Protein AF-0000000067448532 (afdb_homodimer)

Sequence (454 aa):
MNIDAKILNKILANRIQQYIKKIIHHDQVGFIPGTQGWFNIRKSINVIHYINKVRNKSHMIISIDAEKAFDKMQHPFMIKTLNKIGMEGKYLNIIKTIYDKPTANIILNGQKLKPIPLRTGTRQGCPLSPLLFNIVLEVLARAIRQEKEIKGIQIGNEEAKLSLFADNMILYIENPKESLGKLLETINSYSKVAGYKINIHKSVAFLYTNNELTEKELKNSIPFTIAMNIDAKILNKILANRIQQYIKKIIHHDQVGFIPGTQGWFNIRKSINVIHYINKVRNKSHMIISIDAEKAFDKMQHPFMIKTLNKIGMEGKYLNIIKTIYDKPTANIILNGQKLKPIPLRTGTRQGCPLSPLLFNIVLEVLARAIRQEKEIKGIQIGNEEAKLSLFADNMILYIENPKESLGKLLETINSYSKVAGYKINIHKSVAFLYTNNELTEKELKNSIPFTIA

Solvent-accessible surface area (backbone atoms only — not comparable to full-atom values): 24472 Å² total; per-residue (Å²): 130,56,70,66,55,52,50,51,34,44,53,54,26,56,59,50,58,76,47,41,75,80,73,39,63,83,50,48,28,44,88,35,88,93,49,59,48,51,63,56,36,52,47,50,53,51,52,52,52,52,52,73,68,45,83,86,37,48,35,32,41,35,41,41,30,46,46,62,40,54,51,34,28,25,48,72,43,44,52,51,49,43,43,74,75,65,49,54,66,68,62,43,50,50,53,48,59,70,54,53,70,46,54,45,65,46,64,56,93,84,44,72,41,76,48,51,67,45,59,46,38,47,58,84,89,42,71,32,34,60,51,52,48,49,58,50,48,39,55,55,52,49,52,54,72,68,33,77,64,40,36,36,38,71,55,88,95,40,70,45,43,62,35,34,41,60,73,30,38,39,35,33,30,29,46,42,88,66,12,46,63,54,47,50,49,52,50,50,58,46,20,76,57,36,32,53,37,76,24,46,89,71,15,40,29,41,76,42,60,76,45,66,69,58,50,57,54,50,63,72,70,45,86,43,46,70,110,129,57,70,65,55,52,51,52,32,46,53,54,28,56,59,51,60,76,47,41,74,80,73,40,64,82,49,49,29,44,89,35,87,92,49,59,48,52,64,54,36,51,48,51,52,51,51,52,52,52,52,71,68,45,84,86,38,47,34,33,40,35,41,40,30,46,46,62,40,55,51,34,28,26,49,71,44,43,53,52,48,44,44,73,76,66,48,54,66,71,63,43,50,50,53,47,61,70,56,51,72,46,55,45,67,46,63,54,94,83,43,73,41,76,49,52,68,46,59,45,38,47,60,82,90,43,70,33,34,61,52,54,48,48,57,50,49,40,54,54,52,48,52,54,72,65,34,78,64,39,34,36,39,71,55,90,95,41,67,45,42,62,35,33,41,61,73,30,35,39,36,33,30,29,45,43,88,66,12,45,64,53,47,52,48,53,49,50,58,45,20,76,60,37,34,52,37,76,25,46,89,71,15,39,30,43,76,42,62,76,45,68,69,58,51,57,54,49,62,72,69,45,86,44,47,68,111

pLDDT: mean 87.56, std 13.06, range [42.97, 98.31]

Radius of gyration: 24.75 Å; Cα contacts (8 Å, |Δi|>4): 701; chains: 2; bounding box: 64×72×43 Å

Nearest PDB structures (foldseek):
  8c8j-assembly1_A  TM=9.433E-01  e=1.695E-29  Homo sapiens
  8uw3-assembly1_A  TM=9.394E-01  e=2.475E-29  Homo sapiens
  8sxu-assembly1_A  TM=9.306E-01  e=6.380E-29  Homo sapiens
  8ibx-assembly1_C  TM=7.870E-01  e=9.883E-10  Bombyx mori
  8ibz-assembly1_C  TM=8.100E-01  e=1.492E-08  Bombyx mori

Secondary structure (DSSP, 8-state):
--HHHHHHHHHHHHHHHTTHHHHS-TTB-TT-TT--THHHHHHHHHHHHHHHH-SS-EEEEEEE-BSSHHHH-BHHHHHHHHHHTT--HHHHHHHHHHHH--EEEEEETTEEEEEEE--B---TT-SHHHHHHHHHHHHHHHHHHH-TTS--EEETTEEE-EEEETTEEEEEEESHHHHHHHHHHHHHHHHHHH---B-TTT-EEEEEES-HHHHHHHHHH-SSEE-/--HHHHHHHHHHHHHHHTTHHHHS-TTB-TT-TT--THHHHHHHHHHHHHHHH-SS-EEEEEEE-BSSHHHH-BHHHHHHHHHHTT--HHHHHHHHHHHH--EEEEEETTEEEEEEE--B---TT-SHHHHHHHHHHHHHHHHHHH-TTS--EEETTEEE-EEEETTEEEEEEESHHHHHHHHHHHHHHHHHHH---B-TTT-EEEEEES-HHHHHHHHHH-SSEE-

InterPro domains:
  IPR000477 Reverse transcriptase domain [PF00078] (2-207)
  IPR000477 Reverse transcriptase domain [PS50878] (1-226)
  IPR043502 DNA/RNA polymerase superfamily [SSF56672] (2-210)

Structure (mmCIF, N/CA/C/O backbone):
data_AF-0000000067448532-model_v1
#
loop_
_entity.id
_entity.type
_entity.pdbx_description
1 polymer 'RNA-directed DNA polymerase'
#
loop_
_atom_site.group_PDB
_atom_site.id
_atom_site.type_symbol
_atom_site.label_atom_id
_atom_site.label_alt_id
_atom_site.label_comp_id
_atom_site.label_asym_id
_atom_site.label_entity_id
_atom_site.label_seq_id
_atom_site.pdbx_PDB_ins_code
_atom_site.Cartn_x
_atom_site.Cartn_y
_atom_site.Cartn_z
_atom_site.occupancy
_atom_site.B_iso_or_equiv
_atom_site.auth_seq_id
_atom_site.auth_comp_id
_atom_site.auth_asym_id
_atom_site.auth_atom_id
_atom_site.pdbx_PDB_model_num
ATOM 1 N N . MET A 1 1 ? 21.969 18.484 -10.172 1 55.88 1 MET A N 1
ATOM 2 C CA . MET A 1 1 ? 22.531 18.578 -8.836 1 55.88 1 MET A CA 1
ATOM 3 C C . MET A 1 1 ? 24 18.172 -8.844 1 55.88 1 MET A C 1
ATOM 5 O O . MET A 1 1 ? 24.391 17.219 -9.516 1 55.88 1 MET A O 1
ATOM 9 N N . ASN A 1 2 ? 24.922 18.969 -8.328 1 67.5 2 ASN A N 1
ATOM 10 C CA . ASN A 1 2 ? 26.359 18.688 -8.305 1 67.5 2 ASN A CA 1
ATOM 11 C C . ASN A 1 2 ? 26.656 17.406 -7.551 1 67.5 2 ASN A C 1
ATOM 13 O O . ASN A 1 2 ? 25.906 17 -6.668 1 67.5 2 ASN A O 1
ATOM 17 N N . ILE A 1 3 ? 27.469 16.609 -8.047 1 71.81 3 ILE A N 1
ATOM 18 C CA . ILE A 1 3 ? 27.875 15.32 -7.496 1 71.81 3 ILE A CA 1
ATOM 19 C C . ILE A 1 3 ? 28.094 15.445 -5.988 1 71.81 3 ILE A C 1
ATOM 21 O O . ILE A 1 3 ? 27.703 14.555 -5.23 1 71.81 3 ILE A O 1
ATOM 25 N N . ASP A 1 4 ? 28.656 16.531 -5.578 1 74.12 4 ASP A N 1
ATOM 26 C CA . ASP A 1 4 ? 28.922 16.766 -4.16 1 74.12 4 ASP A CA 1
ATOM 27 C C . ASP A 1 4 ? 27.609 16.906 -3.381 1 74.12 4 ASP A C 1
ATOM 29 O O . ASP A 1 4 ? 27.484 16.375 -2.277 1 74.12 4 ASP A O 1
ATOM 33 N N . ALA A 1 5 ? 26.781 17.578 -4.039 1 77 5 ALA A N 1
ATOM 34 C CA . ALA A 1 5 ? 25.469 17.766 -3.396 1 77 5 ALA A CA 1
ATOM 35 C C . ALA A 1 5 ? 24.734 16.438 -3.266 1 77 5 ALA A C 1
ATOM 37 O O . ALA A 1 5 ? 24.062 16.188 -2.256 1 77 5 ALA A O 1
ATOM 38 N N . LYS A 1 6 ? 24.938 15.594 -4.246 1 80.38 6 LYS A N 1
ATOM 39 C CA . LYS A 1 6 ? 24.281 14.289 -4.227 1 80.38 6 LYS A CA 1
ATOM 40 C C . LYS A 1 6 ? 24.828 13.422 -3.094 1 80.38 6 LYS A C 1
ATOM 42 O O . LYS A 1 6 ? 24.062 12.75 -2.396 1 80.38 6 LYS A O 1
ATOM 47 N N . ILE A 1 7 ? 26.078 13.531 -2.955 1 85.88 7 ILE A N 1
ATOM 48 C CA . ILE A 1 7 ? 26.734 12.75 -1.907 1 85.88 7 ILE A CA 1
ATOM 49 C C . ILE A 1 7 ? 26.297 13.258 -0.537 1 85.88 7 ILE A C 1
ATOM 51 O O . ILE A 1 7 ? 25.953 12.469 0.347 1 85.88 7 ILE A O 1
ATOM 55 N N . LEU A 1 8 ? 26.344 14.562 -0.378 1 87.81 8 LEU A N 1
ATOM 56 C CA . LEU A 1 8 ? 25.938 15.172 0.881 1 87.81 8 LEU A CA 1
ATOM 57 C C . LEU A 1 8 ? 24.5 14.789 1.227 1 87.81 8 LEU A C 1
ATOM 59 O O . LEU A 1 8 ? 24.219 14.391 2.357 1 87.81 8 LEU A O 1
ATOM 63 N N . ASN A 1 9 ? 23.641 14.859 0.272 1 87.88 9 ASN A N 1
ATOM 64 C CA . ASN A 1 9 ? 22.234 14.516 0.479 1 87.88 9 ASN A CA 1
ATOM 65 C C . ASN A 1 9 ? 22.062 13.055 0.888 1 87.88 9 ASN A C 1
ATOM 67 O O . ASN A 1 9 ? 21.219 12.734 1.726 1 87.88 9 ASN A O 1
ATOM 71 N N . LYS A 1 10 ? 22.859 12.266 0.291 1 89.44 10 LYS A N 1
ATOM 72 C CA . LYS A 1 10 ? 22.797 10.844 0.624 1 89.44 10 LYS A CA 1
ATOM 73 C C . LYS A 1 10 ? 23.25 10.594 2.062 1 89.44 10 LYS A C 1
ATOM 75 O O . LYS A 1 10 ? 22.641 9.789 2.775 1 89.44 10 LYS A O 1
ATOM 80 N N . ILE A 1 11 ? 24.266 11.258 2.479 1 91.12 11 ILE A N 1
ATOM 81 C CA . ILE A 1 11 ? 24.781 11.133 3.838 1 91.12 11 ILE A CA 1
ATOM 82 C C . ILE A 1 11 ? 23.734 11.609 4.832 1 91.12 11 ILE A C 1
ATOM 84 O O . ILE A 1 11 ? 23.453 10.938 5.832 1 91.12 11 ILE A O 1
ATOM 88 N N . LEU A 1 12 ? 23.156 12.758 4.57 1 92.5 12 LEU A N 1
ATOM 89 C CA . LEU A 1 12 ? 22.125 13.305 5.441 1 92.5 12 LEU A CA 1
ATOM 90 C C . LEU A 1 12 ? 20.922 12.375 5.508 1 92.5 12 LEU A C 1
ATOM 92 O O . LEU A 1 12 ? 20.359 12.148 6.582 1 92.5 12 LEU A O 1
ATOM 96 N N . ALA A 1 13 ? 20.562 11.844 4.383 1 92.75 13 ALA A N 1
ATOM 97 C CA . ALA A 1 13 ? 19.438 10.922 4.312 1 92.75 13 ALA A CA 1
ATOM 98 C C . ALA A 1 13 ? 19.688 9.672 5.152 1 92.75 13 ALA A C 1
ATOM 100 O O . ALA A 1 13 ? 18.812 9.227 5.891 1 92.75 13 ALA A O 1
ATOM 101 N N . ASN A 1 14 ? 20.859 9.133 5.035 1 91 14 ASN A N 1
ATOM 102 C CA . ASN A 1 14 ? 21.219 7.938 5.793 1 91 14 ASN A CA 1
ATOM 103 C C . ASN A 1 14 ? 21.156 8.188 7.297 1 91 14 ASN A C 1
ATOM 105 O O . ASN A 1 14 ? 20.734 7.312 8.055 1 91 14 ASN A O 1
ATOM 109 N N . ARG A 1 15 ? 21.547 9.352 7.676 1 91.5 15 ARG A N 1
ATOM 110 C CA . ARG A 1 15 ? 21.531 9.695 9.094 1 91.5 15 ARG A CA 1
ATOM 111 C C . ARG A 1 15 ? 20.109 9.773 9.625 1 91.5 15 ARG A C 1
ATOM 113 O O . ARG A 1 15 ? 19.797 9.203 10.672 1 91.5 15 ARG A O 1
ATOM 120 N N . ILE A 1 16 ? 19.203 10.414 8.922 1 92.94 16 ILE A N 1
ATOM 121 C CA . ILE A 1 16 ? 17.812 10.578 9.344 1 92.94 16 ILE A CA 1
ATOM 122 C C . ILE A 1 16 ? 17.109 9.227 9.328 1 92.94 16 ILE A C 1
ATOM 124 O O . ILE A 1 16 ? 16.25 8.953 10.172 1 92.94 16 ILE A O 1
ATOM 128 N N . GLN A 1 17 ? 17.438 8.398 8.359 1 92.62 17 GLN A N 1
ATOM 129 C CA . GLN A 1 17 ? 16.781 7.109 8.164 1 92.62 17 GLN A CA 1
ATOM 130 C C . GLN A 1 17 ? 16.938 6.227 9.406 1 92.62 17 GLN A C 1
ATOM 132 O O . GLN A 1 17 ? 16.062 5.414 9.711 1 92.62 17 GLN A O 1
ATOM 137 N N . GLN A 1 18 ? 17.969 6.414 10.133 1 90.62 18 GLN A N 1
ATOM 138 C CA . GLN A 1 18 ? 18.219 5.621 11.328 1 90.62 18 GLN A CA 1
ATOM 139 C C . GLN A 1 18 ? 17.203 5.918 12.414 1 90.62 18 GLN A C 1
ATOM 141 O O . GLN A 1 18 ? 16.938 5.078 13.281 1 90.62 18 GLN A O 1
ATOM 146 N N . TYR A 1 19 ? 16.531 7.047 12.344 1 91.75 19 TYR A N 1
ATOM 147 C CA . TYR A 1 19 ? 15.648 7.473 13.422 1 91.75 19 TYR A CA 1
ATOM 148 C C . TYR A 1 19 ? 14.219 7.629 12.914 1 91.75 19 TYR A C 1
ATOM 150 O O . TYR A 1 19 ? 13.312 7.934 13.688 1 91.75 19 TYR A O 1
ATOM 158 N N . ILE A 1 20 ? 14.023 7.418 11.641 1 94.62 20 ILE A N 1
ATOM 159 C CA . ILE A 1 20 ? 12.789 7.82 10.984 1 94.62 20 ILE A CA 1
ATOM 160 C C . ILE A 1 20 ? 11.609 7.062 11.594 1 94.62 20 ILE A C 1
ATOM 162 O O . ILE A 1 20 ? 10.516 7.621 11.75 1 94.62 20 ILE A O 1
ATOM 166 N N . LYS A 1 21 ? 11.828 5.812 11.984 1 92.69 21 LYS A N 1
ATOM 167 C CA . LYS A 1 21 ? 10.742 5 12.516 1 92.69 21 LYS A CA 1
ATOM 168 C C . LYS A 1 21 ? 10.367 5.441 13.93 1 92.69 21 LYS A C 1
ATOM 170 O O . LYS A 1 21 ? 9.297 5.102 14.43 1 92.69 21 LYS A O 1
ATOM 175 N N . LYS A 1 22 ? 11.234 6.148 14.578 1 93.88 22 LYS A N 1
ATOM 176 C CA . LYS A 1 22 ? 10.945 6.715 15.891 1 93.88 22 LYS A CA 1
ATOM 177 C C . LYS A 1 22 ? 10.188 8.039 15.766 1 93.88 22 LYS A C 1
ATOM 179 O O . LYS A 1 22 ? 9.461 8.438 16.688 1 93.88 22 LYS A O 1
ATOM 184 N N . ILE A 1 23 ? 10.391 8.664 14.641 1 95.12 23 ILE A N 1
ATOM 185 C CA . ILE A 1 23 ? 9.844 10 14.422 1 95.12 23 ILE A CA 1
ATOM 186 C C . ILE A 1 23 ? 8.461 9.898 13.781 1 95.12 23 ILE A C 1
ATOM 188 O O . ILE A 1 23 ? 7.559 10.664 14.109 1 95.12 23 ILE A O 1
ATOM 192 N N . ILE A 1 24 ? 8.289 8.969 12.906 1 96.19 24 ILE A N 1
ATOM 193 C CA . ILE A 1 24 ? 7.09 8.875 12.086 1 96.19 24 ILE A CA 1
ATOM 194 C C . ILE A 1 24 ? 6.266 7.664 12.508 1 96.19 24 ILE A C 1
ATOM 196 O O . ILE A 1 24 ? 6.809 6.57 12.695 1 96.19 24 ILE A O 1
ATOM 200 N N . HIS A 1 25 ? 5 7.855 12.711 1 96.06 25 HIS A N 1
ATOM 201 C CA . HIS A 1 25 ? 4.066 6.797 13.078 1 96.06 25 HIS A CA 1
ATOM 202 C C . HIS A 1 25 ? 4.031 5.699 12.016 1 96.06 25 HIS A C 1
ATOM 204 O O . HIS A 1 25 ? 4.242 5.969 10.828 1 96.06 25 HIS A O 1
ATOM 210 N N . HIS A 1 26 ? 3.666 4.52 12.344 1 93.06 26 HIS A N 1
ATOM 211 C CA . HIS A 1 26 ? 3.768 3.348 11.477 1 93.06 26 HIS A CA 1
ATOM 212 C C . HIS A 1 26 ? 2.701 3.371 10.391 1 93.06 26 HIS A C 1
ATOM 214 O O . HIS A 1 26 ? 2.768 2.596 9.43 1 93.06 26 HIS A O 1
ATOM 220 N N . ASP A 1 27 ? 1.772 4.285 10.5 1 94.12 27 ASP A N 1
ATOM 221 C CA . ASP A 1 27 ? 0.728 4.328 9.477 1 94.12 27 ASP A CA 1
ATOM 222 C C . ASP A 1 27 ? 1.215 5.047 8.227 1 94.12 27 ASP A C 1
ATOM 224 O O . ASP A 1 27 ? 0.493 5.125 7.227 1 94.12 27 ASP A O 1
ATOM 228 N N . GLN A 1 28 ? 2.43 5.59 8.242 1 95.12 28 GLN A N 1
ATOM 229 C CA . GLN A 1 28 ? 3.109 6.07 7.039 1 95.12 28 GLN A CA 1
ATOM 230 C C . GLN A 1 28 ? 4.07 5.016 6.492 1 95.12 28 GLN A C 1
ATOM 232 O O . GLN A 1 28 ? 5 4.598 7.184 1 95.12 28 GLN A O 1
ATOM 237 N N . VAL A 1 29 ? 3.826 4.633 5.246 1 90.69 29 VAL A N 1
ATOM 238 C CA . VAL A 1 29 ? 4.656 3.545 4.73 1 90.69 29 VAL A CA 1
ATOM 239 C C . VAL A 1 29 ? 5.465 4.035 3.533 1 90.69 29 VAL A C 1
ATOM 241 O O . VAL A 1 29 ? 6.387 3.355 3.078 1 90.69 29 VAL A O 1
ATOM 244 N N . GLY A 1 30 ? 5.117 5.195 3.025 1 89.31 30 GLY A N 1
ATOM 245 C CA . GLY A 1 30 ? 5.852 5.734 1.892 1 89.31 30 GLY A CA 1
ATOM 246 C C . GLY A 1 30 ? 7.262 6.164 2.244 1 89.31 30 GLY A C 1
ATOM 247 O O . GLY A 1 30 ? 7.465 6.969 3.156 1 89.31 30 GLY A O 1
ATOM 248 N N . PHE A 1 31 ? 8.211 5.605 1.571 1 87.19 31 PHE A N 1
ATOM 249 C CA . PHE A 1 31 ? 9.617 5.977 1.683 1 87.19 31 PHE A CA 1
ATOM 250 C C . PHE A 1 31 ? 10.156 5.664 3.076 1 87.19 31 PHE A C 1
ATOM 252 O O . PHE A 1 31 ? 11.078 6.324 3.557 1 87.19 31 PHE A O 1
ATOM 259 N N . ILE A 1 32 ? 9.516 4.918 3.791 1 88 32 ILE A N 1
ATOM 260 C CA . ILE A 1 32 ? 10.008 4.422 5.07 1 88 32 ILE A CA 1
ATOM 261 C C . ILE A 1 32 ? 10.648 3.047 4.883 1 88 32 ILE A C 1
ATOM 263 O O . ILE A 1 32 ? 9.977 2.1 4.457 1 88 32 ILE A O 1
ATOM 267 N N . PRO A 1 33 ? 11.898 2.979 5.18 1 77.31 33 PRO A N 1
ATOM 268 C CA . PRO A 1 33 ? 12.586 1.701 4.961 1 77.31 33 PRO A CA 1
ATOM 269 C C . PRO A 1 33 ? 11.953 0.552 5.742 1 77.31 33 PRO A C 1
ATOM 271 O O . PRO A 1 33 ? 11.586 0.723 6.91 1 77.31 33 PRO A O 1
ATOM 274 N N . GLY A 1 34 ? 11.797 -0.55 5.094 1 74.19 34 GLY A N 1
ATOM 275 C CA . GLY A 1 34 ? 11.344 -1.759 5.762 1 74.19 34 GLY A CA 1
ATOM 276 C C . GLY A 1 34 ? 9.836 -1.839 5.891 1 74.19 34 GLY A C 1
ATOM 277 O O . GLY A 1 34 ? 9.305 -2.789 6.469 1 74.19 34 GLY A O 1
ATOM 278 N N . THR A 1 35 ? 9.242 -0.84 5.492 1 77.19 35 THR A N 1
ATOM 279 C CA . THR A 1 35 ? 7.781 -0.873 5.57 1 77.19 35 THR A CA 1
ATOM 280 C C . THR A 1 35 ? 7.176 -1.218 4.215 1 77.19 35 THR A C 1
ATOM 282 O O . THR A 1 35 ? 7.797 -0.988 3.176 1 77.19 35 THR A O 1
ATOM 285 N N . GLN A 1 36 ? 6.102 -1.98 4.223 1 76.38 36 GLN A N 1
ATOM 286 C CA . GLN A 1 36 ? 5.379 -2.332 3.006 1 76.38 36 GLN A CA 1
ATOM 287 C C . GLN A 1 36 ? 3.938 -1.839 3.059 1 76.38 36 GLN A C 1
ATOM 289 O O . GLN A 1 36 ? 3.383 -1.641 4.141 1 76.38 36 GLN A O 1
ATOM 294 N N . GLY A 1 37 ? 3.383 -1.517 1.935 1 82.5 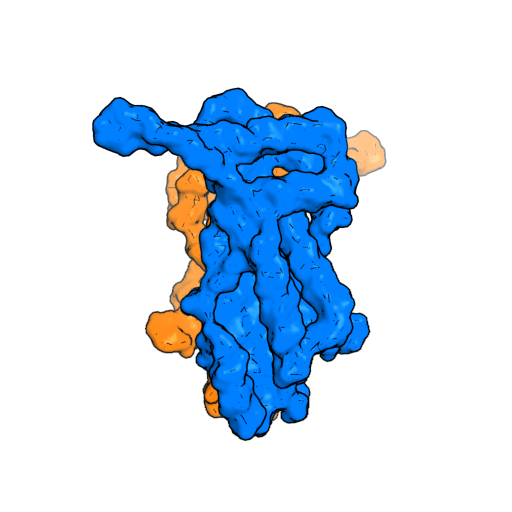37 GLY A N 1
ATOM 295 C CA . GLY A 1 37 ? 2.008 -1.062 1.814 1 82.5 37 GLY A CA 1
ATOM 296 C C . GLY A 1 37 ? 0.993 -2.115 2.219 1 82.5 37 GLY A C 1
ATOM 297 O O . GLY A 1 37 ? -0.184 -1.809 2.414 1 82.5 37 GLY A O 1
ATOM 298 N N . TRP A 1 38 ? 1.525 -3.275 2.549 1 84.75 38 TRP A N 1
ATOM 299 C CA . TRP A 1 38 ? 0.674 -4.43 2.826 1 84.75 38 TRP A CA 1
ATOM 300 C C . TRP A 1 38 ? -0.182 -4.188 4.066 1 84.75 38 TRP A C 1
ATOM 302 O O . TRP A 1 38 ? -1.393 -4.422 4.047 1 84.75 38 TRP A O 1
ATOM 312 N N . PHE A 1 39 ? 0.414 -3.668 5.113 1 84.75 39 PHE A N 1
ATOM 313 C CA . PHE A 1 39 ? -0.31 -3.471 6.363 1 84.75 39 PHE A CA 1
ATOM 314 C C . PHE A 1 39 ? -1.432 -2.455 6.188 1 84.75 39 PHE A C 1
ATOM 316 O O . PHE A 1 39 ? -2.535 -2.643 6.703 1 84.75 39 PHE A O 1
ATOM 323 N N . ASN A 1 40 ? -1.128 -1.416 5.469 1 90.62 40 ASN A N 1
ATOM 324 C CA . ASN A 1 40 ? -2.137 -0.385 5.254 1 90.62 40 ASN A CA 1
ATOM 325 C C . ASN A 1 40 ? -3.266 -0.882 4.359 1 90.62 40 ASN A C 1
ATOM 327 O O . ASN A 1 40 ? -4.43 -0.531 4.562 1 90.62 40 ASN A O 1
ATOM 331 N N . ILE A 1 41 ? -2.963 -1.692 3.393 1 91.56 41 ILE A N 1
ATOM 332 C CA . ILE A 1 41 ? -3.998 -2.221 2.51 1 91.56 41 ILE A CA 1
ATOM 333 C C . ILE A 1 41 ? -4.887 -3.193 3.281 1 91.56 41 ILE A C 1
ATOM 335 O O . ILE A 1 41 ? -6.117 -3.129 3.188 1 91.56 41 ILE A O 1
ATOM 339 N N . ARG A 1 42 ? -4.27 -4.078 4.016 1 89.69 42 ARG A N 1
ATOM 340 C CA . ARG A 1 42 ? -5.035 -5.008 4.836 1 89.69 42 ARG A CA 1
ATOM 341 C C . ARG A 1 42 ? -5.914 -4.262 5.832 1 89.69 42 ARG A C 1
ATOM 343 O O . ARG A 1 42 ? -7.07 -4.633 6.047 1 89.69 42 ARG A O 1
ATOM 350 N N . LYS A 1 43 ? -5.34 -3.254 6.406 1 92.12 43 LYS A N 1
ATOM 351 C CA . LYS A 1 43 ? -6.117 -2.412 7.312 1 92.12 43 LYS A CA 1
ATOM 352 C C . LYS A 1 43 ? -7.348 -1.842 6.613 1 92.12 43 LYS A C 1
ATOM 354 O O . LYS A 1 43 ? -8.461 -1.905 7.148 1 92.12 43 LYS A O 1
ATOM 359 N N . SER A 1 44 ? -7.148 -1.293 5.465 1 94.69 44 SER A N 1
ATOM 360 C CA . SER A 1 44 ? -8.258 -0.704 4.719 1 94.69 44 SER A CA 1
ATOM 361 C C . SER A 1 44 ? -9.328 -1.743 4.406 1 94.69 44 SER A C 1
ATOM 363 O O . SER A 1 44 ? -10.516 -1.483 4.574 1 94.69 44 SER A O 1
ATOM 365 N N . ILE A 1 45 ? -8.898 -2.9 3.961 1 94.06 45 ILE A N 1
ATOM 366 C CA . ILE A 1 45 ? -9.844 -3.959 3.625 1 94.06 45 ILE A CA 1
ATOM 367 C C . ILE A 1 45 ? -10.617 -4.375 4.875 1 94.06 45 ILE A C 1
ATOM 369 O O . ILE A 1 45 ? -11.844 -4.52 4.832 1 94.06 45 ILE A O 1
ATOM 373 N N . ASN A 1 46 ? -9.914 -4.535 5.98 1 93.06 46 ASN A N 1
ATOM 374 C CA . ASN A 1 46 ? -10.555 -4.91 7.242 1 93.06 46 ASN A CA 1
ATOM 375 C C . ASN A 1 46 ? -11.57 -3.863 7.688 1 93.06 46 ASN A C 1
ATOM 377 O O . ASN A 1 46 ? -12.664 -4.211 8.133 1 93.06 46 ASN A O 1
ATOM 381 N N . VAL A 1 47 ? -11.188 -2.646 7.605 1 95.75 47 VAL A N 1
ATOM 382 C CA . VAL A 1 47 ? -12.062 -1.554 8.016 1 95.75 47 VAL A CA 1
ATOM 383 C C . VAL A 1 47 ? -13.336 -1.57 7.176 1 95.75 47 VAL A C 1
ATOM 385 O O . VAL A 1 47 ? -14.445 -1.486 7.711 1 95.75 47 VAL A O 1
ATOM 388 N N . ILE A 1 48 ? -13.195 -1.702 5.875 1 95.5 48 ILE A N 1
ATOM 389 C CA . ILE A 1 48 ? -14.352 -1.68 4.984 1 95.5 48 ILE A CA 1
ATOM 390 C C . ILE A 1 48 ? -15.227 -2.902 5.242 1 95.5 48 ILE A C 1
ATOM 392 O O . ILE A 1 48 ? -16.453 -2.803 5.246 1 95.5 48 ILE A O 1
ATOM 396 N N . HIS A 1 49 ? -14.586 -4.02 5.441 1 92.62 49 HIS A N 1
ATOM 397 C CA . HIS A 1 49 ? -15.336 -5.227 5.777 1 92.62 49 HIS A CA 1
ATOM 398 C C . HIS A 1 49 ? -16.156 -5.031 7.051 1 92.62 49 HIS A C 1
ATOM 400 O O . HIS A 1 49 ? -17.328 -5.43 7.113 1 92.62 49 HIS A O 1
ATOM 406 N N . TYR A 1 50 ? -15.539 -4.465 8.078 1 94.25 50 TYR A N 1
ATOM 407 C CA . TYR A 1 50 ? -16.219 -4.156 9.32 1 94.25 50 TYR A CA 1
ATOM 408 C C . TYR A 1 50 ? -17.438 -3.268 9.07 1 94.25 50 TYR A C 1
ATOM 410 O O . TYR A 1 50 ? -18.531 -3.545 9.562 1 94.25 50 TYR A O 1
ATOM 418 N N . ILE A 1 51 ? -17.234 -2.199 8.328 1 94.69 51 ILE A N 1
ATOM 419 C CA . ILE A 1 51 ? -18.312 -1.266 8.016 1 94.69 51 ILE A CA 1
ATOM 420 C C . ILE A 1 51 ? -19.469 -2.02 7.375 1 94.69 51 ILE A C 1
ATOM 422 O O . ILE A 1 51 ? -20.641 -1.781 7.719 1 94.69 51 ILE A O 1
ATOM 426 N N . ASN A 1 52 ? -19.188 -2.92 6.457 1 90.12 52 ASN A N 1
ATOM 427 C CA . ASN A 1 52 ? -20.203 -3.633 5.699 1 90.12 52 ASN A CA 1
ATOM 428 C C . ASN A 1 52 ? -21.031 -4.555 6.594 1 90.12 52 ASN A C 1
ATOM 430 O O . ASN A 1 52 ? -22.141 -4.926 6.246 1 90.12 52 ASN A O 1
ATOM 434 N N . LYS A 1 53 ? -20.516 -4.863 7.734 1 88.5 53 LYS A N 1
ATOM 435 C CA . LYS A 1 53 ? -21.203 -5.77 8.641 1 88.5 53 LYS A CA 1
ATOM 436 C C . LYS A 1 53 ? -22.078 -4.996 9.633 1 88.5 53 LYS A C 1
ATOM 438 O O . LYS A 1 53 ? -22.953 -5.574 10.273 1 88.5 53 LYS A O 1
ATOM 443 N N . VAL A 1 54 ? -21.75 -3.781 9.75 1 89.81 54 VAL A N 1
ATOM 444 C CA . VAL A 1 54 ? -22.516 -2.967 10.703 1 89.81 54 VAL A CA 1
ATOM 445 C C . VAL A 1 54 ? -23.891 -2.645 10.125 1 89.81 54 VAL A C 1
ATOM 447 O O . VAL A 1 54 ? -24.016 -2.342 8.938 1 89.81 54 VAL A O 1
ATOM 450 N N . ARG A 1 55 ? -24.938 -2.715 10.961 1 87.75 55 ARG A N 1
ATOM 451 C CA . ARG A 1 55 ? -26.297 -2.484 10.516 1 87.75 55 ARG A CA 1
ATOM 452 C C . ARG A 1 55 ? -26.562 -1.002 10.258 1 87.75 55 ARG A C 1
ATOM 454 O O . ARG A 1 55 ? -27.031 -0.625 9.188 1 87.75 55 ARG A O 1
ATOM 461 N N . ASN A 1 56 ? -26.297 -0.152 11.281 1 87.81 56 ASN A N 1
ATOM 462 C CA . ASN A 1 56 ? -26.453 1.292 11.133 1 87.81 56 ASN A CA 1
ATOM 463 C C . ASN A 1 56 ? -25.156 1.951 10.688 1 87.81 56 ASN A C 1
ATOM 465 O O . ASN A 1 56 ? -24.359 2.396 11.516 1 87.81 56 ASN A O 1
ATOM 469 N N . LYS A 1 57 ? -25.078 2.094 9.359 1 92.75 57 LYS A N 1
ATOM 470 C CA . LYS A 1 57 ? -23.828 2.594 8.773 1 92.75 57 LYS A CA 1
ATOM 471 C C . LYS A 1 57 ? -23.812 4.117 8.758 1 92.75 57 LYS A C 1
ATOM 473 O O . LYS A 1 57 ? -24.781 4.758 8.352 1 92.75 57 LYS A O 1
ATOM 478 N N . SER A 1 58 ? -22.797 4.719 9.266 1 94.12 58 SER A N 1
ATOM 479 C CA . SER A 1 58 ? -22.484 6.137 9.156 1 94.12 58 SER A CA 1
ATOM 480 C C . SER A 1 58 ? -20.969 6.355 9.094 1 94.12 58 SER A C 1
ATOM 482 O O . SER A 1 58 ? -20.359 6.789 10.07 1 94.12 58 SER A O 1
ATOM 484 N N . HIS A 1 59 ? -20.406 5.973 7.977 1 96.5 59 HIS A N 1
ATOM 485 C CA . HIS A 1 59 ? -18.953 5.973 7.816 1 96.5 59 HIS A CA 1
ATOM 486 C C . HIS A 1 59 ? -18.547 6.578 6.477 1 96.5 59 HIS A C 1
ATOM 488 O O . HIS A 1 59 ? -19.375 6.668 5.559 1 96.5 59 HIS A O 1
ATOM 494 N N . MET A 1 60 ? -17.391 7.043 6.441 1 95.56 60 MET A N 1
ATOM 495 C CA . MET A 1 60 ? -16.828 7.59 5.219 1 95.56 60 MET A CA 1
ATOM 496 C C . MET A 1 60 ? -15.336 7.258 5.117 1 95.56 60 MET A C 1
ATOM 498 O O . MET A 1 60 ? -14.617 7.324 6.113 1 95.56 60 MET A O 1
ATOM 502 N N . ILE A 1 61 ? -14.914 6.777 4.004 1 96.81 61 ILE A N 1
ATOM 503 C CA . ILE A 1 61 ? -13.492 6.621 3.686 1 96.81 61 ILE A CA 1
ATOM 504 C C . ILE A 1 61 ? -13.086 7.648 2.635 1 96.81 61 ILE A C 1
ATOM 506 O O . ILE A 1 61 ? -13.727 7.766 1.587 1 96.81 61 ILE A O 1
ATOM 510 N N . ILE A 1 62 ? -12.047 8.391 2.928 1 96.06 62 ILE A N 1
ATOM 511 C CA . ILE A 1 62 ? -11.609 9.445 2.018 1 96.06 62 ILE A CA 1
ATOM 512 C C . ILE A 1 62 ? -10.195 9.156 1.534 1 96.06 62 ILE A C 1
ATOM 514 O O . ILE A 1 62 ? -9.289 8.938 2.342 1 96.06 62 ILE A O 1
ATOM 518 N N . SER A 1 63 ? -10.031 9.047 0.275 1 95.38 63 SER A N 1
ATOM 519 C CA . SER A 1 63 ? -8.719 8.969 -0.363 1 95.38 63 SER A CA 1
ATOM 520 C C . SER A 1 63 ? -8.258 10.344 -0.825 1 95.38 63 SER A C 1
ATOM 522 O O . SER A 1 63 ? -8.836 10.93 -1.745 1 95.38 63 SER A O 1
ATOM 524 N N . ILE A 1 64 ? -7.234 10.836 -0.245 1 95.31 64 ILE A N 1
ATOM 525 C CA . ILE A 1 64 ? -6.77 12.188 -0.542 1 95.31 64 ILE A CA 1
ATOM 526 C C . ILE A 1 64 ? -5.465 12.125 -1.334 1 95.31 64 ILE A C 1
ATOM 528 O O . ILE A 1 64 ? -4.535 11.414 -0.952 1 95.31 64 ILE A O 1
ATOM 532 N N . ASP A 1 65 ? -5.457 12.75 -2.4 1 92.94 65 ASP A N 1
ATOM 533 C CA . ASP A 1 65 ? -4.254 13.039 -3.176 1 92.94 65 ASP A CA 1
ATOM 534 C C . ASP A 1 65 ? -3.793 14.477 -2.951 1 92.94 65 ASP A C 1
ATOM 536 O O . ASP A 1 65 ? -4.613 15.398 -2.885 1 92.94 65 ASP A O 1
ATOM 540 N N . ALA A 1 66 ? -2.516 14.688 -2.861 1 93.5 66 ALA A N 1
ATOM 541 C CA . ALA A 1 66 ? -1.977 16.031 -2.656 1 93.5 66 ALA A CA 1
ATOM 542 C C . ALA A 1 66 ? -1.56 16.656 -3.98 1 93.5 66 ALA A C 1
ATOM 544 O O . ALA A 1 66 ? -1.115 15.969 -4.895 1 93.5 66 ALA A O 1
ATOM 545 N N . GLU A 1 67 ? -1.704 17.922 -4.062 1 92.62 67 GLU A N 1
ATOM 546 C CA . GLU A 1 67 ? -1.284 18.672 -5.242 1 92.62 67 GLU A CA 1
ATOM 547 C C . GLU A 1 67 ? 0.193 19.047 -5.16 1 92.62 67 GLU A C 1
ATOM 549 O O . GLU A 1 67 ? 0.56 20 -4.465 1 92.62 67 GLU A O 1
ATOM 554 N N . LYS A 1 68 ? 1.032 18.375 -5.98 1 88.25 68 LYS A N 1
ATOM 555 C CA . LYS A 1 68 ? 2.459 18.672 -6.055 1 88.25 68 LYS A CA 1
ATOM 556 C C . LYS A 1 68 ? 3.041 18.922 -4.664 1 88.25 68 LYS A C 1
ATOM 558 O O . LYS A 1 68 ? 3.701 19.922 -4.43 1 88.25 68 LYS A O 1
ATOM 563 N N . ALA A 1 69 ? 2.803 18.062 -3.738 1 88.25 69 ALA A N 1
ATOM 564 C CA . ALA A 1 69 ? 3.082 18.234 -2.316 1 88.25 69 ALA A CA 1
ATOM 565 C C . ALA A 1 69 ? 4.559 18.547 -2.08 1 88.25 69 ALA A C 1
ATOM 567 O O . ALA A 1 69 ? 4.895 19.422 -1.286 1 88.25 69 ALA A O 1
ATOM 568 N N . PHE A 1 70 ? 5.48 17.891 -2.807 1 86.62 70 PHE A N 1
ATOM 569 C CA . PHE A 1 70 ? 6.91 18.109 -2.627 1 86.62 70 PHE A CA 1
ATOM 570 C C . PHE A 1 70 ? 7.289 19.531 -3.033 1 86.62 70 PHE A C 1
ATOM 572 O O . PHE A 1 70 ? 8.086 20.188 -2.355 1 86.62 70 PHE A O 1
ATOM 579 N N . ASP A 1 71 ? 6.656 19.953 -4.066 1 86.62 71 ASP A N 1
ATOM 580 C CA . ASP A 1 71 ? 6.973 21.266 -4.629 1 86.62 71 ASP A CA 1
ATOM 581 C C . ASP A 1 71 ? 6.43 22.391 -3.75 1 86.62 71 ASP A C 1
ATOM 583 O O . ASP A 1 71 ? 6.98 23.484 -3.734 1 86.62 71 ASP A O 1
ATOM 587 N N . LYS A 1 72 ? 5.488 22.094 -2.998 1 90.38 72 LYS A N 1
ATOM 588 C CA . LYS A 1 72 ? 4.773 23.156 -2.291 1 90.38 72 LYS A CA 1
ATOM 589 C C . LYS A 1 72 ? 5.191 23.219 -0.824 1 90.38 72 LYS A C 1
ATOM 591 O O . LYS A 1 72 ? 4.797 24.125 -0.098 1 90.38 72 LYS A O 1
ATOM 596 N N . MET A 1 73 ? 5.953 22.312 -0.444 1 91.69 73 MET A N 1
ATOM 597 C CA . MET A 1 73 ? 6.387 22.281 0.95 1 91.69 73 MET A CA 1
ATOM 598 C C . MET A 1 73 ? 7.125 23.562 1.322 1 91.69 73 MET A C 1
ATOM 600 O O . MET A 1 73 ? 8.031 23.984 0.607 1 91.69 73 MET A O 1
ATOM 604 N N . GLN A 1 74 ? 6.789 24.203 2.414 1 93 74 GLN A N 1
ATOM 605 C CA . GLN A 1 74 ? 7.375 25.453 2.879 1 93 74 GLN A CA 1
ATOM 606 C C . GLN A 1 74 ? 8.648 25.203 3.688 1 93 74 GLN A C 1
ATOM 608 O O . GLN A 1 74 ? 8.609 24.531 4.723 1 93 74 GLN A O 1
ATOM 613 N N . HIS A 1 75 ? 9.734 25.797 3.264 1 93.19 75 HIS A N 1
ATOM 614 C CA . HIS A 1 75 ? 11.031 25.562 3.873 1 93.19 75 HIS A CA 1
ATOM 615 C C . HIS A 1 75 ? 11.062 26.031 5.32 1 93.19 75 HIS A C 1
ATOM 617 O O . HIS A 1 75 ? 11.539 25.312 6.203 1 93.19 75 HIS A O 1
ATOM 623 N N . PRO A 1 76 ? 10.539 27.25 5.613 1 92.88 76 PRO A N 1
ATOM 624 C CA . PRO A 1 76 ? 10.562 27.703 7.008 1 92.88 76 PRO A CA 1
ATOM 625 C C . PRO A 1 76 ? 9.836 26.734 7.941 1 92.88 76 PRO A C 1
ATOM 627 O O . PRO A 1 76 ? 10.305 26.469 9.047 1 92.88 76 PRO A O 1
ATOM 630 N N . PHE A 1 77 ? 8.742 26.219 7.516 1 94.56 77 PHE A N 1
ATOM 631 C CA . PHE A 1 77 ? 7.98 25.266 8.32 1 94.56 77 PHE A CA 1
ATOM 632 C C . PHE A 1 77 ? 8.758 23.969 8.5 1 94.56 77 PHE A C 1
ATOM 634 O O . PHE A 1 77 ? 8.781 23.391 9.586 1 94.56 77 PHE A O 1
ATOM 641 N N . MET A 1 78 ? 9.336 23.516 7.426 1 95.81 78 MET A N 1
ATOM 642 C CA . MET A 1 78 ? 10.148 22.297 7.477 1 95.81 78 MET A CA 1
ATOM 643 C C . MET A 1 78 ? 11.273 22.438 8.492 1 95.81 78 MET A C 1
ATOM 645 O O . MET A 1 78 ? 11.461 21.562 9.336 1 95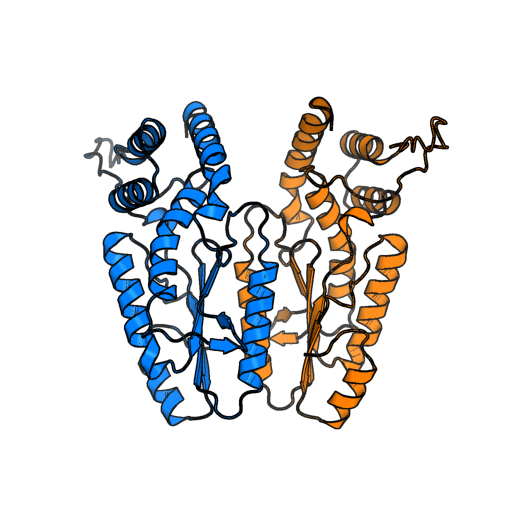.81 78 MET A O 1
ATOM 649 N N . ILE A 1 79 ? 11.969 23.578 8.453 1 94.62 79 ILE A N 1
ATOM 650 C CA . ILE A 1 79 ? 13.094 23.812 9.352 1 94.62 79 ILE A CA 1
ATOM 651 C C . ILE A 1 79 ? 12.602 23.859 10.797 1 94.62 79 ILE A C 1
ATOM 653 O O . ILE A 1 79 ? 13.211 23.25 11.688 1 94.62 79 ILE A O 1
ATOM 657 N N . LYS A 1 80 ? 11.539 24.547 10.984 1 96.12 80 LYS A N 1
ATOM 658 C CA . LYS A 1 80 ? 10.953 24.625 12.32 1 96.12 80 LYS A CA 1
ATOM 659 C C . LYS A 1 80 ? 10.562 23.234 12.836 1 96.12 80 LYS A C 1
ATOM 661 O O . LYS A 1 80 ? 10.789 22.922 14 1 96.12 80 LYS A O 1
ATOM 666 N N . THR A 1 81 ? 9.961 22.438 11.977 1 97 81 THR A N 1
ATOM 667 C CA . THR A 1 81 ? 9.547 21.094 12.328 1 97 81 THR A CA 1
ATOM 668 C C . THR A 1 81 ? 10.758 20.234 12.719 1 97 81 THR A C 1
ATOM 670 O O . THR A 1 81 ? 10.742 19.562 13.742 1 97 81 THR A O 1
ATOM 673 N N . LEU A 1 82 ? 11.789 20.312 11.891 1 96.56 82 LEU A N 1
ATOM 674 C CA . LEU A 1 82 ? 13 19.547 12.156 1 96.56 82 LEU A CA 1
ATOM 675 C C . LEU A 1 82 ? 13.617 19.938 13.492 1 96.56 82 LEU A C 1
ATOM 677 O O . LEU A 1 82 ? 14.047 19.078 14.266 1 96.56 82 LEU A O 1
ATOM 681 N N . ASN A 1 83 ? 13.609 21.188 13.75 1 96.06 83 ASN A N 1
ATOM 682 C CA 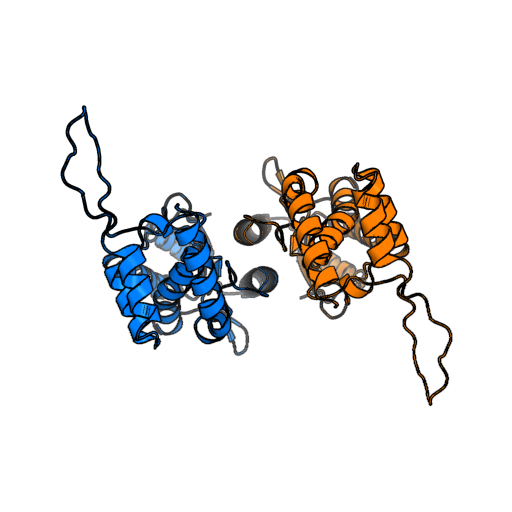. ASN A 1 83 ? 14.133 21.688 15.016 1 96.06 83 ASN A CA 1
ATOM 683 C C . ASN A 1 83 ? 13.312 21.188 16.203 1 96.06 83 ASN A C 1
ATOM 685 O O . ASN A 1 83 ? 13.867 20.766 17.219 1 96.06 83 ASN A O 1
ATOM 689 N N . LYS A 1 84 ? 12.031 21.172 16.078 1 96.12 84 LYS A N 1
ATOM 690 C CA . LYS A 1 84 ? 11.117 20.781 17.156 1 96.12 84 LYS A CA 1
ATOM 691 C C . LYS A 1 84 ? 11.266 19.312 17.5 1 96.12 84 LYS A C 1
ATOM 693 O O . LYS A 1 84 ? 11.062 18.906 18.641 1 96.12 84 LYS A O 1
ATOM 698 N N . ILE A 1 85 ? 11.625 18.516 16.516 1 94.25 85 ILE A N 1
ATOM 699 C CA . ILE A 1 85 ? 11.727 17.094 16.797 1 94.25 85 ILE A CA 1
ATOM 700 C C . ILE A 1 85 ? 13.125 16.766 17.312 1 94.25 85 ILE A C 1
ATOM 702 O O . ILE A 1 85 ? 13.445 15.602 17.562 1 94.25 85 ILE A O 1
ATOM 706 N N . GLY A 1 86 ? 13.977 17.734 17.344 1 92.56 86 GLY A N 1
ATOM 707 C CA . GLY A 1 86 ? 15.234 17.531 18.047 1 92.56 86 GLY A CA 1
ATOM 708 C C . GLY A 1 86 ? 16.453 17.594 17.141 1 92.56 86 GLY A C 1
ATOM 709 O O . GLY A 1 86 ? 17.578 17.344 17.578 1 92.56 86 GLY A O 1
ATOM 710 N N . MET A 1 87 ? 16.203 17.844 15.898 1 92.88 87 MET A N 1
ATOM 711 C CA . MET A 1 87 ? 17.344 18.016 15.008 1 92.88 87 MET A CA 1
ATOM 712 C C . MET A 1 87 ? 17.984 19.391 15.203 1 92.88 87 MET A C 1
ATOM 714 O O . MET A 1 87 ? 17.328 20.422 15.062 1 92.88 87 MET A O 1
ATOM 718 N N . GLU A 1 88 ? 19.25 19.375 15.523 1 92.69 88 GLU A N 1
ATOM 719 C CA . GLU A 1 88 ? 19.969 20.625 15.812 1 92.69 88 GLU A CA 1
ATOM 720 C C . GLU A 1 88 ? 21.422 20.547 15.383 1 92.69 88 GLU A C 1
ATOM 722 O O . GLU A 1 88 ? 21.844 19.547 14.797 1 92.69 88 GLU A O 1
ATOM 727 N N . GLY A 1 89 ? 22.062 21.688 15.492 1 93.12 89 GLY A N 1
ATOM 728 C CA . GLY A 1 89 ? 23.5 21.703 15.281 1 93.12 89 GLY A CA 1
ATOM 729 C C . GLY A 1 89 ? 23.891 21.672 13.812 1 93.12 89 GLY A C 1
ATOM 730 O O . GLY A 1 89 ? 23.234 22.297 12.977 1 93.12 89 GLY A O 1
ATOM 731 N N . LYS A 1 90 ? 24.953 20.969 13.562 1 93.06 90 LYS A N 1
ATOM 732 C CA . LYS A 1 90 ? 25.547 20.953 12.227 1 93.06 90 LYS A CA 1
ATOM 733 C C . LYS A 1 90 ? 24.594 20.328 11.211 1 93.06 90 LYS A C 1
ATOM 735 O O . LYS A 1 90 ? 24.5 20.812 10.078 1 93.06 90 LYS A O 1
ATOM 740 N N . TYR A 1 91 ? 23.953 19.391 11.688 1 93.06 91 TYR A N 1
ATOM 741 C CA . TYR A 1 91 ? 23.062 18.688 10.781 1 93.06 91 TYR A CA 1
ATOM 742 C C . TYR A 1 91 ? 21.969 19.609 10.258 1 93.06 91 TYR A C 1
ATOM 744 O O . TYR A 1 91 ? 21.781 19.734 9.047 1 93.06 91 TYR A O 1
ATOM 752 N N . LEU A 1 92 ? 21.297 20.266 11.188 1 94.44 92 LEU A N 1
ATOM 753 C CA . LEU A 1 92 ? 20.234 21.172 10.797 1 94.44 92 LEU A CA 1
ATOM 754 C C . LEU A 1 92 ? 20.781 22.344 9.992 1 94.44 92 LEU A C 1
ATOM 756 O O . LEU A 1 92 ? 20.125 22.812 9.047 1 94.44 92 LEU A O 1
ATOM 760 N N . ASN A 1 93 ? 21.938 22.797 10.305 1 93.88 93 ASN A N 1
ATOM 761 C CA . ASN A 1 93 ? 22.547 23.906 9.602 1 93.88 93 ASN A CA 1
ATOM 762 C C . ASN A 1 93 ? 22.844 23.562 8.148 1 93.88 93 ASN A C 1
ATOM 764 O O . ASN A 1 93 ? 22.688 24.406 7.262 1 93.88 93 ASN A O 1
ATOM 768 N N . ILE A 1 94 ? 23.219 22.391 7.941 1 93.19 94 ILE A N 1
ATOM 769 C CA . ILE A 1 94 ? 23.484 21.953 6.578 1 93.19 94 ILE A CA 1
ATOM 770 C C . ILE A 1 94 ? 22.172 21.922 5.785 1 93.19 94 ILE A C 1
ATOM 772 O O . ILE A 1 94 ? 22.141 22.359 4.637 1 93.19 94 ILE A O 1
ATOM 776 N N . ILE A 1 95 ? 21.125 21.391 6.441 1 92.25 95 ILE A N 1
ATOM 777 C CA . ILE A 1 95 ? 19.828 21.344 5.777 1 92.25 95 ILE A CA 1
ATOM 778 C C . ILE A 1 95 ? 19.375 22.75 5.441 1 92.25 95 ILE A C 1
ATOM 780 O O . ILE A 1 95 ? 18.906 23.016 4.332 1 92.25 95 ILE A O 1
ATOM 784 N N . LYS A 1 96 ? 19.531 23.656 6.375 1 91.12 96 LYS A N 1
ATOM 785 C CA . LYS A 1 96 ? 19.188 25.062 6.145 1 91.12 96 LYS A CA 1
ATOM 786 C C . LYS A 1 96 ? 19.922 25.625 4.941 1 91.12 96 LYS A C 1
ATOM 788 O O . LYS A 1 96 ? 19.344 26.328 4.121 1 91.12 96 LYS A O 1
ATOM 793 N N . THR A 1 97 ? 21.094 25.297 4.855 1 87.88 97 THR A N 1
ATOM 794 C CA . THR A 1 97 ? 21.938 25.812 3.775 1 87.88 97 THR A CA 1
ATOM 795 C C . THR A 1 97 ? 21.469 25.25 2.43 1 87.88 97 THR A C 1
ATOM 797 O O . THR A 1 97 ? 21.5 25.969 1.419 1 87.88 97 THR A O 1
ATOM 800 N N . ILE A 1 98 ? 21.078 24 2.438 1 85.06 98 ILE A N 1
ATOM 801 C CA . ILE A 1 98 ? 20.625 23.344 1.216 1 85.06 98 ILE A CA 1
ATOM 802 C C . ILE A 1 98 ? 19.344 24.031 0.71 1 85.06 98 ILE A C 1
ATOM 804 O O . ILE A 1 98 ? 19.172 24.219 -0.497 1 85.06 98 ILE A O 1
ATOM 808 N N . TYR A 1 99 ? 18.422 24.406 1.591 1 83.25 99 TYR A N 1
ATOM 809 C CA . TYR A 1 99 ? 17.109 24.859 1.17 1 83.25 99 TYR A CA 1
ATOM 810 C C . TYR A 1 99 ? 17 26.375 1.299 1 83.25 99 TYR A C 1
ATOM 812 O O . TYR A 1 99 ? 15.992 26.969 0.883 1 83.25 99 TYR A O 1
ATOM 820 N N . ASP A 1 100 ? 17.688 26.984 1.895 1 74.12 100 ASP A N 1
ATOM 821 C CA . ASP A 1 100 ? 17.641 28.453 1.935 1 74.12 100 ASP A CA 1
ATOM 822 C C . ASP A 1 100 ? 17.797 29.047 0.537 1 74.12 100 ASP A C 1
ATOM 824 O O . ASP A 1 100 ? 17.031 29.906 0.137 1 74.12 100 ASP A O 1
ATOM 828 N N . LYS A 1 101 ? 18.969 29.312 0.027 1 57.16 101 LYS A N 1
ATOM 829 C CA . LYS A 1 101 ? 19.156 30.359 -0.974 1 57.16 101 LYS A CA 1
ATOM 830 C C . LYS A 1 101 ? 18.984 29.812 -2.385 1 57.16 101 LYS A C 1
ATOM 832 O O . LYS A 1 101 ? 19.812 30.047 -3.262 1 57.16 101 LYS A O 1
ATOM 837 N N . PRO A 1 102 ? 18.047 28.812 -2.676 1 52.25 102 PRO A N 1
ATOM 838 C CA . PRO A 1 102 ? 18.297 28.625 -4.105 1 52.25 102 PRO A CA 1
ATOM 839 C C . PRO A 1 102 ? 17.797 29.781 -4.957 1 52.25 102 PRO A C 1
ATOM 841 O O . PRO A 1 102 ? 16.719 30.312 -4.719 1 52.25 102 PRO A O 1
ATOM 844 N N . THR A 1 103 ? 18.516 30.75 -5.184 1 47.5 103 THR A N 1
ATOM 845 C CA . THR A 1 103 ? 18.125 31.812 -6.113 1 47.5 103 THR A CA 1
ATOM 846 C C . THR A 1 103 ? 17.875 31.234 -7.508 1 47.5 103 THR A C 1
ATOM 848 O O . THR A 1 103 ? 18.688 30.453 -8.016 1 47.5 103 THR A O 1
ATOM 851 N N . ALA A 1 104 ? 16.672 30.797 -7.738 1 48.41 104 ALA A N 1
ATOM 852 C CA . ALA A 1 104 ? 16.469 30.484 -9.148 1 48.41 104 ALA A CA 1
ATOM 853 C C . ALA A 1 104 ? 16.719 31.703 -10.023 1 48.41 104 ALA A C 1
ATOM 855 O O . ALA A 1 104 ? 16.203 32.781 -9.758 1 48.41 104 ALA A O 1
ATOM 856 N N . ASN A 1 105 ? 17.797 31.672 -10.68 1 45.81 105 ASN A N 1
ATOM 857 C CA . ASN A 1 105 ? 18.047 32.719 -11.664 1 45.81 105 ASN A CA 1
ATOM 858 C C . ASN A 1 105 ? 17.141 32.562 -12.891 1 45.81 105 ASN A C 1
ATOM 860 O O . ASN A 1 105 ? 17.156 31.5 -13.539 1 45.81 105 ASN A O 1
ATOM 864 N N . ILE A 1 106 ? 15.969 33.031 -12.742 1 46 106 ILE A N 1
ATOM 865 C CA . ILE A 1 106 ? 15.156 33.031 -13.953 1 46 106 ILE A CA 1
ATOM 866 C C . ILE A 1 106 ? 15.773 33.969 -14.992 1 46 106 ILE A C 1
ATOM 868 O O . ILE A 1 106 ? 16.016 35.156 -14.711 1 46 106 ILE A O 1
ATOM 872 N N . ILE A 1 107 ? 16.453 33.375 -15.953 1 49.69 107 ILE A N 1
ATOM 873 C CA . ILE A 1 107 ? 16.906 34.188 -17.078 1 49.69 107 ILE A CA 1
ATOM 874 C C . ILE A 1 107 ? 15.75 34.406 -18.047 1 49.69 107 ILE A C 1
ATOM 876 O O . ILE A 1 107 ? 15.203 33.438 -18.609 1 49.69 107 ILE A O 1
ATOM 880 N N . LEU A 1 108 ? 15.023 35.312 -17.781 1 43.5 108 LEU A N 1
ATOM 881 C CA . LEU A 1 108 ? 14.062 35.688 -18.812 1 43.5 108 LEU A CA 1
ATOM 882 C C . LEU A 1 108 ? 14.68 36.656 -19.797 1 43.5 108 LEU A C 1
ATOM 884 O O . LEU A 1 108 ? 15.148 37.75 -19.422 1 43.5 108 LEU A O 1
ATOM 888 N N . ASN A 1 109 ? 14.594 36.438 -21.156 1 52.78 109 ASN A N 1
ATOM 889 C CA . ASN A 1 109 ? 15.047 37.188 -22.328 1 52.78 109 ASN A CA 1
ATOM 890 C C . ASN A 1 109 ? 16.484 37.688 -22.141 1 52.78 109 ASN A C 1
ATOM 892 O O . ASN A 1 109 ? 16.781 38.812 -22.453 1 52.78 109 ASN A O 1
ATOM 896 N N . GLY A 1 110 ? 17.406 36.969 -21.562 1 54.53 110 GLY A N 1
ATOM 897 C CA . GLY A 1 110 ? 18.812 37.312 -21.5 1 54.53 110 GLY A CA 1
ATOM 898 C C . GLY A 1 110 ? 19.188 38 -20.203 1 54.53 110 GLY A C 1
ATOM 899 O O . GLY A 1 110 ? 20.375 38.25 -19.938 1 54.53 110 GLY A O 1
ATOM 900 N N . GLN A 1 111 ? 18.219 38.781 -19.609 1 52.16 111 GLN A N 1
ATOM 901 C CA . GLN A 1 111 ? 18.484 39.5 -18.391 1 52.16 111 GLN A CA 1
ATOM 902 C C . GLN A 1 111 ? 18.188 38.656 -17.156 1 52.16 111 GLN A C 1
ATOM 904 O O . GLN A 1 111 ? 17.203 37.906 -17.125 1 52.16 111 GLN A O 1
ATOM 909 N N . LYS A 1 112 ? 19.188 38.406 -16.422 1 54.06 112 LYS A N 1
ATOM 910 C CA . LYS A 1 112 ? 19.078 37.688 -15.156 1 54.06 112 LYS A CA 1
ATOM 911 C C . LYS A 1 112 ? 18.016 38.344 -14.266 1 54.06 112 LYS A C 1
ATOM 913 O O . LYS A 1 112 ? 18.109 39.531 -13.953 1 54.06 112 LYS A O 1
ATOM 918 N N . LEU A 1 113 ? 16.812 37.938 -14.32 1 47.56 113 LEU A N 1
ATOM 919 C CA . LEU A 1 113 ? 15.836 38.5 -13.383 1 47.56 113 LEU A CA 1
ATOM 920 C C . LEU A 1 113 ? 16.188 38.125 -11.945 1 47.56 113 LEU A C 1
ATOM 922 O O . LEU A 1 113 ? 16.953 37.188 -11.711 1 47.56 113 LEU A O 1
ATOM 926 N N . LYS A 1 114 ? 15.727 38.938 -11 1 52.16 114 LYS A N 1
ATOM 927 C CA . LYS A 1 114 ? 15.93 38.781 -9.562 1 52.16 114 LYS A CA 1
ATOM 928 C C . LYS A 1 114 ? 15.625 37.375 -9.094 1 52.16 114 LYS A C 1
ATOM 930 O O . LYS A 1 114 ? 14.641 36.781 -9.523 1 52.16 114 LYS A O 1
ATOM 935 N N . PRO A 1 115 ? 16.594 36.781 -8.5 1 49.22 115 PRO A N 1
ATOM 936 C CA . PRO A 1 115 ? 16.391 35.438 -7.957 1 49.22 115 PRO A CA 1
ATOM 937 C C . PRO A 1 115 ? 15.133 35.312 -7.098 1 49.22 115 PRO A C 1
ATOM 939 O O . PRO A 1 115 ? 14.828 36.219 -6.324 1 49.22 115 PRO A O 1
ATOM 942 N N . ILE A 1 116 ? 14.062 34.969 -7.602 1 49.38 116 ILE A N 1
ATOM 943 C CA . ILE A 1 116 ? 12.914 34.688 -6.754 1 49.38 116 ILE A CA 1
ATOM 944 C C . ILE A 1 116 ? 13.234 33.531 -5.797 1 49.38 116 ILE A C 1
ATOM 946 O O . ILE A 1 116 ? 13.609 32.469 -6.234 1 49.38 116 ILE A O 1
ATOM 950 N N . PRO A 1 117 ? 13.438 33.938 -4.613 1 50.91 117 PRO A N 1
ATOM 951 C CA . PRO A 1 117 ? 13.719 32.875 -3.631 1 50.91 117 PRO A CA 1
ATOM 952 C C . PRO A 1 117 ? 12.727 31.719 -3.709 1 50.91 117 PRO A C 1
ATOM 954 O O . PRO A 1 117 ? 11.516 31.938 -3.816 1 50.91 117 PRO A O 1
ATOM 957 N N . LEU A 1 118 ? 13.18 30.688 -4.207 1 56.16 118 LEU A N 1
ATOM 958 C CA . LEU A 1 118 ? 12.312 29.516 -4.188 1 56.16 118 LEU A CA 1
ATOM 959 C C . LEU A 1 118 ? 12.148 28.984 -2.771 1 56.16 118 LEU A C 1
ATOM 961 O O . LEU A 1 118 ? 13.117 28.5 -2.174 1 56.16 118 LEU A O 1
ATOM 965 N N . ARG A 1 119 ? 11.148 29.547 -2.021 1 66.81 119 ARG A N 1
ATOM 966 C CA . ARG A 1 119 ? 10.93 29.156 -0.63 1 66.81 119 ARG A CA 1
ATOM 967 C C . ARG A 1 119 ? 10.102 27.875 -0.533 1 66.81 119 ARG A C 1
ATOM 969 O O . ARG A 1 119 ? 9.578 27.562 0.534 1 66.81 119 ARG A O 1
ATOM 976 N N . THR A 1 120 ? 9.891 27.25 -1.649 1 72.62 120 THR A N 1
ATOM 977 C CA . THR A 1 120 ? 9.062 26.047 -1.61 1 72.62 120 THR A CA 1
ATOM 978 C C . THR A 1 120 ? 9.711 24.922 -2.412 1 72.62 120 THR A C 1
ATOM 980 O O . THR A 1 120 ? 10.539 25.172 -3.289 1 72.62 120 THR A O 1
ATOM 983 N N . GLY A 1 121 ? 9.375 23.828 -1.983 1 73.75 121 GLY A N 1
ATOM 984 C CA . GLY A 1 121 ? 9.633 22.625 -2.775 1 73.75 121 GLY A CA 1
ATOM 985 C C . GLY A 1 121 ? 10.844 21.859 -2.305 1 73.75 121 GLY A C 1
ATOM 986 O O . GLY A 1 121 ? 11.695 22.391 -1.597 1 73.75 121 GLY A O 1
ATOM 987 N N . THR A 1 122 ? 10.867 20.562 -2.428 1 73.62 122 THR A N 1
ATOM 988 C CA . THR A 1 122 ? 12.023 19.688 -2.256 1 73.62 122 THR A CA 1
ATOM 989 C C . THR A 1 122 ? 12.453 19.094 -3.592 1 73.62 122 THR A C 1
ATOM 991 O O . THR A 1 122 ? 11.656 19.031 -4.531 1 73.62 122 THR A O 1
ATOM 994 N N . ARG A 1 123 ? 13.742 19 -3.703 1 63.62 123 ARG A N 1
ATOM 995 C CA . ARG A 1 123 ? 14.32 18.484 -4.941 1 63.62 123 ARG A CA 1
ATOM 996 C C . ARG A 1 123 ? 13.891 17.047 -5.195 1 63.62 123 ARG A C 1
ATOM 998 O O . ARG A 1 123 ? 14.25 16.141 -4.43 1 63.62 123 ARG A O 1
ATOM 1005 N N . GLN A 1 124 ? 13.023 16.891 -6.277 1 64.62 124 GLN A N 1
ATOM 1006 C CA . GLN A 1 124 ? 12.617 15.531 -6.652 1 64.62 124 GLN A CA 1
ATOM 1007 C C . GLN A 1 124 ? 13.82 14.703 -7.102 1 64.62 124 GLN A C 1
ATOM 1009 O O . GLN A 1 124 ? 14.758 15.234 -7.703 1 64.62 124 GLN A O 1
ATOM 1014 N N . GLY A 1 125 ? 14.008 13.57 -6.648 1 70.25 125 GLY A N 1
ATOM 1015 C CA . GLY A 1 125 ? 15.133 12.703 -6.965 1 70.25 125 GLY A CA 1
ATOM 1016 C C . GLY A 1 125 ? 16.219 12.711 -5.898 1 70.25 125 GLY A C 1
ATOM 1017 O O . GLY A 1 125 ? 17.094 11.844 -5.895 1 70.25 125 GLY A O 1
ATOM 1018 N N . CYS A 1 126 ? 16.094 13.711 -5.016 1 82.06 126 CYS A N 1
ATOM 1019 C CA . CYS A 1 126 ? 17 13.773 -3.879 1 82.06 126 CYS A CA 1
ATOM 1020 C C . CYS A 1 126 ? 16.594 12.789 -2.793 1 82.06 126 CYS A C 1
ATOM 1022 O O . CYS A 1 126 ? 15.43 12.75 -2.395 1 82.06 126 CYS A O 1
ATOM 1024 N N . PRO A 1 127 ? 17.531 11.969 -2.363 1 86.75 127 PRO A N 1
ATOM 1025 C CA . PRO A 1 127 ? 17.203 10.953 -1.361 1 86.75 127 PRO A CA 1
ATOM 1026 C C . PRO A 1 127 ? 16.719 11.562 -0.043 1 86.75 127 PRO A C 1
ATOM 1028 O O . PRO A 1 127 ? 16.016 10.898 0.725 1 86.75 127 PRO A O 1
ATOM 1031 N N . LEU A 1 128 ? 17.078 12.797 0.221 1 91.31 128 LEU A N 1
ATOM 1032 C CA . LEU A 1 128 ? 16.75 13.461 1.479 1 91.31 128 LEU A CA 1
ATOM 1033 C C . LEU A 1 128 ? 15.328 13.992 1.462 1 91.31 128 LEU A C 1
ATOM 1035 O O . LEU A 1 128 ? 14.633 13.961 2.482 1 91.31 128 LEU A O 1
ATOM 1039 N N . SER A 1 129 ? 14.789 14.352 0.364 1 91.25 129 SER A N 1
ATOM 1040 C CA . SER A 1 129 ? 13.555 15.109 0.212 1 91.25 129 SER A CA 1
ATOM 1041 C C . SER A 1 129 ? 12.352 14.305 0.692 1 91.25 129 SER A C 1
ATOM 1043 O O . SER A 1 129 ? 11.516 14.812 1.45 1 91.25 129 SER A O 1
ATOM 1045 N N . PRO A 1 130 ? 12.297 12.984 0.315 1 92 130 PRO A N 1
ATOM 1046 C CA . PRO A 1 130 ? 11.125 12.219 0.762 1 92 130 PRO A CA 1
ATOM 1047 C C . PRO A 1 130 ? 11.07 12.062 2.279 1 92 130 PRO A C 1
ATOM 1049 O O . PRO A 1 130 ? 9.984 12.086 2.865 1 92 130 PRO A O 1
ATOM 1052 N N . LEU A 1 131 ? 12.195 11.922 2.85 1 93.94 131 LEU A N 1
ATOM 1053 C CA . LEU A 1 131 ? 12.258 11.758 4.297 1 93.94 131 LEU A CA 1
ATOM 1054 C C . LEU A 1 131 ? 11.859 13.039 5.012 1 93.94 131 LEU A C 1
ATOM 1056 O O . LEU A 1 131 ? 11.086 13.008 5.973 1 93.94 131 LEU A O 1
ATOM 1060 N N . LEU A 1 132 ? 12.375 14.141 4.516 1 94.56 132 LEU A N 1
ATOM 1061 C CA . LEU A 1 132 ? 12.008 15.43 5.086 1 94.56 132 LEU A CA 1
ATOM 1062 C C . LEU A 1 132 ? 10.516 15.688 4.922 1 94.56 132 LEU A C 1
ATOM 1064 O O . LEU A 1 132 ? 9.852 16.156 5.859 1 94.56 132 LEU A O 1
ATOM 1068 N N . PHE A 1 133 ? 10.031 15.367 3.777 1 94.88 133 PHE A N 1
ATOM 1069 C CA . PHE A 1 133 ? 8.609 15.539 3.498 1 94.88 133 PHE A CA 1
ATOM 1070 C C . PHE A 1 133 ? 7.762 14.742 4.48 1 94.88 133 PHE A C 1
ATOM 1072 O O . PHE A 1 133 ? 6.793 15.266 5.039 1 94.88 133 PHE A O 1
ATOM 1079 N N . ASN A 1 134 ? 8.141 13.453 4.656 1 95.5 134 ASN A N 1
ATOM 1080 C CA . ASN A 1 134 ? 7.402 12.586 5.574 1 95.5 134 ASN A CA 1
ATOM 1081 C C . ASN A 1 134 ? 7.395 13.156 6.992 1 95.5 134 ASN A C 1
ATOM 1083 O O . ASN A 1 134 ? 6.383 13.07 7.691 1 95.5 134 ASN A O 1
ATOM 1087 N N . ILE A 1 135 ? 8.516 13.703 7.418 1 97.06 135 ILE A N 1
ATOM 1088 C CA . ILE A 1 135 ? 8.617 14.281 8.758 1 97.06 135 ILE A CA 1
ATOM 1089 C C . ILE A 1 135 ? 7.664 15.469 8.875 1 97.06 135 ILE A C 1
ATOM 1091 O O . ILE A 1 135 ? 6.938 15.586 9.867 1 97.06 135 ILE A O 1
ATOM 1095 N N . VAL A 1 136 ? 7.656 16.266 7.863 1 96.81 136 VAL A N 1
ATOM 1096 C CA . VAL A 1 136 ? 6.797 17.438 7.867 1 96.81 136 VAL A CA 1
ATOM 1097 C C . VAL A 1 136 ? 5.332 17.016 7.859 1 96.81 136 VAL A C 1
ATOM 1099 O O . VAL A 1 136 ? 4.512 17.562 8.602 1 96.81 136 VAL A O 1
ATOM 1102 N N . LEU A 1 137 ? 5.012 16.016 7.074 1 97.5 137 LEU A N 1
ATOM 1103 C CA . LEU A 1 137 ? 3.629 15.57 6.953 1 97.5 137 LEU A CA 1
ATOM 1104 C C . LEU A 1 137 ? 3.166 14.883 8.234 1 97.5 137 LEU A C 1
ATOM 1106 O O . LEU A 1 137 ? 1.967 14.828 8.516 1 97.5 137 LEU A O 1
ATOM 1110 N N . GLU A 1 138 ? 4.098 14.344 8.984 1 97.94 138 GLU A N 1
ATOM 1111 C CA . GLU A 1 138 ? 3.77 13.719 10.266 1 97.94 138 GLU A CA 1
ATOM 1112 C C . GLU A 1 138 ? 3.094 14.711 11.203 1 97.94 138 GLU A C 1
ATOM 1114 O O . GLU A 1 138 ? 2.275 14.328 12.039 1 97.94 138 GLU A O 1
ATOM 1119 N N . VAL A 1 139 ? 3.416 15.984 11.039 1 98.12 139 VAL A N 1
ATOM 1120 C CA . VAL A 1 139 ? 2.785 17.016 11.859 1 98.12 139 VAL A CA 1
ATOM 1121 C C . VAL A 1 139 ? 1.278 17.031 11.609 1 98.12 139 VAL A C 1
ATOM 1123 O O . VAL A 1 139 ? 0.486 17.031 12.555 1 98.12 139 VAL A O 1
ATOM 1126 N N . LEU A 1 140 ? 0.917 16.984 10.375 1 98.12 140 LEU A N 1
ATOM 1127 C CA . LEU A 1 140 ? -0.498 16.922 10.023 1 98.12 140 LEU A CA 1
ATOM 1128 C C . LEU A 1 140 ? -1.135 15.641 10.531 1 98.12 140 LEU A C 1
ATOM 1130 O O . LEU A 1 140 ? -2.227 15.664 11.102 1 98.12 140 LEU A O 1
ATOM 1134 N N . ALA A 1 141 ? -0.457 14.508 10.289 1 98.31 141 ALA A N 1
ATOM 1135 C CA . ALA A 1 141 ? -0.973 13.211 10.703 1 98.31 141 ALA A CA 1
ATOM 1136 C C . ALA A 1 141 ? -1.224 13.172 12.211 1 98.31 141 ALA A C 1
ATOM 1138 O O . ALA A 1 141 ? -2.26 12.68 12.664 1 98.31 141 ALA A O 1
ATOM 1139 N N . ARG A 1 142 ? -0.31 13.727 12.961 1 98 142 ARG A N 1
ATOM 1140 C CA . ARG A 1 142 ? -0.451 13.781 14.406 1 98 142 ARG A CA 1
ATOM 1141 C C . ARG A 1 142 ? -1.64 14.648 14.812 1 98 142 ARG A C 1
ATOM 1143 O O . ARG A 1 142 ? -2.389 14.297 15.727 1 98 142 ARG A O 1
ATOM 1150 N N . ALA A 1 143 ? -1.792 15.766 14.18 1 98.12 143 ALA A N 1
ATOM 1151 C CA . ALA A 1 143 ? -2.922 16.641 14.461 1 98.12 143 ALA A CA 1
ATOM 1152 C C . ALA A 1 143 ? -4.25 15.93 14.234 1 98.12 143 ALA A C 1
ATOM 1154 O O . ALA A 1 143 ? -5.172 16.047 15.047 1 98.12 143 ALA A O 1
ATOM 1155 N N . ILE A 1 144 ? -4.328 15.148 13.195 1 98.19 144 ILE A N 1
ATOM 1156 C CA . ILE A 1 144 ? -5.547 14.422 12.867 1 98.19 144 ILE A CA 1
ATOM 1157 C C . ILE A 1 144 ? -5.773 13.305 13.883 1 98.19 144 ILE A C 1
ATOM 1159 O O . ILE A 1 144 ? -6.883 13.141 14.398 1 98.19 144 ILE A O 1
ATOM 1163 N N . ARG A 1 145 ? -4.715 12.594 14.219 1 97.69 145 ARG A N 1
ATOM 1164 C CA . ARG A 1 145 ? -4.812 11.484 15.156 1 97.69 145 ARG A CA 1
ATOM 1165 C C . ARG A 1 145 ? -5.273 11.969 16.531 1 97.69 145 ARG A C 1
ATOM 1167 O O . ARG A 1 145 ? -6.047 11.289 17.203 1 97.69 145 ARG A O 1
ATOM 1174 N N . GLN A 1 146 ? -4.859 13.141 16.906 1 97.25 146 GLN A N 1
ATOM 1175 C CA . GLN A 1 146 ? -5.066 13.625 18.281 1 97.25 146 GLN A CA 1
ATOM 1176 C C . GLN A 1 146 ? -6.371 14.406 18.391 1 97.25 146 GLN A C 1
ATOM 1178 O O . GLN A 1 146 ? -6.855 14.656 19.5 1 97.25 146 GLN A O 1
ATOM 1183 N N . GLU A 1 147 ? -6.883 14.82 17.25 1 97.75 147 GLU A N 1
ATOM 1184 C CA . GLU A 1 147 ? -8.102 15.617 17.281 1 97.75 147 GLU A CA 1
ATOM 1185 C C . GLU A 1 147 ? -9.312 14.773 17.672 1 97.75 147 GLU A C 1
ATOM 1187 O O . GLU A 1 147 ? -9.75 13.922 16.891 1 97.75 147 GLU A O 1
ATOM 1192 N N . LYS A 1 148 ? -9.914 15 18.797 1 96.75 148 LYS A N 1
ATOM 1193 C CA . LYS A 1 148 ? -11 14.195 19.344 1 96.75 148 LYS A CA 1
ATOM 1194 C C . LYS A 1 148 ? -12.281 14.367 18.531 1 96.75 148 LYS A C 1
ATOM 1196 O O . LYS A 1 148 ? -13.117 13.469 18.469 1 96.75 148 LYS A O 1
ATOM 1201 N N . GLU A 1 149 ? -12.406 15.539 17.922 1 97.69 149 GLU A N 1
ATOM 1202 C CA . GLU A 1 149 ? -13.602 15.828 17.141 1 97.69 149 GLU A CA 1
ATOM 1203 C C . GLU A 1 149 ? -13.586 15.086 15.805 1 97.69 149 GLU A C 1
ATOM 1205 O O . GLU A 1 149 ? -14.602 15.016 15.109 1 97.69 149 GLU A O 1
ATOM 1210 N N . ILE A 1 150 ? -12.484 14.609 15.398 1 97.88 150 ILE A N 1
ATOM 1211 C CA . ILE A 1 150 ? -12.383 13.719 14.242 1 97.88 150 ILE A CA 1
ATOM 1212 C C . ILE A 1 150 ? -12.477 12.266 14.711 1 97.88 150 ILE A C 1
ATOM 1214 O O . ILE A 1 150 ? -11.523 11.727 15.273 1 97.88 150 ILE A O 1
ATOM 1218 N N . LYS A 1 151 ? -13.547 11.688 14.469 1 97.94 151 LYS A N 1
ATOM 1219 C CA . LYS A 1 151 ? -13.773 10.336 14.969 1 97.94 151 LYS A CA 1
ATOM 1220 C C . LYS A 1 151 ? -13.375 9.289 13.922 1 97.94 151 LYS A C 1
ATOM 1222 O O . LYS A 1 151 ? -13.938 9.25 12.828 1 97.94 151 LYS A O 1
ATOM 1227 N N . GLY A 1 152 ? -12.414 8.523 14.266 1 97.88 152 GLY A N 1
ATOM 1228 C CA . GLY A 1 152 ? -12.039 7.398 13.43 1 97.88 152 GLY A CA 1
ATOM 1229 C C . GLY A 1 152 ? -12.977 6.211 13.57 1 97.88 152 GLY A C 1
ATOM 1230 O O . GLY A 1 152 ? -13.93 6.258 14.352 1 97.88 152 GLY A O 1
ATOM 1231 N N . ILE A 1 153 ? -12.766 5.203 12.82 1 97.19 153 ILE A N 1
ATOM 1232 C CA . ILE A 1 153 ? -13.586 4 12.875 1 97.19 153 ILE A CA 1
ATOM 1233 C C . ILE A 1 153 ? -13.047 3.053 13.945 1 97.19 153 ILE A C 1
ATOM 1235 O O . ILE A 1 153 ? -11.891 2.631 13.883 1 97.19 153 ILE A O 1
ATOM 1239 N N . GLN A 1 154 ? -13.859 2.793 14.898 1 94.31 154 GLN A N 1
ATOM 1240 C CA . GLN A 1 154 ? -13.484 1.942 16.031 1 94.31 154 GLN A CA 1
ATOM 1241 C C . GLN A 1 154 ? -13.711 0.469 15.703 1 94.31 154 GLN A C 1
ATOM 1243 O O . GLN A 1 154 ? -14.828 0.06 15.391 1 94.31 154 GLN A O 1
ATOM 1248 N N . ILE A 1 155 ? -12.695 -0.313 15.719 1 91.62 155 ILE A N 1
ATOM 1249 C CA . ILE A 1 155 ? -12.766 -1.76 15.539 1 91.62 155 ILE A CA 1
ATOM 1250 C C . ILE A 1 155 ? -12.125 -2.455 16.734 1 91.62 155 ILE A C 1
ATOM 1252 O O . ILE A 1 155 ? -10.898 -2.445 16.891 1 91.62 155 ILE A O 1
ATOM 1256 N N . GLY A 1 156 ? -12.891 -3.066 17.547 1 90.19 156 GLY A N 1
ATOM 1257 C CA . GLY A 1 156 ? -12.375 -3.564 18.812 1 90.19 156 GLY A CA 1
ATOM 1258 C C . GLY A 1 156 ? -11.781 -2.475 19.688 1 90.19 156 GLY A C 1
ATOM 1259 O O . GLY A 1 156 ? -12.438 -1.474 19.969 1 90.19 156 GLY A O 1
ATOM 1260 N N . ASN A 1 157 ? -10.477 -2.637 20.031 1 91.44 157 ASN 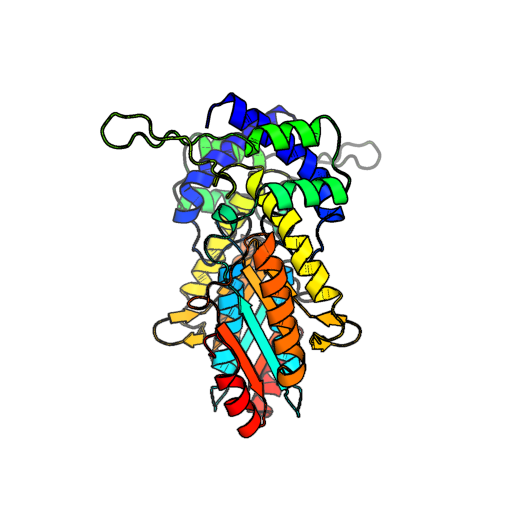A N 1
ATOM 1261 C CA . ASN A 1 157 ? -9.812 -1.664 20.891 1 91.44 157 ASN A CA 1
ATOM 1262 C C . ASN A 1 157 ? -8.969 -0.678 20.094 1 91.44 157 ASN A C 1
ATOM 1264 O O . ASN A 1 157 ? -8.258 0.148 20.656 1 91.44 157 ASN A O 1
ATOM 1268 N N . GLU A 1 158 ? -9.195 -0.756 18.812 1 92.12 158 GLU A N 1
ATOM 1269 C CA . GLU A 1 158 ? -8.375 0.102 17.969 1 92.12 158 GLU A CA 1
ATOM 1270 C C . GLU A 1 158 ? -9.234 1.077 17.172 1 92.12 158 GLU A C 1
ATOM 1272 O O . GLU A 1 158 ? -10.336 0.729 16.734 1 92.12 158 GLU A O 1
ATOM 1277 N N . GLU A 1 159 ? -8.719 2.26 17.094 1 96.31 159 GLU A N 1
ATOM 1278 C CA . GLU A 1 159 ? -9.352 3.271 16.25 1 96.31 159 GLU A CA 1
ATOM 1279 C C . GLU A 1 159 ? -8.531 3.541 14.992 1 96.31 159 GLU A C 1
ATOM 1281 O O . GLU A 1 159 ? -7.375 3.957 15.07 1 96.31 159 GLU A O 1
ATOM 1286 N N . ALA A 1 160 ? -9.117 3.205 13.875 1 96.31 160 ALA A N 1
ATOM 1287 C CA . ALA A 1 160 ? -8.477 3.518 12.602 1 96.31 160 ALA A CA 1
ATOM 1288 C C . ALA A 1 160 ? -8.852 4.918 12.133 1 96.31 160 ALA A C 1
ATOM 1290 O O . ALA A 1 160 ? -10.031 5.223 11.938 1 96.31 160 ALA A O 1
ATOM 1291 N N . LYS A 1 161 ? -7.844 5.812 11.922 1 97 161 LYS A N 1
ATOM 1292 C CA . LYS A 1 161 ? -8.148 7.18 11.5 1 97 161 LYS A CA 1
ATOM 1293 C C . LYS A 1 161 ? -7.484 7.504 10.164 1 97 161 LYS A C 1
ATOM 1295 O O . LYS A 1 161 ? -8.07 8.195 9.328 1 97 161 LYS A O 1
ATOM 1300 N N . LEU A 1 162 ? -6.301 7.016 9.992 1 96.62 162 LEU A N 1
ATOM 1301 C CA . LEU A 1 162 ? -5.66 7.395 8.742 1 96.62 162 LEU A CA 1
ATOM 1302 C C . LEU A 1 162 ? -4.547 6.418 8.375 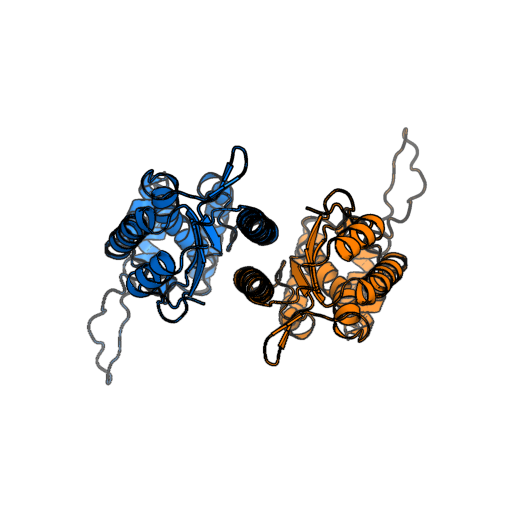1 96.62 162 LEU A C 1
ATOM 1304 O O . LEU A 1 162 ? -4.035 5.707 9.242 1 96.62 162 LEU A O 1
ATOM 1308 N N . SER A 1 163 ? -4.258 6.207 7.199 1 95.69 163 SER A N 1
ATOM 1309 C CA . SER A 1 163 ? -3.133 5.539 6.551 1 95.69 163 SER A CA 1
ATOM 1310 C C . SER A 1 163 ? -2.465 6.445 5.523 1 95.69 163 SER A C 1
ATOM 1312 O O . SER A 1 163 ? -3.145 7.102 4.734 1 95.69 163 SER A O 1
ATOM 1314 N N . LEU A 1 164 ? -1.145 6.473 5.578 1 95.25 164 LEU A N 1
ATOM 1315 C CA . LEU A 1 164 ? -0.434 7.383 4.688 1 95.25 164 LEU A CA 1
ATOM 1316 C C . LEU A 1 164 ? 0.477 6.613 3.738 1 95.25 164 LEU A C 1
ATOM 1318 O O . LEU A 1 164 ? 1.054 5.59 4.117 1 95.25 164 LEU A O 1
ATOM 1322 N N . PHE A 1 165 ? 0.584 7.074 2.494 1 92.12 165 PHE A N 1
ATOM 1323 C CA . PHE A 1 165 ? 1.48 6.641 1.428 1 92.12 165 PHE A CA 1
ATOM 1324 C C . PHE A 1 165 ? 2.213 7.828 0.818 1 92.12 165 PHE A C 1
ATOM 1326 O O . PHE A 1 165 ? 1.759 8.406 -0.172 1 92.12 165 PHE A O 1
ATOM 1333 N N . ALA A 1 166 ? 3.334 8.18 1.447 1 91.19 166 ALA A N 1
ATOM 1334 C CA . ALA A 1 166 ? 4.012 9.43 1.104 1 91.19 166 ALA A CA 1
ATOM 1335 C C . ALA A 1 166 ? 3.064 10.625 1.23 1 91.19 166 ALA A C 1
ATOM 1337 O O . ALA A 1 166 ? 2.635 10.969 2.334 1 91.19 166 ALA A O 1
ATOM 1338 N N . ASP A 1 167 ? 2.654 11.148 0.087 1 91.62 167 ASP A N 1
ATOM 1339 C CA . ASP A 1 167 ? 1.84 12.359 0.143 1 91.62 167 ASP A CA 1
ATOM 1340 C C . ASP A 1 167 ? 0.353 12.031 0.056 1 91.62 167 ASP A C 1
ATOM 1342 O O . ASP A 1 167 ? -0.497 12.891 0.292 1 91.62 167 ASP A O 1
ATOM 1346 N N . ASN A 1 168 ? 0.075 10.742 -0.24 1 93.62 168 ASN A N 1
ATOM 1347 C CA . ASN A 1 168 ? -1.32 10.32 -0.291 1 93.62 168 ASN A CA 1
ATOM 1348 C C . ASN A 1 168 ? -1.807 9.828 1.069 1 93.62 168 ASN A C 1
ATOM 1350 O O . ASN A 1 168 ? -1.026 9.289 1.855 1 93.62 168 ASN A O 1
ATOM 1354 N N . MET A 1 169 ? -3.129 10.039 1.314 1 95.19 169 MET A N 1
ATOM 1355 C CA . MET A 1 169 ? -3.674 9.617 2.602 1 95.19 169 MET A CA 1
ATOM 1356 C C . MET A 1 169 ? -5.035 8.953 2.426 1 95.19 169 MET A C 1
ATOM 1358 O O . MET A 1 169 ? -5.824 9.359 1.569 1 95.19 169 MET A O 1
ATOM 1362 N N . ILE A 1 170 ? -5.266 7.949 3.176 1 96.69 170 ILE A N 1
ATOM 1363 C CA . ILE A 1 170 ? -6.598 7.387 3.359 1 96.69 170 ILE A CA 1
ATOM 1364 C C . ILE A 1 170 ? -7.109 7.715 4.758 1 96.69 170 ILE A C 1
ATOM 1366 O O . ILE A 1 170 ? -6.426 7.465 5.754 1 96.69 170 ILE A O 1
ATOM 1370 N N . LEU A 1 171 ? -8.258 8.336 4.812 1 97.5 171 LEU A N 1
ATOM 1371 C CA . LEU A 1 171 ? -8.883 8.688 6.086 1 97.5 171 LEU A CA 1
ATOM 1372 C C . LEU A 1 171 ? -10.102 7.809 6.352 1 97.5 171 LEU A C 1
ATOM 1374 O O . LEU A 1 171 ? -10.891 7.535 5.441 1 97.5 171 LEU A O 1
ATOM 1378 N N . TYR A 1 172 ? -10.172 7.301 7.504 1 98.06 172 TYR A N 1
ATOM 1379 C CA . TYR A 1 172 ? -11.289 6.496 7.984 1 98.06 172 TYR A CA 1
ATOM 1380 C C . TYR A 1 172 ? -12.133 7.281 8.992 1 98.06 172 TYR A C 1
ATOM 1382 O O . TYR A 1 172 ? -11.688 7.547 10.109 1 98.06 172 TYR A O 1
ATOM 1390 N N . ILE A 1 173 ? -13.344 7.594 8.656 1 97.56 173 ILE A N 1
ATOM 1391 C CA . ILE A 1 173 ? -14.117 8.539 9.453 1 97.56 173 ILE A CA 1
ATOM 1392 C C . ILE A 1 173 ? -15.43 7.895 9.883 1 97.56 173 ILE A C 1
ATOM 1394 O O . ILE A 1 173 ? -16.156 7.32 9.062 1 97.56 173 ILE A O 1
ATOM 1398 N N . GLU A 1 174 ? -15.656 7.91 11.125 1 96.62 174 GLU A N 1
ATOM 1399 C CA . GLU A 1 174 ? -16.953 7.582 11.688 1 96.62 174 GLU A CA 1
ATOM 1400 C C . GLU A 1 174 ? -17.797 8.836 11.914 1 96.62 174 GLU A C 1
ATOM 1402 O O . GLU A 1 174 ? -17.266 9.875 12.32 1 96.62 174 GLU A O 1
ATOM 1407 N N . ASN A 1 175 ? -19.109 8.797 11.602 1 93.75 175 ASN A N 1
ATOM 1408 C CA . ASN A 1 175 ? -20.047 9.914 11.727 1 93.75 175 ASN A CA 1
ATOM 1409 C C . ASN A 1 175 ? -19.516 11.156 11 1 93.75 175 ASN A C 1
ATOM 1411 O O . ASN A 1 175 ? -19.266 12.188 11.625 1 93.75 175 ASN A O 1
ATOM 1415 N N . PRO A 1 176 ? -19.422 11.062 9.703 1 94.81 176 PRO A N 1
ATOM 1416 C CA . PRO A 1 176 ? -18.812 12.125 8.898 1 94.81 176 PRO A CA 1
ATOM 1417 C C . PRO A 1 176 ? -19.469 13.484 9.102 1 94.81 176 PRO A C 1
ATOM 1419 O O . PRO A 1 176 ? -18.797 14.516 9.016 1 94.81 176 PRO A O 1
ATOM 1422 N N . LYS A 1 177 ? -20.688 13.57 9.367 1 91.31 177 LYS A N 1
ATOM 1423 C CA . LYS A 1 177 ? -21.375 14.836 9.594 1 91.31 177 LYS A CA 1
ATOM 1424 C C . LYS A 1 177 ? -20.703 15.633 10.703 1 91.31 177 LYS A C 1
ATOM 1426 O O . LYS A 1 177 ? -20.609 16.859 10.625 1 91.31 177 LYS A O 1
ATOM 1431 N N . GLU A 1 178 ? -20.234 14.945 11.648 1 93.62 178 GLU A N 1
ATOM 1432 C CA . GLU A 1 178 ? -19.641 15.586 12.82 1 93.62 178 GLU A CA 1
ATOM 1433 C C . GLU A 1 178 ? -18.125 15.773 12.633 1 93.62 178 GLU A C 1
ATOM 1435 O O . GLU A 1 178 ? -17.547 16.734 13.133 1 93.62 178 GLU A O 1
ATOM 1440 N N . SER A 1 179 ? -17.484 14.875 11.914 1 95.69 179 SER A N 1
ATOM 1441 C CA . SER A 1 179 ? -16.031 14.797 11.883 1 95.69 179 SER A CA 1
ATOM 1442 C C . SER A 1 179 ? -15.461 15.578 10.703 1 95.69 179 SER A C 1
ATOM 1444 O O . SER A 1 179 ? -14.344 16.094 10.773 1 95.69 179 SER A O 1
ATOM 1446 N N . LEU A 1 180 ? -16.156 15.711 9.672 1 94.44 180 LEU A N 1
ATOM 1447 C CA . LEU A 1 180 ? -15.641 16.219 8.406 1 94.44 180 LEU A CA 1
ATOM 1448 C C . LEU A 1 180 ? -15.234 17.672 8.531 1 94.44 180 LEU A C 1
ATOM 1450 O O . LEU A 1 180 ? -14.188 18.078 8.016 1 94.44 180 LEU A O 1
ATOM 1454 N N . GLY A 1 181 ? -16.094 18.469 9.109 1 94.25 181 GLY A N 1
ATOM 1455 C CA . GLY A 1 181 ? -15.766 19.875 9.281 1 94.25 181 GLY A CA 1
ATOM 1456 C C . GLY A 1 181 ? -14.422 20.094 9.953 1 94.25 181 GLY A C 1
ATOM 1457 O O . GLY A 1 181 ? -13.594 20.859 9.461 1 94.25 181 GLY A O 1
ATOM 1458 N N . LYS A 1 182 ? -14.258 19.438 11.062 1 96.88 182 LYS A N 1
ATOM 1459 C CA . LYS A 1 182 ? -13.016 19.562 11.82 1 96.88 182 LYS A CA 1
ATOM 1460 C C . LYS A 1 182 ? -11.828 19.031 11.031 1 96.88 182 LYS A C 1
ATOM 1462 O O . LYS A 1 182 ? -10.734 19.594 11.086 1 96.88 182 LYS A O 1
ATOM 1467 N N . LEU A 1 183 ? -12.031 17.906 10.344 1 96.69 183 LEU A N 1
ATOM 1468 C CA . LEU A 1 183 ? -10.977 17.328 9.516 1 96.69 183 LEU A CA 1
ATOM 1469 C C . LEU A 1 183 ? -10.492 18.328 8.469 1 96.69 183 LEU A C 1
ATOM 1471 O O . LEU A 1 183 ? -9.297 18.578 8.359 1 96.69 183 LEU A O 1
ATOM 1475 N N . LEU A 1 184 ? -11.43 18.953 7.762 1 94.88 184 LEU A N 1
ATOM 1476 C CA . LEU A 1 184 ? -11.086 19.906 6.711 1 94.88 184 LEU A CA 1
ATOM 1477 C C . LEU A 1 184 ? -10.43 21.156 7.301 1 94.88 184 LEU A C 1
ATOM 1479 O O . LEU A 1 184 ? -9.492 21.703 6.715 1 94.88 184 LEU A O 1
ATOM 1483 N N . GLU A 1 185 ? -10.914 21.562 8.367 1 96.62 185 GLU A N 1
ATOM 1484 C CA . GLU A 1 185 ? -10.312 22.688 9.062 1 96.62 185 GLU A CA 1
ATOM 1485 C C . GLU A 1 185 ? -8.859 22.406 9.43 1 96.62 185 GLU A C 1
ATOM 1487 O O . GLU A 1 185 ? -7.984 23.25 9.25 1 96.62 185 GLU A O 1
ATOM 1492 N N . THR A 1 186 ? -8.641 21.219 9.977 1 97.62 186 THR A N 1
ATOM 1493 C CA . THR A 1 186 ? -7.297 20.797 10.383 1 97.62 186 THR A CA 1
ATOM 1494 C C . THR A 1 186 ? -6.355 20.766 9.18 1 97.62 186 THR A C 1
ATOM 1496 O O . THR A 1 186 ? -5.246 21.297 9.242 1 97.62 186 THR A O 1
ATOM 1499 N N . ILE A 1 187 ? -6.805 20.188 8.102 1 96.5 187 ILE A N 1
ATOM 1500 C CA . ILE A 1 187 ? -5.992 20.094 6.891 1 96.5 187 ILE A CA 1
ATOM 1501 C C . ILE A 1 187 ? -5.738 21.5 6.336 1 96.5 187 ILE A C 1
ATOM 1503 O O . ILE A 1 187 ? -4.613 21.828 5.945 1 96.5 187 ILE A O 1
ATOM 1507 N N . ASN A 1 188 ? -6.746 22.344 6.32 1 95.38 188 ASN A N 1
ATOM 1508 C CA . ASN A 1 188 ? -6.617 23.703 5.801 1 95.38 188 ASN A CA 1
ATOM 1509 C C . ASN A 1 188 ? -5.648 24.531 6.637 1 95.38 188 ASN A C 1
ATOM 1511 O O . ASN A 1 188 ? -4.855 25.312 6.09 1 95.38 188 ASN A O 1
ATOM 1515 N N . SER A 1 189 ? -5.773 24.438 7.887 1 97.19 189 SER A N 1
ATOM 1516 C CA . SER A 1 189 ? -4.863 25.156 8.773 1 97.19 189 SER A CA 1
ATOM 1517 C C . SER A 1 189 ? -3.416 24.75 8.523 1 97.19 189 SER A C 1
ATOM 1519 O O . SER A 1 189 ? -2.521 25.594 8.492 1 97.19 189 SER A O 1
ATOM 1521 N N . TYR A 1 190 ? -3.221 23.453 8.438 1 96.88 190 TYR A N 1
ATOM 1522 C CA . TYR A 1 190 ? -1.894 22.938 8.117 1 96.88 190 TYR A CA 1
ATOM 1523 C C . TYR A 1 190 ? -1.431 23.438 6.754 1 96.88 190 TYR A C 1
ATOM 1525 O O . TYR A 1 190 ? -0.271 23.812 6.586 1 96.88 190 TYR A O 1
ATOM 1533 N N . SER A 1 191 ? -2.301 23.375 5.781 1 95.62 191 SER A N 1
ATOM 1534 C CA . SER A 1 191 ? -2.002 23.781 4.414 1 95.62 191 SER A CA 1
ATOM 1535 C C . SER A 1 191 ? -1.482 25.219 4.371 1 95.62 191 SER A C 1
ATOM 1537 O O . SER A 1 191 ? -0.556 25.516 3.619 1 95.62 191 SER A O 1
ATOM 1539 N N . LYS A 1 192 ? -1.938 26.125 5.148 1 94.81 192 LYS A N 1
ATOM 1540 C CA . LYS A 1 192 ? -1.588 27.531 5.16 1 94.81 192 LYS A CA 1
ATOM 1541 C C . LYS A 1 192 ? -0.138 27.734 5.59 1 94.81 192 LYS A C 1
ATOM 1543 O O . LYS A 1 192 ? 0.526 28.672 5.129 1 94.81 192 LYS A O 1
ATOM 1548 N N . VAL A 1 193 ? 0.343 26.812 6.332 1 94.81 193 VAL A N 1
ATOM 1549 C CA . VAL A 1 193 ? 1.666 27.047 6.898 1 94.81 193 VAL A CA 1
ATOM 1550 C C . VAL A 1 193 ? 2.684 26.109 6.25 1 94.81 193 VAL A C 1
ATOM 1552 O O . VAL A 1 193 ? 3.859 26.469 6.117 1 94.81 193 VAL A O 1
ATOM 1555 N N . ALA A 1 194 ? 2.211 24.938 5.871 1 95.12 194 ALA A N 1
ATOM 1556 C CA . ALA A 1 194 ? 3.156 23.922 5.406 1 95.12 194 ALA A CA 1
ATOM 1557 C C . ALA A 1 194 ? 3.092 23.766 3.889 1 95.12 194 ALA A C 1
ATOM 1559 O O . ALA A 1 194 ? 3.998 23.188 3.277 1 95.12 194 ALA A O 1
ATOM 1560 N N . GLY A 1 195 ? 2.043 24.172 3.279 1 92.69 195 GLY A N 1
ATOM 1561 C CA . GLY A 1 195 ? 1.941 24.172 1.829 1 92.69 195 GLY A CA 1
ATOM 1562 C C . GLY A 1 195 ? 1.246 22.953 1.278 1 92.69 195 GLY A C 1
ATOM 1563 O O . GLY A 1 195 ? 1.144 22.781 0.061 1 92.69 195 GLY A O 1
ATOM 1564 N N . TYR A 1 196 ? 0.759 22.047 2.139 1 92.62 196 TYR A N 1
ATOM 1565 C CA . TYR A 1 196 ? 0.06 20.828 1.707 1 92.62 196 TYR A CA 1
ATOM 1566 C C . TYR A 1 196 ? -1.335 21.172 1.191 1 92.62 196 TYR A C 1
ATOM 1568 O O . TYR A 1 196 ? -2.184 21.656 1.945 1 92.62 196 TYR A O 1
ATOM 1576 N N . LYS A 1 197 ? -1.582 20.953 -0.015 1 93.25 197 LYS A N 1
ATOM 1577 C CA . LYS A 1 197 ? -2.877 21.219 -0.628 1 93.25 197 LYS A CA 1
ATOM 1578 C C . LYS A 1 197 ? -3.508 19.953 -1.185 1 93.25 197 LYS A C 1
ATOM 1580 O O . LYS A 1 197 ? -2.84 19.172 -1.863 1 93.25 197 LYS A O 1
ATOM 1585 N N . ILE A 1 198 ? -4.762 19.812 -0.908 1 93.94 198 ILE A N 1
ATOM 1586 C CA . ILE A 1 198 ? -5.504 18.656 -1.407 1 93.94 198 ILE A CA 1
ATOM 1587 C C . ILE A 1 198 ? -5.797 18.828 -2.896 1 93.94 198 ILE A C 1
ATOM 1589 O O . ILE A 1 198 ? -6.195 19.922 -3.33 1 93.94 198 ILE A O 1
ATOM 1593 N N . ASN A 1 199 ? -5.477 17.859 -3.686 1 94.5 199 ASN A N 1
ATOM 1594 C CA . ASN A 1 199 ? -5.957 17.797 -5.062 1 94.5 199 ASN A CA 1
ATOM 1595 C C . ASN A 1 199 ? -7.398 17.297 -5.129 1 94.5 199 ASN A C 1
ATOM 1597 O O . ASN A 1 199 ? -7.641 16.094 -5.145 1 94.5 199 ASN A O 1
ATOM 1601 N N . ILE A 1 200 ? -8.305 18.203 -5.188 1 90.88 200 ILE A N 1
ATOM 1602 C CA . ILE A 1 200 ? -9.727 17.891 -5.062 1 90.88 200 ILE A CA 1
ATOM 1603 C C . ILE A 1 200 ? -10.164 17.016 -6.227 1 90.88 200 ILE A C 1
ATOM 1605 O O . ILE A 1 200 ? -11.023 16.141 -6.062 1 90.88 200 ILE A O 1
ATOM 1609 N N . HIS A 1 201 ? -9.555 17.188 -7.352 1 91.56 201 HIS A N 1
ATOM 1610 C CA . HIS A 1 201 ? -9.969 16.453 -8.547 1 91.56 201 HIS A CA 1
ATOM 1611 C C . HIS A 1 201 ? -9.5 15.008 -8.508 1 91.56 201 HIS A C 1
ATOM 1613 O O . HIS A 1 201 ? -10.094 14.141 -9.148 1 91.56 201 HIS A O 1
ATOM 1619 N N . LYS A 1 202 ? -8.453 14.797 -7.758 1 92.5 202 LYS A N 1
ATOM 1620 C CA . LYS A 1 202 ? -7.898 13.445 -7.699 1 92.5 202 LYS A CA 1
ATOM 1621 C C . LYS A 1 202 ? -8.258 12.758 -6.387 1 92.5 202 LYS A C 1
ATOM 1623 O O . LYS A 1 202 ? -7.895 11.602 -6.164 1 92.5 202 LYS A O 1
ATOM 1628 N N . SER A 1 203 ? -8.898 13.477 -5.5 1 93.81 203 SER A N 1
ATOM 1629 C CA . SER A 1 203 ? -9.344 12.914 -4.227 1 93.81 203 SER A CA 1
ATOM 1630 C C . SER A 1 203 ? -10.781 12.422 -4.312 1 93.81 203 SER A C 1
ATOM 1632 O O . SER A 1 203 ? -11.594 12.969 -5.062 1 93.81 203 SER A O 1
ATOM 1634 N N . VAL A 1 204 ? -11.062 11.336 -3.611 1 94.19 204 VAL A N 1
ATOM 1635 C CA . VAL A 1 204 ? -12.375 10.703 -3.699 1 94.19 204 VAL A CA 1
ATOM 1636 C C . VAL A 1 204 ? -12.844 10.289 -2.307 1 94.19 204 VAL A C 1
ATOM 1638 O O . VAL A 1 204 ? -12.039 9.859 -1.477 1 94.19 204 VAL A O 1
ATOM 1641 N N . ALA A 1 205 ? -14.102 10.414 -2.064 1 94.19 205 ALA A N 1
ATOM 1642 C CA . ALA A 1 205 ? -14.727 9.961 -0.823 1 94.19 205 ALA A CA 1
ATOM 1643 C C . ALA A 1 205 ? -15.711 8.828 -1.087 1 94.19 205 ALA A C 1
ATOM 1645 O O . ALA A 1 205 ? -16.422 8.836 -2.09 1 94.19 205 ALA A O 1
ATOM 1646 N N . PHE A 1 206 ? -15.703 7.855 -0.275 1 93.88 206 PHE A N 1
ATOM 1647 C CA . PHE A 1 206 ? -16.641 6.738 -0.285 1 93.88 206 PHE A CA 1
ATOM 1648 C C . PHE A 1 206 ? -17.562 6.793 0.928 1 93.88 206 PHE A C 1
ATOM 1650 O O . PHE A 1 206 ? -17.094 6.688 2.066 1 93.88 206 PHE A O 1
ATOM 1657 N N . LEU A 1 207 ? -18.844 6.961 0.621 1 93.19 207 LEU A N 1
ATOM 1658 C CA . LEU A 1 207 ? -19.828 7.098 1.693 1 93.19 207 LEU A CA 1
ATOM 1659 C C . LEU A 1 207 ? -20.516 5.77 1.976 1 93.19 207 LEU A C 1
ATOM 1661 O O . LEU A 1 207 ? -20.906 5.059 1.046 1 93.19 207 LEU A O 1
ATOM 1665 N N . TYR A 1 208 ? -20.531 5.379 3.223 1 93.69 208 TYR A N 1
ATOM 1666 C CA . TYR A 1 208 ? -21.234 4.199 3.699 1 93.69 208 TYR A CA 1
ATOM 1667 C C . TYR A 1 208 ? -22.344 4.586 4.672 1 93.69 208 TYR A C 1
ATOM 1669 O O . TYR A 1 208 ? -22.078 4.824 5.855 1 93.69 208 TYR A O 1
ATOM 1677 N N . THR A 1 209 ? -23.516 4.715 4.172 1 91.62 209 THR A N 1
ATOM 1678 C CA . THR A 1 209 ? -24.656 5.102 4.996 1 91.62 209 THR A CA 1
ATOM 1679 C C . THR A 1 209 ? -25.922 4.414 4.516 1 91.62 209 THR A C 1
ATOM 1681 O O . THR A 1 209 ? -26.016 4.02 3.352 1 91.62 209 THR A O 1
ATOM 1684 N N . ASN A 1 210 ? -26.828 4.129 5.496 1 87.56 210 ASN A N 1
ATOM 1685 C CA . ASN A 1 210 ? -28.125 3.568 5.18 1 87.56 210 ASN A CA 1
ATOM 1686 C C . ASN A 1 210 ? -29.188 4.656 5.062 1 87.56 210 ASN A C 1
ATOM 1688 O O . ASN A 1 210 ? -30.344 4.367 4.75 1 87.56 210 ASN A O 1
ATOM 1692 N N . ASN A 1 211 ? -28.812 5.875 5.328 1 87.81 211 ASN A N 1
ATOM 1693 C CA . ASN A 1 211 ? -29.75 6.992 5.355 1 87.81 211 ASN A CA 1
ATOM 1694 C C . ASN A 1 211 ? -29.609 7.875 4.117 1 87.81 211 ASN A C 1
ATOM 1696 O O . ASN A 1 211 ? -28.594 8.57 3.961 1 87.81 211 ASN A O 1
ATOM 1700 N N . GLU A 1 212 ? -30.609 7.871 3.283 1 85.88 212 GLU A N 1
ATOM 1701 C CA . GLU A 1 212 ? -30.594 8.617 2.027 1 85.88 212 GLU A CA 1
ATOM 1702 C C . GLU A 1 212 ? -30.469 10.117 2.277 1 85.88 212 GLU A C 1
ATOM 1704 O O . GLU A 1 212 ? -29.797 10.82 1.52 1 85.88 212 GLU A O 1
ATOM 1709 N N . LEU A 1 213 ? -31.203 10.555 3.283 1 85.44 213 LEU A N 1
ATOM 1710 C CA . LEU A 1 213 ? -31.141 11.977 3.609 1 85.44 213 LEU A CA 1
ATOM 1711 C C . LEU A 1 213 ? -29.719 12.391 3.998 1 85.44 213 LEU A C 1
ATOM 1713 O O . LEU A 1 213 ? -29.234 13.422 3.545 1 85.44 213 LEU A O 1
ATOM 1717 N N . THR A 1 214 ? -29.141 11.555 4.812 1 84.56 214 THR A N 1
ATOM 1718 C CA . THR A 1 214 ? -27.766 11.805 5.219 1 84.56 214 THR A CA 1
ATOM 1719 C C . THR A 1 214 ? -26.828 11.773 4.016 1 84.56 214 THR A C 1
ATOM 1721 O O . THR A 1 214 ? -25.906 12.57 3.92 1 84.56 214 THR A O 1
ATOM 1724 N N . GLU A 1 215 ? -27.047 10.883 3.182 1 87 215 GLU A N 1
ATOM 1725 C CA . GLU A 1 215 ? -26.234 10.766 1.972 1 87 215 GLU A CA 1
ATOM 1726 C C . GLU A 1 215 ? -26.281 12.047 1.146 1 87 215 GLU A C 1
ATOM 1728 O O . GLU A 1 215 ? -25.25 12.539 0.687 1 87 215 GLU A O 1
ATOM 1733 N N . LYS A 1 216 ? -27.438 12.609 0.952 1 86.88 216 LYS A N 1
ATOM 1734 C CA . LYS A 1 216 ? -27.625 13.828 0.167 1 86.88 216 LYS A CA 1
ATOM 1735 C C . LYS A 1 216 ? -26.938 15.016 0.831 1 86.88 216 LYS A C 1
ATOM 1737 O O . LYS A 1 216 ? -26.297 15.82 0.157 1 86.88 216 LYS A O 1
ATOM 1742 N N . GLU A 1 217 ? -27.062 15.07 2.084 1 86.75 217 GLU A N 1
ATOM 1743 C CA . GLU A 1 217 ? -26.453 16.172 2.83 1 86.75 217 GLU A CA 1
ATOM 1744 C C . GLU A 1 217 ? -24.938 16.141 2.73 1 86.75 217 GLU A C 1
ATOM 1746 O O . GLU A 1 217 ? -24.297 17.172 2.535 1 86.75 217 GLU A O 1
ATOM 1751 N N . LEU A 1 218 ? -24.469 14.953 2.865 1 86.88 218 LEU A N 1
ATOM 1752 C CA . LEU A 1 218 ? -23.016 14.805 2.857 1 86.88 218 LEU A CA 1
ATOM 1753 C C . LEU A 1 218 ? -22.453 15.031 1.457 1 86.88 218 LEU A C 1
ATOM 1755 O O . LEU A 1 218 ? -21.359 15.578 1.303 1 86.88 218 LEU A O 1
ATOM 1759 N N . LYS A 1 219 ? -23.125 14.648 0.477 1 84.38 219 LYS A N 1
ATOM 1760 C CA . LYS A 1 219 ? -22.703 14.852 -0.904 1 84.38 219 LYS A CA 1
ATOM 1761 C C . LYS A 1 219 ? -22.531 16.344 -1.212 1 84.38 219 LYS A C 1
ATOM 1763 O O . LYS A 1 219 ? -21.641 16.719 -1.97 1 84.38 219 LYS A O 1
ATOM 1768 N N . ASN A 1 220 ? -23.219 17.156 -0.528 1 82.75 220 ASN A N 1
ATOM 1769 C CA . ASN A 1 220 ? -23.172 18.594 -0.769 1 82.75 220 ASN A CA 1
ATOM 1770 C C . ASN A 1 220 ? -22.156 19.281 0.131 1 82.75 220 ASN A C 1
ATOM 1772 O O . ASN A 1 220 ? -21.797 20.438 -0.107 1 82.75 220 ASN A O 1
ATOM 1776 N N . SER A 1 221 ? -21.719 18.562 1.068 1 79.94 221 SER A N 1
ATOM 1777 C CA . SER A 1 221 ? -20.906 19.219 2.082 1 79.94 221 SER A CA 1
ATOM 1778 C C . SER A 1 221 ? -19.422 18.953 1.851 1 79.94 221 SER A C 1
ATOM 1780 O O . SER A 1 221 ? -18.562 19.547 2.508 1 79.94 221 SER A O 1
ATOM 1782 N N . ILE A 1 222 ? -19.094 18.109 0.945 1 80.88 222 ILE A N 1
ATOM 1783 C CA . ILE A 1 222 ? -17.688 17.766 0.795 1 80.88 222 ILE A CA 1
ATOM 1784 C C . ILE A 1 222 ? -17.188 18.203 -0.58 1 80.88 222 ILE A C 1
ATOM 1786 O O . ILE A 1 222 ? -17.906 18.094 -1.572 1 80.88 222 ILE A O 1
ATOM 1790 N N . PRO A 1 223 ? -16.016 18.766 -0.517 1 81.62 223 PRO A N 1
ATOM 1791 C CA . PRO A 1 223 ? -15.461 19.281 -1.772 1 81.62 223 PRO A CA 1
ATOM 1792 C C . PRO A 1 223 ? -14.875 18.172 -2.654 1 81.62 223 PRO A C 1
ATOM 1794 O O . PRO A 1 223 ? -14.266 18.453 -3.686 1 81.62 223 PRO A O 1
ATOM 1797 N N . PHE A 1 224 ? -15.016 16.938 -2.258 1 83.12 224 PHE A N 1
ATOM 1798 C CA . PHE A 1 224 ? -14.461 15.82 -3.006 1 83.12 224 PHE A CA 1
ATOM 1799 C C . PHE A 1 224 ? -15.539 15.141 -3.85 1 83.12 224 PHE A C 1
ATOM 1801 O O . PHE A 1 224 ? -16.734 15.266 -3.559 1 83.12 224 PHE A O 1
ATOM 1808 N N . THR A 1 225 ? -15.023 14.477 -4.863 1 85.12 225 THR A N 1
ATOM 1809 C CA . THR A 1 225 ? -15.922 13.594 -5.594 1 85.12 225 THR A CA 1
ATOM 1810 C C . THR A 1 225 ? -16.375 12.422 -4.719 1 85.12 225 THR A C 1
ATOM 1812 O O . THR A 1 225 ? -15.555 11.836 -4 1 85.12 225 THR A O 1
ATOM 1815 N N . ILE A 1 226 ? -17.594 12.273 -4.648 1 83.12 226 ILE A N 1
ATOM 1816 C CA . ILE A 1 226 ? -18.125 11.102 -3.963 1 83.12 226 ILE A CA 1
ATOM 1817 C C . ILE A 1 226 ? -18.359 9.977 -4.969 1 83.12 226 ILE A C 1
ATOM 1819 O O . ILE A 1 226 ? -19.031 10.172 -5.984 1 83.12 226 ILE A O 1
ATOM 1823 N N . ALA A 1 227 ? -17.734 8.766 -4.676 1 79.38 227 ALA A N 1
ATOM 1824 C CA . ALA A 1 227 ? -17.812 7.621 -5.582 1 79.38 227 ALA A CA 1
ATOM 1825 C C . ALA A 1 227 ? -19.188 6.965 -5.52 1 79.38 227 ALA A C 1
ATOM 1827 O O . ALA A 1 227 ? -19.859 6.988 -4.477 1 79.38 227 ALA A O 1
ATOM 1828 N N . MET B 1 1 ? 27.922 -11.297 5.332 1 56.09 1 MET B N 1
ATOM 1829 C CA . MET B 1 1 ? 28.266 -11.242 3.912 1 56.09 1 MET B CA 1
ATOM 1830 C C . MET B 1 1 ? 29.516 -10.422 3.68 1 56.09 1 MET B C 1
ATOM 1832 O O . MET B 1 1 ? 29.719 -9.375 4.309 1 56.09 1 MET B O 1
ATOM 1836 N N . ASN B 1 2 ? 30.516 -10.898 2.998 1 67.5 2 ASN B N 1
ATOM 1837 C CA . ASN B 1 2 ? 31.781 -10.211 2.732 1 67.5 2 ASN B CA 1
ATOM 1838 C C . ASN B 1 2 ? 31.562 -8.906 1.974 1 67.5 2 ASN B C 1
ATOM 1840 O O . ASN B 1 2 ? 30.578 -8.773 1.239 1 67.5 2 ASN B O 1
ATOM 1844 N N . ILE B 1 3 ? 32.156 -7.902 2.34 1 72.19 3 ILE B N 1
ATOM 1845 C CA . ILE B 1 3 ? 32.094 -6.566 1.767 1 72.19 3 ILE B CA 1
ATOM 1846 C C . ILE B 1 3 ? 32.062 -6.656 0.243 1 72.19 3 ILE B C 1
ATOM 1848 O O . ILE B 1 3 ? 31.281 -5.945 -0.412 1 72.19 3 ILE B O 1
ATOM 1852 N N . ASP B 1 4 ? 32.844 -7.543 -0.294 1 74.25 4 ASP B N 1
ATOM 1853 C CA . ASP B 1 4 ? 32.906 -7.723 -1.741 1 74.25 4 ASP B CA 1
ATOM 1854 C C . ASP B 1 4 ? 31.578 -8.266 -2.281 1 74.25 4 ASP B C 1
ATOM 1856 O O . ASP B 1 4 ? 31.109 -7.82 -3.332 1 74.25 4 ASP B O 1
ATOM 1860 N N . ALA B 1 5 ? 31.109 -9.133 -1.508 1 77.12 5 ALA B N 1
ATOM 1861 C CA . ALA B 1 5 ? 29.828 -9.719 -1.918 1 77.12 5 ALA B CA 1
ATOM 1862 C C . ALA B 1 5 ? 28.719 -8.68 -1.879 1 77.12 5 ALA B C 1
ATOM 1864 O O . ALA B 1 5 ? 27.844 -8.664 -2.752 1 77.12 5 ALA B O 1
ATOM 1865 N N . LYS B 1 6 ? 28.828 -7.801 -0.915 1 80.38 6 LYS B N 1
ATOM 1866 C CA . LYS B 1 6 ? 27.812 -6.746 -0.787 1 80.38 6 LYS B CA 1
ATOM 1867 C C . LYS B 1 6 ? 27.875 -5.785 -1.971 1 80.38 6 LYS B C 1
ATOM 1869 O O . LYS B 1 6 ? 26.844 -5.383 -2.504 1 80.38 6 LYS B O 1
ATOM 1874 N N . ILE B 1 7 ? 29.062 -5.516 -2.34 1 86.12 7 ILE B N 1
ATOM 1875 C CA . ILE B 1 7 ? 29.25 -4.602 -3.461 1 86.12 7 ILE B CA 1
ATOM 1876 C C . ILE B 1 7 ? 28.75 -5.258 -4.75 1 86.12 7 ILE B C 1
ATOM 1878 O O . ILE B 1 7 ? 28.047 -4.629 -5.535 1 86.12 7 ILE B O 1
ATOM 1882 N N . LEU B 1 8 ? 29.172 -6.488 -4.949 1 88 8 LEU B N 1
ATOM 1883 C CA . LEU B 1 8 ? 28.75 -7.227 -6.137 1 88 8 LEU B CA 1
ATOM 1884 C C . LEU B 1 8 ? 27.219 -7.301 -6.215 1 88 8 LEU B C 1
ATOM 1886 O O . LEU B 1 8 ? 26.641 -7.035 -7.266 1 88 8 LEU B O 1
ATOM 1890 N N . ASN B 1 9 ? 26.609 -7.586 -5.133 1 88 9 ASN B N 1
ATOM 1891 C CA . ASN B 1 9 ? 25.156 -7.68 -5.082 1 88 9 ASN B CA 1
ATOM 1892 C C . ASN B 1 9 ? 24.484 -6.348 -5.414 1 88 9 ASN B C 1
ATOM 1894 O O . ASN B 1 9 ? 23.453 -6.312 -6.086 1 88 9 ASN B O 1
ATOM 1898 N N . LYS B 1 10 ? 25.078 -5.336 -4.934 1 89.5 10 LYS B N 1
ATOM 1899 C CA . LYS B 1 10 ? 24.562 -4.004 -5.215 1 89.5 10 LYS B CA 1
ATOM 1900 C C . LYS B 1 10 ? 24.656 -3.674 -6.699 1 89.5 10 LYS B C 1
ATOM 1902 O O . LYS B 1 10 ? 23.719 -3.102 -7.277 1 89.5 10 LYS B O 1
ATOM 1907 N N . ILE B 1 11 ? 25.734 -4.02 -7.312 1 91.38 11 ILE B N 1
ATOM 1908 C CA . ILE B 1 11 ? 25.938 -3.785 -8.734 1 91.38 11 ILE B CA 1
ATOM 1909 C C . ILE B 1 11 ? 24.922 -4.574 -9.547 1 91.38 11 ILE B C 1
ATOM 1911 O O . ILE B 1 11 ? 24.297 -4.035 -10.461 1 91.38 11 ILE B O 1
ATOM 1915 N N . LEU B 1 12 ? 24.766 -5.832 -9.219 1 92.62 12 LEU B N 1
ATOM 1916 C CA . LEU B 1 12 ? 23.812 -6.688 -9.914 1 92.62 12 LEU B CA 1
ATOM 1917 C C . LEU B 1 12 ? 22.391 -6.164 -9.742 1 92.62 12 LEU B C 1
ATOM 1919 O O . LEU B 1 12 ? 21.609 -6.137 -10.695 1 92.62 12 LEU B O 1
ATOM 1923 N N . ALA B 1 13 ? 22.094 -5.727 -8.555 1 92.88 13 ALA B N 1
ATOM 1924 C CA . ALA B 1 13 ? 20.766 -5.184 -8.258 1 92.88 13 ALA B CA 1
ATOM 1925 C C . ALA B 1 13 ? 20.484 -3.936 -9.094 1 92.88 13 ALA B C 1
ATOM 1927 O O . ALA B 1 13 ? 19.406 -3.785 -9.648 1 92.88 13 ALA B O 1
ATOM 1928 N N . ASN B 1 14 ? 21.453 -3.066 -9.172 1 91.12 14 ASN B N 1
ATOM 1929 C CA . ASN B 1 14 ? 21.312 -1.839 -9.945 1 91.12 14 ASN B CA 1
ATOM 1930 C C . ASN B 1 14 ? 21.047 -2.135 -11.422 1 91.12 14 ASN B C 1
ATOM 1932 O O . ASN B 1 14 ? 20.266 -1.443 -12.07 1 91.12 14 ASN B O 1
ATOM 1936 N N . ARG B 1 15 ? 21.703 -3.146 -11.891 1 91.62 15 ARG B N 1
ATOM 1937 C CA . ARG B 1 15 ? 21.547 -3.512 -13.297 1 91.62 15 ARG B CA 1
ATOM 1938 C C . ARG B 1 15 ? 20.141 -4.027 -13.57 1 91.62 15 ARG B C 1
ATOM 1940 O O . ARG B 1 15 ? 19.484 -3.602 -14.531 1 91.62 15 ARG B O 1
ATOM 1947 N N . ILE B 1 16 ? 19.594 -4.887 -12.734 1 93 16 ILE B N 1
ATOM 1948 C CA . ILE B 1 16 ? 18.281 -5.473 -12.914 1 93 16 ILE B CA 1
ATOM 1949 C C . ILE B 1 16 ? 17.203 -4.395 -12.734 1 93 16 ILE B C 1
ATOM 1951 O O . ILE B 1 16 ? 16.188 -4.41 -13.414 1 93 16 ILE B O 1
ATOM 1955 N N . GLN B 1 17 ? 17.422 -3.49 -11.82 1 92.62 17 GLN B N 1
ATOM 1956 C CA . GLN B 1 17 ? 16.469 -2.447 -11.484 1 92.62 17 GLN B CA 1
ATOM 1957 C C . GLN B 1 17 ? 16.141 -1.592 -12.703 1 92.62 17 GLN B C 1
ATOM 1959 O O . GLN B 1 17 ? 15.016 -1.08 -12.828 1 92.62 17 GLN B O 1
ATOM 1964 N N . GLN B 1 18 ? 17.016 -1.478 -13.602 1 90.56 18 GLN B N 1
ATOM 1965 C CA . GLN B 1 18 ? 16.812 -0.676 -14.805 1 90.56 18 GLN B CA 1
ATOM 1966 C C . GLN B 1 18 ? 15.75 -1.294 -15.703 1 90.56 18 GLN B C 1
ATOM 1968 O O . GLN B 1 18 ? 15.109 -0.591 -16.484 1 90.56 18 GLN B O 1
ATOM 1973 N N . TYR B 1 19 ? 15.492 -2.57 -15.547 1 91.69 19 TYR B N 1
ATOM 1974 C CA . TYR B 1 19 ? 14.602 -3.271 -16.469 1 91.69 19 TYR B CA 1
ATOM 1975 C C . TYR B 1 19 ? 13.391 -3.832 -15.727 1 91.69 19 TYR B C 1
ATOM 1977 O O . TYR B 1 19 ? 12.5 -4.414 -16.344 1 91.69 19 TYR B O 1
ATOM 1985 N N . ILE B 1 20 ? 13.367 -3.67 -14.43 1 94.56 20 ILE B N 1
ATOM 1986 C CA . ILE B 1 20 ? 12.438 -4.406 -13.578 1 94.56 20 ILE B CA 1
ATOM 1987 C C . ILE B 1 20 ? 11.008 -4.051 -13.953 1 94.56 20 ILE B C 1
ATOM 1989 O O . ILE B 1 20 ? 10.117 -4.91 -13.93 1 94.56 20 ILE B O 1
ATOM 1993 N N . LYS B 1 21 ? 10.766 -2.809 -14.344 1 92.62 21 LYS B N 1
ATOM 1994 C CA . LYS B 1 21 ? 9.414 -2.369 -14.664 1 92.62 21 LYS B CA 1
ATOM 1995 C C . LYS B 1 21 ? 8.945 -2.941 -16 1 92.62 21 LYS B C 1
ATOM 1997 O O . LYS B 1 21 ? 7.75 -2.951 -16.297 1 92.62 21 LYS B O 1
ATOM 2002 N N . LYS B 1 22 ? 9.859 -3.373 -16.797 1 93.81 22 LYS B N 1
ATOM 2003 C CA . LYS B 1 22 ? 9.523 -4.035 -18.062 1 93.81 22 LYS B CA 1
ATOM 2004 C C . LYS B 1 22 ? 9.234 -5.52 -17.844 1 93.81 22 LYS B C 1
ATOM 2006 O O . LYS B 1 22 ? 8.516 -6.137 -18.625 1 93.81 22 LYS B O 1
ATOM 2011 N N . ILE B 1 23 ? 9.812 -6.023 -16.781 1 95.19 23 ILE B N 1
ATOM 2012 C CA . ILE B 1 23 ? 9.742 -7.453 -16.5 1 95.19 23 ILE B CA 1
ATOM 2013 C C . ILE B 1 23 ? 8.531 -7.75 -15.625 1 95.19 23 ILE B C 1
ATOM 2015 O O . ILE B 1 23 ? 7.852 -8.766 -15.812 1 95.19 23 ILE B O 1
ATOM 2019 N N . ILE B 1 24 ? 8.234 -6.891 -14.711 1 96.19 24 ILE B N 1
ATOM 2020 C CA . ILE B 1 24 ? 7.227 -7.137 -13.68 1 96.19 24 ILE B CA 1
ATOM 2021 C C . ILE B 1 24 ? 6.012 -6.242 -13.922 1 96.19 24 ILE B C 1
ATOM 2023 O O . ILE B 1 24 ? 6.16 -5.043 -14.18 1 96.19 24 ILE B O 1
ATOM 2027 N N . HIS B 1 25 ? 4.844 -6.816 -13.906 1 96.06 25 HIS B N 1
ATOM 2028 C CA . HIS B 1 25 ? 3.586 -6.098 -14.078 1 96.06 25 HIS B CA 1
ATOM 2029 C C . HIS B 1 25 ? 3.41 -5.031 -13 1 96.06 25 HIS B C 1
ATOM 2031 O O . HIS B 1 25 ? 3.895 -5.191 -11.875 1 96.06 25 HIS B O 1
ATOM 2037 N N . HIS B 1 26 ? 2.66 -4.02 -13.211 1 93.12 26 HIS B N 1
ATOM 2038 C CA . HIS B 1 26 ? 2.553 -2.848 -12.352 1 93.12 26 HIS B CA 1
ATOM 2039 C C . HIS B 1 26 ? 1.754 -3.16 -11.094 1 93.12 26 HIS B C 1
ATOM 2041 O O . HIS B 1 26 ? 1.75 -2.373 -10.141 1 93.12 26 HIS B O 1
ATOM 2047 N N . ASP B 1 27 ? 1.138 -4.316 -11.062 1 94.25 27 ASP B N 1
ATOM 2048 C CA . ASP B 1 27 ? 0.35 -4.645 -9.883 1 94.25 27 ASP B CA 1
ATOM 2049 C C . ASP B 1 27 ? 1.243 -5.152 -8.75 1 94.25 27 ASP B C 1
ATOM 2051 O O . ASP B 1 27 ? 0.764 -5.418 -7.645 1 94.25 27 ASP B O 1
ATOM 2055 N N . GLN B 1 28 ? 2.547 -5.305 -8.992 1 95.19 28 GLN B N 1
ATOM 2056 C CA . GLN B 1 28 ? 3.537 -5.527 -7.941 1 95.19 28 GLN B CA 1
ATOM 2057 C C . GLN B 1 28 ? 4.215 -4.219 -7.543 1 95.19 28 GLN B C 1
ATOM 2059 O O . GLN B 1 28 ? 4.844 -3.562 -8.375 1 95.19 28 GLN B O 1
ATOM 2064 N N . VAL B 1 29 ? 4.094 -3.885 -6.27 1 90.75 29 VAL B N 1
ATOM 2065 C CA . VAL B 1 29 ? 4.633 -2.586 -5.879 1 90.75 29 VAL B CA 1
ATOM 2066 C C . VAL B 1 29 ? 5.754 -2.777 -4.855 1 90.75 29 VAL B C 1
ATOM 2068 O O . VAL B 1 29 ? 6.488 -1.837 -4.547 1 90.75 29 VAL B O 1
ATOM 2071 N N . GLY B 1 30 ? 5.867 -3.984 -4.328 1 89.38 30 GLY B N 1
ATOM 2072 C CA . GLY B 1 30 ? 6.918 -4.25 -3.357 1 89.38 30 GLY B CA 1
ATOM 2073 C C . GLY B 1 30 ? 8.305 -4.238 -3.967 1 89.38 30 GLY B C 1
ATOM 2074 O O . GLY B 1 30 ? 8.578 -4.965 -4.926 1 89.38 30 GLY B O 1
ATOM 2075 N N . PHE B 1 31 ? 9.148 -3.393 -3.455 1 87.31 31 PHE B N 1
ATOM 2076 C CA . PHE B 1 31 ? 10.555 -3.32 -3.822 1 87.31 31 PHE B CA 1
ATOM 2077 C C . PHE B 1 31 ? 10.719 -2.896 -5.277 1 87.31 31 PHE B C 1
ATOM 2079 O O . PHE B 1 31 ? 11.695 -3.258 -5.93 1 87.31 31 PHE B O 1
ATOM 2086 N N . ILE B 1 32 ? 9.766 -2.402 -5.852 1 88 32 ILE B N 1
ATOM 2087 C CA . ILE B 1 32 ? 9.852 -1.818 -7.184 1 88 32 ILE B CA 1
ATOM 2088 C C . ILE B 1 32 ? 10.07 -0.311 -7.074 1 88 32 ILE B C 1
ATOM 2090 O O . ILE B 1 32 ? 9.234 0.404 -6.512 1 88 32 ILE B O 1
ATOM 2094 N N . PRO B 1 33 ? 11.164 0.122 -7.586 1 77.25 33 PRO B N 1
ATOM 2095 C CA . PRO B 1 33 ? 11.461 1.551 -7.457 1 77.25 33 PRO B CA 1
ATOM 2096 C C . PRO B 1 33 ? 10.383 2.436 -8.086 1 77.25 33 PRO B C 1
ATOM 2098 O O . PRO B 1 33 ? 9.883 2.131 -9.172 1 77.25 33 PRO B O 1
ATOM 2101 N N . GLY B 1 34 ? 10.031 3.457 -7.391 1 74.19 34 GLY B N 1
ATOM 2102 C CA . GLY B 1 34 ? 9.125 4.457 -7.938 1 74.19 34 GLY B CA 1
ATOM 2103 C C . GLY B 1 34 ? 7.66 4.078 -7.789 1 74.19 34 GLY B C 1
ATOM 2104 O O . GLY B 1 34 ? 6.777 4.809 -8.25 1 74.19 34 GLY B O 1
ATOM 2105 N N . THR B 1 35 ? 7.473 2.953 -7.32 1 77.25 35 THR B N 1
ATOM 2106 C CA . THR B 1 35 ? 6.082 2.551 -7.141 1 77.25 35 THR B CA 1
ATOM 2107 C C . THR B 1 35 ? 5.648 2.742 -5.688 1 77.25 35 THR B C 1
ATOM 2109 O O . THR B 1 35 ? 6.484 2.734 -4.781 1 77.25 35 THR B O 1
ATOM 2112 N N . GLN B 1 36 ? 4.418 3.154 -5.492 1 76 36 GLN B N 1
ATOM 2113 C CA . GLN B 1 36 ? 3.855 3.307 -4.156 1 76 36 GLN B CA 1
ATOM 2114 C C . GLN B 1 36 ? 2.643 2.4 -3.965 1 76 36 GLN B C 1
ATOM 2116 O O . GLN B 1 36 ? 1.994 2.008 -4.938 1 76 36 GLN B O 1
ATOM 2121 N N . GLY B 1 37 ? 2.42 1.956 -2.77 1 82.12 37 GLY B N 1
ATOM 2122 C CA . GLY B 1 37 ? 1.29 1.11 -2.42 1 82.12 37 GLY B CA 1
ATOM 2123 C C . GLY B 1 37 ? -0.05 1.795 -2.613 1 82.12 37 GLY B C 1
ATOM 2124 O O . GLY B 1 37 ? -1.094 1.139 -2.613 1 82.12 37 GLY B O 1
ATOM 2125 N N . TRP B 1 38 ? 0.038 3.041 -3 1 84.62 38 TRP B N 1
ATOM 2126 C CA . TRP B 1 38 ? -1.156 3.873 -3.092 1 84.62 38 TRP B CA 1
ATOM 2127 C C . TRP B 1 38 ? -2.104 3.352 -4.168 1 84.62 38 TRP B C 1
ATOM 2129 O O . TRP B 1 38 ? -3.307 3.217 -3.93 1 84.62 38 TRP B O 1
ATOM 2139 N N . PHE B 1 39 ? -1.568 3.006 -5.324 1 84.62 39 PHE B N 1
ATOM 2140 C CA . PHE B 1 39 ? -2.408 2.566 -6.43 1 84.62 39 PHE B CA 1
ATOM 2141 C C . PHE B 1 39 ? -3.123 1.266 -6.086 1 84.62 39 PHE B C 1
ATOM 2143 O O . PHE B 1 39 ? -4.305 1.099 -6.402 1 84.62 39 PHE B O 1
ATOM 2150 N N . ASN B 1 40 ? -2.4 0.388 -5.457 1 90.69 40 ASN B N 1
ATOM 2151 C CA . ASN B 1 40 ? -3.002 -0.892 -5.094 1 90.69 40 ASN B CA 1
ATOM 2152 C C . ASN B 1 40 ? -4.051 -0.729 -3.998 1 90.69 40 ASN B C 1
ATOM 2154 O O . ASN B 1 40 ? -5.07 -1.418 -4.004 1 90.69 40 ASN B O 1
ATOM 2158 N N . ILE B 1 41 ? -3.84 0.163 -3.086 1 91.5 41 ILE B N 1
ATOM 2159 C CA . ILE B 1 41 ? -4.812 0.388 -2.021 1 91.5 41 ILE B CA 1
ATOM 2160 C C . ILE B 1 41 ? -6.074 1.022 -2.6 1 91.5 41 ILE B C 1
ATOM 2162 O O . ILE B 1 41 ? -7.188 0.595 -2.293 1 91.5 41 ILE B O 1
ATOM 2166 N N . ARG B 1 42 ? -5.883 2.031 -3.404 1 89.5 42 ARG B N 1
ATOM 2167 C CA . ARG B 1 42 ? -7.027 2.666 -4.055 1 89.5 42 ARG B CA 1
ATOM 2168 C C . ARG B 1 42 ? -7.805 1.661 -4.898 1 89.5 42 ARG B C 1
ATOM 2170 O O . ARG B 1 42 ? -9.039 1.665 -4.898 1 89.5 42 ARG B O 1
ATOM 2177 N N . LYS B 1 43 ? -7.062 0.855 -5.594 1 92.12 43 LYS B N 1
ATOM 2178 C CA . LYS B 1 43 ? -7.699 -0.205 -6.367 1 92.12 43 LYS B CA 1
ATOM 2179 C C . LYS B 1 43 ? -8.562 -1.094 -5.48 1 92.12 43 LYS B C 1
ATOM 2181 O O . LYS B 1 43 ? -9.719 -1.38 -5.809 1 92.12 43 LYS B O 1
ATOM 2186 N N . SER B 1 44 ? -8.016 -1.524 -4.395 1 94.81 44 SER B N 1
ATOM 2187 C CA . SER B 1 44 ? -8.742 -2.396 -3.482 1 94.81 44 SER B CA 1
ATOM 2188 C C . SER B 1 44 ? -10 -1.715 -2.957 1 94.81 44 SER B C 1
ATOM 2190 O O . SER B 1 44 ? -11.078 -2.322 -2.924 1 94.81 44 SER B O 1
ATOM 2192 N N . ILE B 1 45 ? -9.867 -0.468 -2.562 1 93.94 45 ILE B N 1
ATOM 2193 C CA . ILE B 1 45 ? -11.016 0.271 -2.041 1 93.94 45 ILE B CA 1
ATOM 2194 C C . ILE B 1 45 ? -12.086 0.4 -3.125 1 93.94 45 ILE B C 1
ATOM 2196 O O . ILE B 1 45 ? -13.266 0.177 -2.865 1 93.94 45 ILE B O 1
ATOM 2200 N N . ASN B 1 46 ? -11.664 0.735 -4.336 1 93 46 ASN B N 1
ATOM 2201 C CA . ASN B 1 46 ? -12.594 0.868 -5.453 1 93 46 ASN B CA 1
ATOM 2202 C C . ASN B 1 46 ? -13.312 -0.445 -5.738 1 93 46 ASN B C 1
ATOM 2204 O O . ASN B 1 46 ? -14.523 -0.454 -5.98 1 93 46 ASN B O 1
ATOM 2208 N N . VAL B 1 47 ? -12.57 -1.498 -5.762 1 95.81 47 VAL B N 1
ATOM 2209 C CA . VAL B 1 47 ? -13.141 -2.812 -6.039 1 95.81 47 VAL B CA 1
ATOM 2210 C C . VAL B 1 47 ? -14.195 -3.1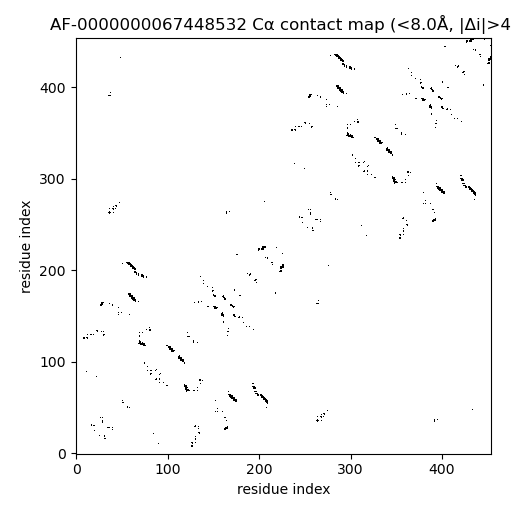5 -4.988 1 95.81 47 VAL B C 1
ATOM 2212 O O . VAL B 1 47 ? -15.305 -3.576 -5.324 1 95.81 47 VAL B O 1
ATOM 2215 N N . ILE B 1 48 ? -13.883 -2.939 -3.734 1 95.56 48 ILE B N 1
ATOM 2216 C CA . ILE B 1 48 ? -14.805 -3.277 -2.654 1 95.56 48 ILE B CA 1
ATOM 2217 C C . ILE B 1 48 ? -16.047 -2.381 -2.729 1 95.56 48 ILE B C 1
ATOM 2219 O O . ILE B 1 48 ? -17.156 -2.842 -2.518 1 95.56 48 ILE B O 1
ATOM 2223 N N . HIS B 1 49 ? -15.805 -1.134 -3.002 1 92.5 49 HIS B N 1
ATOM 2224 C CA . HIS B 1 49 ? -16.922 -0.215 -3.17 1 92.5 49 HIS B CA 1
ATOM 2225 C C . HIS B 1 49 ? -17.859 -0.68 -4.285 1 92.5 49 HIS B C 1
ATOM 2227 O O . HIS B 1 49 ? -19.078 -0.646 -4.133 1 92.5 49 HIS B O 1
ATOM 2233 N N . TYR B 1 50 ? -17.281 -1.07 -5.422 1 94.25 50 TYR B N 1
ATOM 2234 C CA . TYR B 1 50 ? -18.062 -1.603 -6.535 1 94.25 50 TYR B CA 1
ATOM 2235 C C . TYR B 1 50 ? -18.891 -2.805 -6.098 1 94.25 50 TYR B C 1
ATOM 2237 O O . TYR B 1 50 ? -20.078 -2.877 -6.383 1 94.25 50 TYR B O 1
ATOM 2245 N N . ILE B 1 51 ? -18.25 -3.734 -5.434 1 94.69 51 ILE B N 1
ATOM 2246 C CA . ILE B 1 51 ? -18.922 -4.938 -4.957 1 94.69 51 ILE B CA 1
ATOM 2247 C C . ILE B 1 51 ? -20.141 -4.547 -4.105 1 94.69 51 ILE B C 1
ATOM 2249 O O . ILE B 1 51 ? -21.219 -5.125 -4.246 1 94.69 51 ILE B O 1
ATOM 2253 N N . ASN B 1 52 ? -19.953 -3.578 -3.225 1 90 52 ASN B N 1
ATOM 2254 C CA . ASN B 1 52 ? -21 -3.176 -2.279 1 90 52 ASN B CA 1
ATOM 2255 C C . ASN B 1 52 ? -22.203 -2.568 -2.992 1 90 52 ASN B C 1
ATOM 2257 O O . ASN B 1 52 ? -23.297 -2.535 -2.441 1 90 52 ASN B O 1
ATOM 2261 N N . LYS B 1 53 ? -22 -2.146 -4.191 1 88.5 53 LYS B N 1
ATOM 2262 C CA . LYS B 1 53 ? -23.094 -1.514 -4.945 1 88.5 53 LYS B CA 1
ATOM 2263 C C . LYS B 1 53 ? -23.844 -2.535 -5.789 1 88.5 53 LYS B C 1
ATOM 2265 O O . LYS B 1 53 ? -24.953 -2.266 -6.254 1 88.5 53 LYS B O 1
ATOM 2270 N N . VAL B 1 54 ? -23.203 -3.604 -5.988 1 89.94 54 VAL B N 1
ATOM 2271 C CA . VAL B 1 54 ? -23.844 -4.629 -6.82 1 89.94 54 VAL B CA 1
ATOM 2272 C C . VAL B 1 54 ? -24.938 -5.332 -6.027 1 89.94 54 VAL B C 1
ATOM 2274 O O . VAL B 1 54 ? -24.766 -5.633 -4.844 1 89.94 54 VAL B O 1
ATOM 2277 N N . ARG B 1 55 ? -26.078 -5.605 -6.664 1 87.75 55 ARG B N 1
ATOM 2278 C CA . ARG B 1 55 ? -27.219 -6.223 -6 1 87.75 55 ARG B CA 1
ATOM 2279 C C . ARG B 1 55 ? -26.969 -7.703 -5.734 1 87.75 55 ARG B C 1
ATOM 2281 O O . ARG B 1 55 ? -27.109 -8.172 -4.602 1 87.75 55 ARG B O 1
ATOM 2288 N N . ASN B 1 56 ? -26.656 -8.461 -6.816 1 87.94 56 ASN B N 1
ATOM 2289 C CA . ASN B 1 56 ? -26.344 -9.883 -6.676 1 87.94 56 ASN B CA 1
ATOM 2290 C C . ASN B 1 56 ? -24.844 -10.109 -6.48 1 87.94 56 ASN B C 1
ATOM 2292 O O . ASN B 1 56 ? -24.109 -10.305 -7.449 1 87.94 56 ASN B O 1
ATOM 2296 N N . LYS B 1 57 ? -24.5 -10.18 -5.188 1 92.81 57 LYS B N 1
ATOM 2297 C CA . LYS B 1 57 ? -23.078 -10.273 -4.84 1 92.81 57 LYS B CA 1
ATOM 2298 C C . LYS B 1 57 ? -22.609 -11.719 -4.875 1 92.81 57 LYS B C 1
ATOM 2300 O O . LYS B 1 57 ? -23.25 -12.609 -4.316 1 92.81 57 LYS B O 1
ATOM 2305 N N . SER B 1 58 ? -21.578 -12.008 -5.559 1 94.25 58 SER B N 1
ATOM 2306 C CA . SER B 1 58 ? -20.828 -13.266 -5.551 1 94.25 58 SER B CA 1
ATOM 2307 C C . SER B 1 58 ? -19.328 -13.023 -5.758 1 94.25 58 SER B C 1
ATOM 2309 O O . SER B 1 58 ? -18.812 -13.273 -6.844 1 94.25 58 SER B O 1
ATOM 2311 N N . HIS B 1 59 ? -18.719 -12.469 -4.754 1 96.56 59 HIS B N 1
ATOM 2312 C CA . HIS B 1 59 ? -17.344 -12.031 -4.852 1 96.56 59 HIS B CA 1
ATOM 2313 C C . HIS B 1 59 ? -16.547 -12.453 -3.619 1 96.56 59 HIS B C 1
ATOM 2315 O O . HIS B 1 59 ? -17.125 -12.758 -2.574 1 96.56 59 HIS B O 1
ATOM 2321 N N . MET B 1 60 ? -15.312 -12.547 -3.797 1 95.62 60 MET B N 1
ATOM 2322 C CA . MET B 1 60 ? -14.391 -12.859 -2.707 1 95.62 60 MET B CA 1
ATOM 2323 C C . MET B 1 60 ? -13.078 -12.102 -2.863 1 95.62 60 MET B C 1
ATOM 2325 O O . MET B 1 60 ? -12.555 -11.977 -3.973 1 95.62 60 MET B O 1
ATOM 2329 N N . ILE B 1 61 ? -12.625 -11.492 -1.831 1 96.88 61 ILE B N 1
ATOM 2330 C CA . ILE B 1 61 ? -11.289 -10.914 -1.762 1 96.88 61 ILE B CA 1
ATOM 2331 C C . ILE B 1 61 ? -10.414 -11.742 -0.827 1 96.88 61 ILE B C 1
ATOM 2333 O O . ILE B 1 61 ? -10.797 -12.016 0.314 1 96.88 61 ILE B O 1
ATOM 2337 N N . ILE B 1 62 ? -9.273 -12.148 -1.312 1 96.19 62 ILE B N 1
ATOM 2338 C CA . ILE B 1 62 ? -8.391 -13 -0.52 1 96.19 62 ILE B CA 1
ATOM 2339 C C . ILE B 1 62 ? -7.059 -12.289 -0.283 1 96.19 62 ILE B C 1
ATOM 2341 O O . ILE B 1 62 ? -6.41 -11.836 -1.231 1 96.19 62 ILE B O 1
ATOM 2345 N N . SER B 1 63 ? -6.715 -12.094 0.929 1 95.5 63 SER B N 1
ATOM 2346 C CA . SER B 1 63 ? -5.398 -11.617 1.329 1 95.5 63 SER B CA 1
ATOM 2347 C C . SER B 1 63 ? -4.469 -12.781 1.667 1 95.5 63 SER B C 1
ATOM 2349 O O . SER B 1 63 ? -4.676 -13.477 2.664 1 95.5 63 SER B O 1
ATOM 2351 N N . ILE B 1 64 ? -3.471 -12.961 0.898 1 95.38 64 ILE B N 1
ATOM 2352 C CA . ILE B 1 64 ? -2.584 -14.102 1.072 1 95.38 64 ILE B CA 1
ATOM 2353 C C . ILE B 1 64 ? -1.239 -13.633 1.623 1 95.38 64 ILE B C 1
ATOM 2355 O O . ILE B 1 64 ? -0.639 -12.695 1.099 1 95.38 64 ILE B O 1
ATOM 2359 N N . ASP B 1 65 ? -0.868 -14.195 2.668 1 93 65 ASP B N 1
ATOM 2360 C CA . ASP B 1 65 ? 0.483 -14.102 3.211 1 93 65 ASP B CA 1
ATOM 2361 C C . ASP B 1 65 ? 1.306 -15.336 2.871 1 93 65 ASP B C 1
ATOM 2363 O O . ASP B 1 65 ? 0.799 -16.453 2.926 1 93 65 ASP B O 1
ATOM 2367 N N . ALA B 1 66 ? 2.551 -15.156 2.545 1 93.44 66 ALA B N 1
ATOM 2368 C CA . ALA B 1 66 ? 3.42 -16.281 2.209 1 93.44 66 ALA B CA 1
ATOM 2369 C C . ALA B 1 66 ? 4.234 -16.719 3.422 1 93.44 66 ALA B C 1
ATOM 2371 O O . ALA B 1 66 ? 4.594 -15.906 4.27 1 93.44 66 ALA B O 1
ATOM 2372 N N . GLU B 1 67 ? 4.5 -17.953 3.486 1 92.44 67 GLU B N 1
ATOM 2373 C CA . GLU B 1 67 ? 5.324 -18.516 4.551 1 92.44 67 GLU B CA 1
ATOM 2374 C C . GLU B 1 67 ? 6.809 -18.438 4.199 1 92.44 67 GLU B C 1
ATOM 2376 O O . GLU B 1 67 ? 7.309 -19.25 3.422 1 92.44 67 GLU B O 1
ATOM 2381 N N . LYS B 1 68 ? 7.543 -17.531 4.883 1 88.06 68 LYS B N 1
ATOM 2382 C CA . LYS B 1 68 ? 8.984 -17.391 4.699 1 88.06 68 LYS B CA 1
ATOM 2383 C C . LYS B 1 68 ? 9.359 -17.484 3.221 1 88.06 68 LYS B C 1
ATOM 2385 O O . LYS B 1 68 ? 10.242 -18.266 2.844 1 88.06 68 LYS B O 1
ATOM 2390 N N . ALA B 1 69 ? 8.711 -16.766 2.381 1 88.19 69 ALA B N 1
ATOM 2391 C CA . ALA B 1 69 ? 8.773 -16.891 0.926 1 88.19 69 ALA B CA 1
ATOM 2392 C C . ALA B 1 69 ? 10.211 -16.734 0.427 1 88.19 69 ALA B C 1
ATOM 2394 O O . ALA B 1 69 ? 10.648 -17.5 -0.437 1 88.19 69 ALA B O 1
ATOM 2395 N N . PHE B 1 70 ? 11.008 -15.828 1.001 1 86.5 70 PHE B N 1
ATOM 2396 C CA . PHE B 1 70 ? 12.383 -15.617 0.566 1 86.5 70 PHE B CA 1
ATOM 2397 C C . PHE B 1 70 ? 13.234 -16.844 0.86 1 86.5 70 PHE B C 1
ATOM 2399 O O . PHE B 1 70 ? 14.055 -17.25 0.034 1 86.5 70 PHE B O 1
ATOM 2406 N N . ASP B 1 71 ? 12.93 -17.406 1.984 1 86.62 71 ASP B N 1
ATOM 2407 C CA . ASP B 1 71 ? 13.719 -18.547 2.447 1 86.62 71 ASP B CA 1
ATOM 2408 C C . ASP B 1 71 ? 13.391 -19.812 1.648 1 86.62 71 ASP B C 1
ATOM 2410 O O . ASP B 1 71 ? 14.234 -20.703 1.512 1 86.62 71 ASP B O 1
ATOM 2414 N N . LYS B 1 72 ? 12.297 -19.828 1.071 1 90.25 72 LYS B N 1
ATOM 2415 C CA . LYS B 1 72 ? 11.82 -21.078 0.471 1 90.25 72 LYS B CA 1
ATOM 2416 C C . LYS B 1 72 ? 11.977 -21.047 -1.047 1 90.25 72 LYS B C 1
ATOM 2418 O O . LYS B 1 72 ? 11.75 -22.047 -1.718 1 90.25 72 LYS B O 1
ATOM 2423 N N . MET B 1 73 ? 12.359 -19.969 -1.523 1 91.69 73 MET B N 1
ATOM 2424 C CA . MET B 1 73 ? 12.516 -19.844 -2.971 1 91.69 73 MET B CA 1
ATOM 2425 C C . MET B 1 73 ? 13.523 -20.859 -3.498 1 91.69 73 MET B C 1
ATOM 2427 O O . MET B 1 73 ? 14.625 -20.984 -2.955 1 91.69 73 MET B O 1
ATOM 2431 N N . GLN B 1 74 ? 13.203 -21.578 -4.539 1 93 74 GLN B N 1
ATOM 2432 C CA . GLN B 1 74 ? 14.055 -22.609 -5.133 1 93 74 GLN B CA 1
ATOM 2433 C C . GLN B 1 74 ? 15.031 -22.016 -6.145 1 93 74 GLN B C 1
ATOM 2435 O O . GLN B 1 74 ? 14.609 -21.406 -7.137 1 93 74 GLN B O 1
ATOM 2440 N N . HIS B 1 75 ? 16.297 -22.266 -5.941 1 93.19 75 HIS B N 1
ATOM 2441 C CA . HIS B 1 75 ? 17.344 -21.656 -6.762 1 93.19 75 HIS B CA 1
ATOM 2442 C C . HIS B 1 75 ? 17.266 -22.141 -8.203 1 93.19 75 HIS B C 1
ATOM 2444 O O . HIS B 1 75 ? 17.344 -21.344 -9.141 1 93.19 75 HIS B O 1
ATOM 2450 N N . PRO B 1 76 ? 17.078 -23.469 -8.43 1 92.81 76 PRO B N 1
ATOM 2451 C CA . PRO B 1 76 ? 17 -23.922 -9.82 1 92.81 76 PRO B CA 1
ATOM 2452 C C . PRO B 1 76 ? 15.859 -23.25 -10.594 1 92.81 76 PRO B C 1
ATOM 2454 O O . PRO B 1 76 ? 16.031 -22.875 -11.758 1 92.81 76 PRO B O 1
ATOM 2457 N N . PHE B 1 77 ? 14.758 -23.062 -9.953 1 94.5 77 PHE B N 1
ATOM 2458 C CA . PHE B 1 77 ? 13.625 -22.406 -10.586 1 94.5 77 PHE B CA 1
ATOM 2459 C C . PHE B 1 77 ? 13.93 -20.938 -10.867 1 94.5 77 PHE B C 1
ATOM 2461 O O . PHE B 1 77 ? 13.586 -20.422 -11.922 1 94.5 77 PHE B O 1
ATOM 2468 N N . MET B 1 78 ? 14.523 -20.312 -9.898 1 95.81 78 MET B N 1
ATOM 2469 C CA . MET B 1 78 ? 14.906 -18.906 -10.062 1 95.81 78 MET B CA 1
ATOM 2470 C C . MET B 1 78 ? 15.828 -18.734 -11.258 1 95.81 78 MET B C 1
ATOM 2472 O O . MET B 1 78 ? 15.594 -17.859 -12.109 1 95.81 78 MET B O 1
ATOM 2476 N N . ILE B 1 79 ? 16.828 -19.609 -11.375 1 94.62 79 ILE B N 1
ATOM 2477 C CA . ILE B 1 79 ? 17.797 -19.516 -12.461 1 94.62 79 ILE B CA 1
ATOM 2478 C C . ILE B 1 79 ? 17.109 -19.75 -13.797 1 94.62 79 ILE B C 1
ATOM 2480 O O . ILE B 1 79 ? 17.328 -19.016 -14.758 1 94.62 79 ILE B O 1
ATOM 2484 N N . LYS B 1 80 ? 16.266 -20.719 -13.82 1 96.12 80 LYS B N 1
ATOM 2485 C CA . LYS B 1 80 ? 15.516 -21.016 -15.039 1 96.12 80 LYS B CA 1
ATOM 2486 C C . LYS B 1 80 ? 14.641 -19.828 -15.438 1 96.12 80 LYS B C 1
ATOM 2488 O O . LYS B 1 80 ? 14.555 -19.484 -16.609 1 96.12 80 LYS B O 1
ATOM 2493 N N . THR B 1 81 ? 14 -19.219 -14.453 1 97 81 THR B N 1
ATOM 2494 C CA . THR B 1 81 ? 13.148 -18.062 -14.695 1 97 81 THR B CA 1
ATOM 2495 C C . THR B 1 81 ? 13.961 -16.891 -15.266 1 97 81 THR B C 1
ATOM 2497 O O . THR B 1 81 ? 13.555 -16.281 -16.25 1 97 81 THR B O 1
ATOM 2500 N N . LEU B 1 82 ? 15.078 -16.641 -14.641 1 96.56 82 LEU B N 1
ATOM 2501 C CA . LEU B 1 82 ? 15.938 -15.555 -15.094 1 96.56 82 LEU B CA 1
ATOM 2502 C C . LEU B 1 82 ? 16.406 -15.789 -16.531 1 96.56 82 LEU B C 1
ATOM 2504 O O . LEU B 1 82 ? 16.406 -14.859 -17.344 1 96.56 82 LEU B O 1
ATOM 2508 N N . ASN B 1 83 ? 16.719 -16.984 -16.812 1 96.06 83 ASN B N 1
ATOM 2509 C CA . ASN B 1 83 ? 17.141 -17.328 -18.172 1 96.06 83 ASN B CA 1
ATOM 2510 C C . ASN B 1 83 ? 16.016 -17.125 -19.172 1 96.06 83 ASN B C 1
ATOM 2512 O O . ASN B 1 83 ? 16.234 -16.578 -20.266 1 96.06 83 ASN B O 1
ATOM 2516 N N . LYS B 1 84 ? 14.844 -17.5 -18.844 1 96.12 84 LYS B N 1
ATOM 2517 C CA . LYS B 1 84 ? 13.68 -17.422 -19.719 1 96.12 84 LYS B CA 1
ATOM 2518 C C . LYS B 1 84 ? 13.32 -15.984 -20.047 1 96.12 84 LYS B C 1
ATOM 2520 O O . LYS B 1 84 ? 12.82 -15.695 -21.141 1 96.12 84 LYS B O 1
ATOM 2525 N N . ILE B 1 85 ? 13.586 -15.094 -19.125 1 94.25 85 ILE B N 1
ATOM 2526 C CA . ILE B 1 85 ? 13.203 -13.711 -19.375 1 94.25 85 ILE B CA 1
ATOM 2527 C C . ILE B 1 85 ? 14.328 -12.992 -20.125 1 94.25 85 ILE B C 1
ATOM 2529 O O . ILE B 1 85 ? 14.234 -11.789 -20.391 1 94.25 85 ILE B O 1
ATOM 2533 N N . GLY B 1 86 ? 15.414 -13.672 -20.328 1 92.56 86 GLY B N 1
ATOM 2534 C CA . GLY B 1 86 ? 16.406 -13.117 -21.234 1 92.56 86 GLY B CA 1
ATOM 2535 C C . GLY B 1 86 ? 17.719 -12.781 -20.562 1 92.56 86 GLY B C 1
ATOM 2536 O O . GLY B 1 86 ? 18.625 -12.227 -21.172 1 92.56 86 GLY B O 1
ATOM 2537 N N . MET B 1 87 ? 17.781 -13.055 -19.297 1 92.88 87 MET B N 1
ATOM 2538 C CA . MET B 1 87 ? 19.062 -12.859 -18.609 1 92.88 87 MET B CA 1
ATOM 2539 C C . MET B 1 87 ? 20.047 -13.977 -18.953 1 92.88 87 MET B C 1
ATOM 2541 O O . MET B 1 87 ? 19.75 -15.148 -18.719 1 92.88 87 MET B O 1
ATOM 2545 N N . GLU B 1 88 ? 21.172 -13.602 -19.5 1 92.69 88 GLU B N 1
ATOM 2546 C CA . GLU B 1 88 ? 22.156 -14.586 -19.938 1 92.69 88 GLU B CA 1
ATOM 2547 C C . GLU B 1 88 ? 23.578 -14.055 -19.766 1 92.69 88 GLU B C 1
ATOM 2549 O O . GLU B 1 88 ? 23.766 -12.961 -19.25 1 92.69 88 GLU B O 1
ATOM 2554 N N . GLY B 1 89 ? 24.5 -14.953 -20.031 1 93.12 89 GLY B N 1
ATOM 2555 C CA . GLY B 1 89 ? 25.891 -14.547 -20.078 1 93.12 89 GLY B CA 1
ATOM 2556 C C . GLY B 1 89 ? 26.5 -14.352 -18.703 1 93.12 89 GLY B C 1
ATOM 2557 O O . GLY B 1 89 ? 26.234 -15.133 -17.781 1 93.12 89 GLY B O 1
ATOM 2558 N N . LYS B 1 90 ? 27.344 -13.359 -18.609 1 93.12 90 LYS B N 1
ATOM 2559 C CA . LYS B 1 90 ? 28.125 -13.125 -17.406 1 93.12 90 LYS B CA 1
ATOM 2560 C C . LYS B 1 90 ? 27.234 -12.797 -16.219 1 93.12 90 LYS B C 1
ATOM 2562 O O . LYS B 1 90 ? 27.484 -13.25 -15.094 1 93.12 90 LYS B O 1
ATOM 2567 N N . TYR B 1 91 ? 26.25 -12.109 -16.547 1 93.19 91 TYR B N 1
ATOM 2568 C CA . TYR B 1 91 ? 25.344 -11.68 -15.477 1 93.19 91 TYR B CA 1
ATOM 2569 C C . TYR B 1 91 ? 24.703 -12.883 -14.805 1 93.19 91 TYR B C 1
ATOM 2571 O O . TYR B 1 91 ? 24.766 -13.023 -13.578 1 93.19 91 TYR B O 1
ATOM 2579 N N . LEU B 1 92 ? 24.109 -13.727 -15.602 1 94.5 92 LEU B N 1
ATOM 2580 C CA . LEU B 1 92 ? 23.438 -14.906 -15.062 1 94.5 92 LEU B CA 1
ATOM 2581 C C . LEU B 1 92 ? 24.453 -15.844 -14.398 1 94.5 92 LEU B C 1
ATOM 2583 O O . LEU B 1 92 ? 24.141 -16.453 -13.367 1 94.5 92 LEU B O 1
ATOM 2587 N N . ASN B 1 93 ? 25.609 -15.922 -14.93 1 93.94 93 ASN B N 1
ATOM 2588 C CA . ASN B 1 93 ? 26.641 -16.797 -14.375 1 93.94 93 ASN B CA 1
ATOM 2589 C C . ASN B 1 93 ? 27.078 -16.344 -12.984 1 93.94 93 ASN B C 1
ATOM 2591 O O . ASN B 1 93 ? 27.344 -17.172 -12.109 1 93.94 93 ASN B O 1
ATOM 2595 N N . ILE B 1 94 ? 27.125 -15.094 -12.82 1 93.31 94 ILE B N 1
ATOM 2596 C CA . ILE B 1 94 ? 27.469 -14.555 -11.516 1 93.31 94 ILE B CA 1
ATOM 2597 C C . ILE B 1 94 ? 26.375 -14.898 -10.508 1 93.31 94 ILE B C 1
ATOM 2599 O O . ILE B 1 94 ? 26.672 -15.305 -9.375 1 93.31 94 ILE B O 1
ATOM 2603 N N . ILE B 1 95 ? 25.125 -14.727 -10.945 1 92.38 95 ILE B N 1
ATOM 2604 C CA . ILE B 1 95 ? 24.016 -15.055 -10.062 1 92.38 95 ILE B CA 1
ATOM 2605 C C . ILE B 1 95 ? 24.062 -16.531 -9.695 1 92.38 95 ILE B C 1
ATOM 2607 O O . ILE B 1 95 ? 23.891 -16.906 -8.531 1 92.38 95 ILE B O 1
ATOM 2611 N N . LYS B 1 96 ? 24.312 -17.359 -10.68 1 91.44 96 LYS B N 1
ATOM 2612 C CA . LYS B 1 96 ? 24.438 -18.797 -10.43 1 91.44 96 LYS B CA 1
ATOM 2613 C C . LYS B 1 96 ? 25.516 -19.094 -9.391 1 91.44 96 LYS B C 1
ATOM 2615 O O . LYS B 1 96 ? 25.328 -19.922 -8.5 1 91.44 96 LYS B O 1
ATOM 2620 N N . THR B 1 97 ? 26.547 -18.422 -9.492 1 88.06 97 THR B N 1
ATOM 2621 C CA . THR B 1 97 ? 27.672 -18.625 -8.586 1 88.06 97 THR B CA 1
ATOM 2622 C C . THR B 1 97 ? 27.297 -18.203 -7.168 1 88.06 97 THR B C 1
ATOM 2624 O O . THR B 1 97 ? 27.719 -18.844 -6.199 1 88.06 97 THR B O 1
ATOM 2627 N N . ILE B 1 98 ? 26.562 -17.125 -7.07 1 85.12 98 ILE B N 1
ATOM 2628 C CA . ILE B 1 98 ? 26.141 -16.609 -5.766 1 85.12 98 ILE B CA 1
ATOM 2629 C C . ILE B 1 98 ? 25.25 -17.625 -5.07 1 85.12 98 ILE B C 1
ATOM 2631 O O . ILE B 1 98 ? 25.344 -17.828 -3.855 1 85.12 98 ILE B O 1
ATOM 2635 N N . TYR B 1 99 ? 24.344 -18.281 -5.793 1 83.31 99 TYR B N 1
ATOM 2636 C CA . TYR B 1 99 ? 23.312 -19.109 -5.164 1 83.31 99 TYR B CA 1
ATOM 2637 C C . TYR B 1 99 ? 23.641 -20.578 -5.316 1 83.31 99 TYR B C 1
ATOM 2639 O O . TYR B 1 99 ? 22.938 -21.438 -4.762 1 83.31 99 TYR B O 1
ATOM 2647 N N . ASP B 1 100 ? 24.359 -20.938 -6.039 1 73.38 100 ASP B N 1
ATOM 2648 C CA . ASP B 1 100 ? 24.75 -22.344 -6.109 1 73.38 100 ASP B CA 1
ATOM 2649 C C . ASP B 1 100 ? 25.312 -22.828 -4.777 1 73.38 100 ASP B C 1
ATOM 2651 O O . ASP B 1 100 ? 24.891 -23.859 -4.254 1 73.38 100 ASP B O 1
ATOM 2655 N N . LYS B 1 101 ? 26.578 -22.875 -4.492 1 57.03 101 LYS B N 1
ATOM 2656 C CA . LYS B 1 101 ? 27.188 -23.844 -3.586 1 57.03 101 LYS B CA 1
ATOM 2657 C C . LYS B 1 101 ? 27.172 -23.328 -2.148 1 57.03 101 LYS B C 1
ATOM 2659 O O . LYS B 1 101 ? 28.234 -23.109 -1.557 1 57.03 101 LYS B O 1
ATOM 2664 N N . PRO B 1 102 ? 26.125 -22.562 -1.609 1 51.78 102 PRO B N 1
ATOM 2665 C CA . PRO B 1 102 ? 26.625 -22.281 -0.264 1 51.78 102 PRO B CA 1
ATOM 2666 C C . PRO B 1 102 ? 26.656 -23.516 0.626 1 51.78 102 PRO B C 1
ATOM 2668 O O . PRO B 1 102 ? 25.734 -24.344 0.581 1 51.78 102 PRO B O 1
ATOM 2671 N N . THR B 1 103 ? 27.641 -24.25 0.669 1 46.75 103 THR B N 1
ATOM 2672 C CA . THR B 1 103 ? 27.766 -25.344 1.618 1 46.75 103 THR B CA 1
ATOM 2673 C C . THR B 1 103 ? 27.609 -24.844 3.051 1 46.75 103 THR B C 1
ATOM 2675 O O . THR B 1 103 ? 28.25 -23.859 3.438 1 46.75 103 THR B O 1
ATOM 2678 N N . ALA B 1 104 ? 26.406 -24.734 3.5 1 48.19 104 ALA B N 1
ATOM 2679 C CA . ALA B 1 104 ? 26.359 -24.484 4.938 1 48.19 104 ALA B CA 1
ATOM 2680 C C . ALA B 1 104 ? 27.125 -25.547 5.711 1 48.19 104 ALA B C 1
ATOM 2682 O O . ALA B 1 104 ? 26.891 -26.75 5.512 1 48.19 104 ALA B O 1
ATOM 2683 N N . ASN B 1 105 ? 28.266 -25.188 6.152 1 44.88 105 ASN B N 1
ATOM 2684 C CA . ASN B 1 105 ? 28.969 -26.109 7.039 1 44.88 105 ASN B CA 1
ATOM 2685 C C . ASN B 1 105 ? 28.312 -26.188 8.414 1 44.88 105 ASN B C 1
ATOM 2687 O O . ASN B 1 105 ? 28.141 -25.156 9.086 1 44.88 105 ASN B O 1
ATOM 2691 N N . ILE B 1 106 ? 27.281 -26.938 8.469 1 45.66 106 ILE B N 1
ATOM 2692 C CA . ILE B 1 106 ? 26.75 -27.156 9.812 1 45.66 106 ILE B CA 1
ATOM 2693 C C . ILE B 1 106 ? 27.797 -27.859 10.672 1 45.66 106 ILE B C 1
ATOM 2695 O O . ILE B 1 106 ? 28.281 -28.922 10.312 1 45.66 106 ILE B O 1
ATOM 2699 N N . ILE B 1 107 ? 28.469 -27.062 11.492 1 49.12 107 ILE B N 1
ATOM 2700 C CA . ILE B 1 107 ? 29.344 -27.688 12.484 1 49.12 107 ILE B CA 1
ATOM 2701 C C . ILE B 1 107 ? 28.5 -28.203 13.656 1 49.12 107 ILE B C 1
ATOM 2703 O O . ILE B 1 107 ? 27.844 -27.406 14.336 1 49.12 107 ILE B O 1
ATOM 2707 N N . LEU B 1 108 ? 28 -29.281 13.484 1 42.97 108 LEU B N 1
ATOM 2708 C CA . LEU B 1 108 ? 27.422 -29.875 14.68 1 42.97 108 LEU B CA 1
ATOM 2709 C C . LEU B 1 108 ? 28.469 -30.625 15.492 1 42.97 108 LEU B C 1
ATOM 2711 O O . LEU B 1 108 ? 29.125 -31.531 14.977 1 42.97 108 LEU B O 1
ATOM 2715 N N . ASN B 1 109 ? 28.609 -30.391 16.844 1 52.84 109 ASN B N 1
ATOM 2716 C CA . ASN B 1 109 ? 29.484 -30.953 17.875 1 52.84 109 ASN B CA 1
ATOM 2717 C C . ASN B 1 109 ? 30.938 -31.047 17.391 1 52.84 109 ASN B C 1
ATOM 2719 O O . ASN B 1 109 ? 31.594 -32.062 17.594 1 52.84 109 ASN B O 1
ATOM 2723 N N . GLY B 1 110 ? 31.484 -30.125 16.672 1 54.03 110 GLY B N 1
ATOM 2724 C CA . GLY B 1 110 ? 32.875 -30.094 16.297 1 54.03 110 GLY B CA 1
ATOM 2725 C C . GLY B 1 110 ? 33.156 -30.672 14.93 1 54.03 110 GLY B C 1
ATOM 2726 O O . GLY B 1 110 ? 34.281 -30.578 14.414 1 54.03 110 GLY B O 1
ATOM 2727 N N . GLN B 1 111 ? 32.344 -31.688 14.508 1 51.72 111 GLN B N 1
ATOM 2728 C CA . GLN B 1 111 ? 32.531 -32.344 13.219 1 51.72 111 GLN B CA 1
ATOM 2729 C C . GLN B 1 111 ? 31.766 -31.641 12.117 1 51.72 111 GLN B C 1
ATOM 2731 O O . GLN B 1 111 ? 30.625 -31.203 12.32 1 51.72 111 GLN B O 1
ATOM 2736 N N . LYS B 1 112 ? 32.5 -31.156 11.211 1 53.53 112 LYS B N 1
ATOM 2737 C CA . LYS B 1 112 ? 31.938 -30.547 10.016 1 53.53 112 LYS B CA 1
ATOM 2738 C C . LYS B 1 112 ? 30.938 -31.469 9.336 1 53.53 112 LYS B C 1
ATOM 2740 O O . LYS B 1 112 ? 31.281 -32.594 8.961 1 53.53 112 LYS B O 1
ATOM 2745 N N . LEU B 1 113 ? 29.703 -31.438 9.664 1 47.31 113 LEU B N 1
ATOM 2746 C CA . LEU B 1 113 ? 28.75 -32.25 8.922 1 47.31 113 LEU B CA 1
ATOM 2747 C C . LEU B 1 113 ? 28.688 -31.844 7.457 1 47.31 113 LEU B C 1
ATOM 2749 O O . LEU B 1 113 ? 29.109 -30.734 7.109 1 47.31 113 LEU B O 1
ATOM 2753 N N . LYS B 1 114 ? 28.281 -32.719 6.602 1 51.59 114 LYS B N 1
ATOM 2754 C CA . LYS B 1 114 ? 28.156 -32.562 5.156 1 51.59 114 LYS B CA 1
ATOM 2755 C C . LYS B 1 114 ? 27.375 -31.312 4.809 1 51.59 114 LYS B C 1
ATOM 2757 O O . LYS B 1 114 ? 26.359 -31 5.449 1 51.59 114 LYS B O 1
ATOM 2762 N N . PRO B 1 115 ? 28.016 -30.484 4.07 1 48.41 115 PRO B N 1
ATOM 2763 C CA . PRO B 1 115 ? 27.344 -29.25 3.631 1 48.41 115 PRO B CA 1
ATOM 2764 C C . PRO B 1 115 ? 25.953 -29.516 3.031 1 48.41 115 PRO B C 1
ATOM 2766 O O . PRO B 1 115 ? 25.781 -30.5 2.303 1 48.41 115 PRO B O 1
ATOM 2769 N N . ILE B 1 116 ? 24.953 -29.484 3.744 1 48.38 116 ILE B N 1
ATOM 2770 C CA . ILE B 1 116 ? 23.625 -29.562 3.133 1 48.38 116 ILE B CA 1
ATOM 2771 C C . ILE B 1 116 ? 23.438 -28.391 2.168 1 48.38 116 ILE B C 1
ATOM 2773 O O . ILE B 1 116 ? 23.562 -27.234 2.559 1 48.38 116 ILE B O 1
ATOM 2777 N N . PRO B 1 117 ? 23.516 -28.734 0.959 1 50.47 117 PRO B N 1
ATOM 2778 C CA . PRO B 1 117 ? 23.312 -27.672 -0.029 1 50.47 117 PRO B CA 1
ATOM 2779 C C . PRO B 1 117 ? 22.062 -26.844 0.255 1 50.47 117 PRO B C 1
ATOM 2781 O O . PRO B 1 117 ? 21 -27.406 0.565 1 50.47 117 PRO B O 1
ATOM 2784 N N . LEU B 1 118 ? 22.297 -25.719 0.722 1 55.78 118 LEU B N 1
ATOM 2785 C CA . LEU B 1 118 ? 21.125 -24.859 0.891 1 55.78 118 LEU B CA 1
ATOM 2786 C C . LEU B 1 118 ? 20.578 -24.422 -0.462 1 55.78 118 LEU B C 1
ATOM 2788 O O . LEU B 1 118 ? 21.234 -23.688 -1.198 1 55.78 118 LEU B O 1
ATOM 2792 N N . ARG B 1 119 ? 19.656 -25.266 -1.056 1 66.62 119 ARG B N 1
ATOM 2793 C CA . ARG B 1 119 ? 19.109 -25 -2.379 1 66.62 119 ARG B CA 1
ATOM 2794 C C . ARG B 1 119 ? 17.922 -24.047 -2.293 1 66.62 119 ARG B C 1
ATOM 2796 O O . ARG B 1 119 ? 17.141 -23.938 -3.234 1 66.62 119 ARG B O 1
ATOM 2803 N N . THR B 1 120 ? 17.719 -23.484 -1.14 1 72.25 120 THR B N 1
ATOM 2804 C CA . THR B 1 120 ? 16.578 -22.578 -0.998 1 72.25 120 THR B CA 1
ATOM 2805 C C . THR B 1 120 ? 17 -21.297 -0.295 1 72.25 120 THR B C 1
ATOM 2807 O O . THR B 1 120 ? 18 -21.266 0.425 1 72.25 120 THR B O 1
ATOM 2810 N N . GLY B 1 121 ? 16.25 -20.344 -0.633 1 73.56 121 GLY B N 1
ATOM 2811 C CA . GLY B 1 121 ? 16.281 -19.109 0.135 1 73.56 121 GLY B CA 1
ATOM 2812 C C . GLY B 1 121 ? 17.125 -18.016 -0.518 1 73.56 121 GLY B C 1
ATOM 2813 O O . GLY B 1 121 ? 17.969 -18.312 -1.36 1 73.56 121 GLY B O 1
ATOM 2814 N N . THR B 1 122 ? 16.797 -16.797 -0.392 1 73.38 122 THR B N 1
ATOM 2815 C CA . THR B 1 122 ? 17.594 -15.625 -0.743 1 73.38 122 THR B CA 1
ATOM 2816 C C . THR B 1 122 ? 18.062 -14.891 0.512 1 73.38 122 THR B C 1
ATOM 2818 O O . THR B 1 122 ? 17.469 -15.039 1.58 1 73.38 122 THR B O 1
ATOM 2821 N N . ARG B 1 123 ? 19.25 -14.367 0.41 1 63.09 123 ARG B N 1
ATOM 2822 C CA . ARG B 1 123 ? 19.859 -13.672 1.538 1 63.09 123 ARG B CA 1
ATOM 2823 C C . ARG B 1 123 ? 19.062 -12.414 1.896 1 63.09 123 ARG B C 1
ATOM 2825 O O . ARG B 1 123 ? 18.984 -11.477 1.098 1 63.09 123 ARG B O 1
ATOM 2832 N N . GLN B 1 124 ? 18.391 -12.531 3.117 1 64 124 GLN B N 1
ATOM 2833 C CA . GLN B 1 124 ? 17.672 -11.344 3.59 1 64 124 GLN B CA 1
ATOM 2834 C C . GLN B 1 124 ? 18.625 -10.18 3.826 1 64 124 GLN B C 1
ATOM 2836 O O . GLN B 1 124 ? 19.781 -10.391 4.238 1 64 124 GLN B O 1
ATOM 2841 N N . GLY B 1 125 ? 18.391 -9.055 3.41 1 69.69 125 GLY B N 1
ATOM 2842 C CA . GLY B 1 125 ? 19.25 -7.891 3.551 1 69.69 125 GLY B CA 1
ATOM 2843 C C . GLY B 1 125 ? 20.078 -7.598 2.309 1 69.69 125 GLY B C 1
ATOM 2844 O O . GLY B 1 125 ? 20.641 -6.512 2.174 1 69.69 125 GLY B O 1
ATOM 2845 N N . CYS B 1 126 ? 20.109 -8.602 1.436 1 82.06 126 CYS B N 1
ATOM 2846 C CA . CYS B 1 126 ? 20.781 -8.422 0.153 1 82.06 126 CYS B CA 1
ATOM 2847 C C . CYS B 1 126 ? 19.906 -7.633 -0.815 1 82.06 126 CYS B C 1
ATOM 2849 O O . CYS B 1 126 ? 18.719 -7.949 -0.996 1 82.06 126 CYS B O 1
ATOM 2851 N N . PRO B 1 127 ? 20.469 -6.578 -1.382 1 86.75 127 PRO B N 1
ATOM 2852 C CA . PRO B 1 127 ? 19.672 -5.738 -2.281 1 86.75 127 PRO B CA 1
ATOM 2853 C C . PRO B 1 127 ? 19.172 -6.496 -3.512 1 86.75 127 PRO B C 1
ATOM 2855 O O . PRO B 1 127 ? 18.188 -6.098 -4.129 1 86.75 127 PRO B O 1
ATOM 2858 N N . LEU B 1 128 ? 19.828 -7.566 -3.869 1 91.38 128 LEU B N 1
ATOM 2859 C CA . LEU B 1 128 ? 19.5 -8.328 -5.07 1 91.38 128 LEU B CA 1
ATOM 2860 C C . LEU B 1 128 ? 18.328 -9.266 -4.816 1 91.38 128 LEU B C 1
ATOM 2862 O O . LEU B 1 128 ? 17.5 -9.477 -5.699 1 91.38 128 LEU B O 1
ATOM 2866 N N . SER B 1 129 ? 18.125 -9.75 -3.652 1 91.31 129 SER B N 1
ATOM 2867 C CA . SER B 1 129 ? 17.219 -10.844 -3.307 1 91.31 129 SER B CA 1
ATOM 2868 C C . SER B 1 129 ? 15.773 -10.453 -3.551 1 91.31 129 SER B C 1
ATOM 2870 O O . SER B 1 129 ? 15.016 -11.203 -4.172 1 91.31 129 SER B O 1
ATOM 2872 N N . PRO B 1 130 ? 15.375 -9.203 -3.129 1 92.06 130 PRO B N 1
ATOM 2873 C CA . PRO B 1 130 ? 13.977 -8.828 -3.346 1 92.06 130 PRO B CA 1
ATOM 2874 C C . PRO B 1 130 ? 13.617 -8.734 -4.824 1 92.06 130 PRO B C 1
ATOM 2876 O O . PRO B 1 130 ? 12.5 -9.102 -5.215 1 92.06 130 PRO B O 1
ATOM 2879 N N . LEU B 1 131 ? 14.539 -8.281 -5.574 1 93.94 131 LEU B N 1
ATOM 2880 C CA . LEU B 1 131 ? 14.289 -8.141 -7.004 1 93.94 131 LEU B CA 1
ATOM 2881 C C . LEU B 1 131 ? 14.18 -9.508 -7.676 1 93.94 131 LEU B C 1
ATOM 2883 O O . LEU B 1 131 ? 13.273 -9.727 -8.484 1 93.94 131 LEU B O 1
ATOM 2887 N N . LEU B 1 132 ? 15.078 -10.383 -7.305 1 94.62 132 LEU B N 1
ATOM 2888 C CA . LEU B 1 132 ? 15.023 -11.734 -7.836 1 94.62 132 LEU B CA 1
ATOM 2889 C C . LEU B 1 132 ? 13.727 -12.422 -7.426 1 94.62 132 LEU B C 1
ATOM 2891 O O . LEU B 1 132 ? 13.078 -13.086 -8.242 1 94.62 132 LEU B O 1
ATOM 2895 N N . PHE B 1 133 ? 13.367 -12.242 -6.207 1 94.88 133 PHE B N 1
ATOM 2896 C CA . PHE B 1 133 ? 12.133 -12.82 -5.691 1 94.88 133 PHE B CA 1
ATOM 2897 C C . PHE B 1 133 ? 10.93 -12.336 -6.492 1 94.88 133 PHE B C 1
ATOM 2899 O O . PHE B 1 133 ? 10.078 -13.133 -6.891 1 94.88 133 PHE B O 1
ATOM 2906 N N . ASN B 1 134 ? 10.859 -11 -6.684 1 95.5 134 ASN B N 1
ATOM 2907 C CA . ASN B 1 134 ? 9.75 -10.422 -7.434 1 95.5 134 ASN B CA 1
ATOM 2908 C C . ASN B 1 134 ? 9.664 -11 -8.844 1 95.5 134 ASN B C 1
ATOM 2910 O O . ASN B 1 134 ? 8.57 -11.242 -9.352 1 95.5 134 ASN B O 1
ATOM 2914 N N . ILE B 1 135 ? 10.812 -11.195 -9.477 1 97 135 ILE B N 1
ATOM 2915 C CA . ILE B 1 135 ? 10.844 -11.75 -10.828 1 97 135 ILE B CA 1
ATOM 2916 C C . ILE B 1 135 ? 10.281 -13.172 -10.82 1 97 135 ILE B C 1
ATOM 2918 O O . ILE B 1 135 ? 9.461 -13.523 -11.672 1 97 135 ILE B O 1
ATOM 2922 N N . VAL B 1 136 ? 10.695 -13.906 -9.852 1 96.75 136 VAL B N 1
ATOM 2923 C CA . VAL B 1 136 ? 10.242 -15.289 -9.734 1 96.75 136 VAL B CA 1
ATOM 2924 C C . VAL B 1 136 ? 8.734 -15.32 -9.461 1 96.75 136 VAL B C 1
ATOM 2926 O O . VAL B 1 136 ? 8 -16.094 -10.062 1 96.75 136 VAL B O 1
ATOM 2929 N N . LEU B 1 137 ? 8.281 -14.445 -8.594 1 97.44 137 LEU B N 1
ATOM 2930 C CA . LEU B 1 137 ? 6.867 -14.43 -8.219 1 97.44 137 LEU B CA 1
ATOM 2931 C C . LEU B 1 137 ? 6.004 -13.938 -9.375 1 97.44 137 LEU B C 1
ATOM 2933 O O . LEU B 1 137 ? 4.812 -14.25 -9.445 1 97.44 137 LEU B O 1
ATOM 2937 N N . GLU B 1 138 ? 6.59 -13.172 -10.266 1 97.94 138 GLU B N 1
ATOM 2938 C CA . GLU B 1 138 ? 5.871 -12.703 -11.445 1 97.94 138 GLU B CA 1
ATOM 2939 C C . GLU B 1 138 ? 5.367 -13.875 -12.281 1 97.94 138 GLU B C 1
ATOM 2941 O O . GLU B 1 138 ? 4.34 -13.773 -12.953 1 97.94 138 GLU B O 1
ATOM 2946 N N . VAL B 1 139 ? 6.078 -14.984 -12.227 1 98.06 139 VAL B N 1
ATOM 2947 C CA . VAL B 1 139 ? 5.652 -16.188 -12.945 1 98.06 139 VAL B CA 1
ATOM 2948 C C . VAL B 1 139 ? 4.285 -16.641 -12.438 1 98.06 139 VAL B C 1
ATOM 2950 O O . VAL B 1 139 ? 3.379 -16.906 -13.234 1 98.06 139 VAL B O 1
ATOM 2953 N N . LEU B 1 140 ? 4.148 -16.672 -11.164 1 98.12 140 LEU B N 1
ATOM 2954 C CA . LEU B 1 140 ? 2.867 -17.031 -10.562 1 98.12 140 LEU B CA 1
ATOM 2955 C C . LEU B 1 140 ? 1.796 -16 -10.914 1 98.12 140 LEU B C 1
ATOM 2957 O O . LEU B 1 140 ? 0.678 -16.375 -11.281 1 98.12 140 LEU B O 1
ATOM 2961 N N . ALA B 1 141 ? 2.137 -14.727 -10.766 1 98.31 141 ALA B N 1
ATOM 2962 C CA . ALA B 1 141 ? 1.191 -13.648 -11.047 1 98.31 141 ALA B CA 1
ATOM 2963 C C . ALA B 1 141 ? 0.681 -13.734 -12.484 1 98.31 141 ALA B C 1
ATOM 2965 O O . ALA B 1 141 ? -0.519 -13.586 -12.727 1 98.31 141 ALA B O 1
ATOM 2966 N N . ARG B 1 142 ? 1.573 -14.008 -13.391 1 98 142 ARG B N 1
ATOM 2967 C CA . ARG B 1 142 ? 1.202 -14.141 -14.797 1 98 142 ARG B CA 1
ATOM 2968 C C . ARG B 1 142 ? 0.278 -15.328 -15.008 1 98 142 ARG B C 1
ATOM 2970 O O . ARG B 1 142 ? -0.689 -15.25 -15.766 1 98 142 ARG B O 1
ATOM 2977 N N . ALA B 1 143 ? 0.583 -16.422 -14.398 1 98.12 143 ALA B N 1
ATOM 2978 C CA . ALA B 1 143 ? -0.261 -17.609 -14.5 1 98.12 143 ALA B CA 1
ATOM 2979 C C . ALA B 1 143 ? -1.683 -17.312 -14.023 1 98.12 143 ALA B C 1
ATOM 2981 O O . ALA B 1 143 ? -2.652 -17.719 -14.664 1 98.12 143 ALA B O 1
ATOM 2982 N N . ILE B 1 144 ? -1.811 -16.578 -12.961 1 98.19 144 ILE B N 1
ATOM 2983 C CA . ILE B 1 144 ? -3.115 -16.234 -12.398 1 98.19 144 ILE B CA 1
ATOM 2984 C C . ILE B 1 144 ? -3.842 -15.266 -13.336 1 98.19 144 ILE B C 1
ATOM 2986 O O . ILE B 1 144 ? -5.02 -15.461 -13.641 1 98.19 144 ILE B O 1
ATOM 2990 N N . ARG B 1 145 ? -3.119 -14.281 -13.82 1 97.75 145 ARG B N 1
ATOM 2991 C CA . ARG B 1 145 ? -3.709 -13.273 -14.703 1 97.75 145 ARG B CA 1
ATOM 2992 C C . ARG B 1 145 ? -4.23 -13.914 -15.984 1 97.75 145 ARG B C 1
ATOM 2994 O O . ARG B 1 145 ? -5.277 -13.516 -16.5 1 97.75 145 ARG B O 1
ATOM 3001 N N . GLN B 1 146 ? -3.561 -14.906 -16.469 1 97.25 146 GLN B N 1
ATOM 3002 C CA . GLN B 1 146 ? -3.848 -15.469 -17.797 1 97.25 146 GLN B CA 1
ATOM 3003 C C . GLN B 1 146 ? -4.859 -16.609 -17.688 1 97.25 146 GLN B C 1
ATOM 3005 O O . GLN B 1 146 ? -5.434 -17.016 -18.703 1 97.25 146 GLN B O 1
ATOM 3010 N N . GLU B 1 147 ? -5.012 -17.125 -16.484 1 97.75 147 GLU B N 1
ATOM 3011 C CA . GLU B 1 147 ? -5.926 -18.25 -16.328 1 97.75 147 GLU B CA 1
ATOM 3012 C C . GLU B 1 147 ? -7.379 -17.812 -16.469 1 97.75 147 GLU B C 1
ATOM 3014 O O . GLU B 1 147 ? -7.91 -17.109 -15.609 1 97.75 147 GLU B O 1
ATOM 3019 N N . LYS B 1 148 ? -8.078 -18.234 -17.484 1 96.75 148 LYS B N 1
ATOM 3020 C CA . LYS B 1 148 ? -9.438 -17.797 -17.812 1 96.75 148 LYS B CA 1
ATOM 3021 C C . LYS B 1 148 ? -10.445 -18.328 -16.797 1 96.75 148 LYS B C 1
ATOM 3023 O O . LYS B 1 148 ? -11.484 -17.719 -16.562 1 96.75 148 LYS B O 1
ATOM 3028 N N . GLU B 1 149 ? -10.109 -19.469 -16.203 1 97.69 149 GLU B N 1
ATOM 3029 C CA . GLU B 1 149 ? -11.008 -20.078 -15.242 1 97.69 149 GLU B CA 1
ATOM 3030 C C . GLU B 1 149 ? -10.984 -19.328 -13.914 1 97.69 149 GLU B C 1
ATOM 3032 O O . GLU B 1 149 ? -11.844 -19.547 -13.055 1 97.69 149 GLU B O 1
ATOM 3037 N N . ILE B 1 150 ? -10.016 -18.547 -13.688 1 97.88 150 ILE B N 1
ATOM 3038 C CA . ILE B 1 150 ? -9.992 -17.641 -12.547 1 97.88 150 ILE B CA 1
ATOM 3039 C C . ILE B 1 150 ? -10.594 -16.281 -12.938 1 97.88 150 ILE B C 1
ATOM 3041 O O . ILE B 1 150 ? -9.953 -15.5 -13.641 1 97.88 150 ILE B O 1
ATOM 3045 N N . LYS B 1 151 ? -11.734 -16.047 -12.5 1 97.94 151 LYS B N 1
ATOM 3046 C CA . LYS B 1 151 ? -12.438 -14.836 -12.914 1 97.94 151 LYS B CA 1
ATOM 3047 C C . LYS B 1 151 ? -12.188 -13.695 -11.93 1 97.94 151 LYS B C 1
ATOM 3049 O O . LYS B 1 151 ? -12.531 -13.797 -10.75 1 97.94 151 LYS B O 1
ATOM 3054 N N . GLY B 1 152 ? -11.578 -12.688 -12.422 1 97.94 152 GLY B N 1
ATOM 3055 C CA . GLY B 1 152 ? -11.414 -11.484 -11.625 1 97.94 152 GLY B CA 1
ATOM 3056 C C . GLY B 1 152 ? -12.664 -10.633 -11.57 1 97.94 152 GLY B C 1
ATOM 3057 O O . GLY B 1 152 ? -13.68 -10.969 -12.188 1 97.94 152 GLY B O 1
ATOM 3058 N N . ILE B 1 153 ? -12.633 -9.586 -10.836 1 97.19 153 ILE B N 1
ATOM 3059 C CA . ILE B 1 153 ? -13.773 -8.68 -10.711 1 97.19 153 ILE B CA 1
ATOM 3060 C C . ILE B 1 153 ? -13.742 -7.645 -11.828 1 97.19 153 ILE B C 1
ATOM 3062 O O . ILE B 1 153 ? -12.773 -6.895 -11.953 1 97.19 153 ILE B O 1
ATOM 3066 N N . GLN B 1 154 ? -14.742 -7.672 -12.617 1 94.38 154 GLN B N 1
ATOM 3067 C CA . GLN B 1 154 ? -14.844 -6.777 -13.766 1 94.38 154 GLN B CA 1
ATOM 3068 C C . GLN B 1 154 ? -15.438 -5.434 -13.367 1 94.38 154 GLN B C 1
ATOM 3070 O O . GLN B 1 154 ? -16.562 -5.371 -12.852 1 94.38 154 GLN B O 1
ATOM 3075 N N . ILE B 1 155 ? -14.727 -4.387 -13.539 1 91.62 155 ILE B N 1
ATOM 3076 C CA . ILE B 1 155 ? -15.195 -3.021 -13.312 1 91.62 155 ILE B CA 1
ATOM 3077 C C . ILE B 1 155 ? -15.016 -2.201 -14.586 1 91.62 155 ILE B C 1
ATOM 3079 O O . ILE B 1 155 ? -13.898 -1.849 -14.961 1 91.62 155 ILE B O 1
ATOM 3083 N N . GLY B 1 156 ? -16.062 -1.867 -15.219 1 90.19 156 GLY B N 1
ATOM 3084 C CA . GLY B 1 156 ? -15.961 -1.274 -16.547 1 90.19 156 GLY B CA 1
ATOM 3085 C C . GLY B 1 156 ? -15.227 -2.158 -17.531 1 90.19 156 GLY B C 1
ATOM 3086 O O . GLY B 1 156 ? -15.594 -3.318 -17.734 1 90.19 156 GLY B O 1
ATOM 3087 N N . ASN B 1 157 ? -14.117 -1.618 -18.109 1 91.5 157 ASN B N 1
ATOM 3088 C CA . ASN B 1 157 ? -13.352 -2.369 -19.094 1 91.5 157 ASN B CA 1
ATOM 3089 C C . ASN B 1 157 ? -12.125 -3.035 -18.469 1 91.5 157 ASN B C 1
ATOM 3091 O O . ASN B 1 157 ? -11.312 -3.627 -19.188 1 91.5 157 ASN B O 1
ATOM 3095 N N . GLU B 1 158 ? -12.133 -2.994 -17.188 1 92.12 158 GLU B N 1
ATOM 3096 C CA . GLU B 1 158 ? -10.953 -3.545 -16.516 1 92.12 158 GLU B CA 1
ATOM 3097 C C . GLU B 1 158 ? -11.336 -4.715 -15.609 1 92.12 158 GLU B C 1
ATOM 3099 O O . GLU B 1 158 ? -12.391 -4.699 -14.977 1 92.12 158 GLU B O 1
ATOM 3104 N N . GLU B 1 159 ? -10.477 -5.68 -15.656 1 96.38 159 GLU B N 1
ATOM 3105 C CA . GLU B 1 159 ? -10.625 -6.816 -14.75 1 96.38 159 GLU B CA 1
ATOM 3106 C C . GLU B 1 159 ? -9.555 -6.797 -13.664 1 96.38 159 GLU B C 1
ATOM 3108 O O . GLU B 1 159 ? -8.359 -6.855 -13.961 1 96.38 159 GLU B O 1
ATOM 3113 N N . ALA B 1 160 ? -10.008 -6.625 -12.453 1 96.31 160 ALA B N 1
ATOM 3114 C CA . ALA B 1 160 ? -9.086 -6.695 -11.32 1 96.31 160 ALA B CA 1
ATOM 3115 C C . ALA B 1 160 ? -8.93 -8.133 -10.828 1 96.31 160 ALA B C 1
ATOM 3117 O O . ALA B 1 160 ? -9.914 -8.773 -10.445 1 96.31 160 ALA B O 1
ATOM 3118 N N . LYS B 1 161 ? -7.684 -8.664 -10.828 1 97 161 LYS B N 1
ATOM 3119 C CA . LYS B 1 161 ? -7.484 -10.047 -10.398 1 97 161 LYS B CA 1
ATOM 3120 C C . LYS B 1 161 ? -6.531 -10.125 -9.211 1 97 161 LYS B C 1
ATOM 3122 O O . LYS B 1 161 ? -6.73 -10.938 -8.305 1 97 161 LYS B O 1
ATOM 3127 N N . LEU B 1 162 ? -5.523 -9.305 -9.234 1 96.69 162 LEU B N 1
ATOM 3128 C CA . LEU B 1 162 ? -4.59 -9.445 -8.125 1 96.69 162 LEU B CA 1
ATOM 3129 C C . LEU B 1 162 ? -3.773 -8.172 -7.934 1 96.69 162 LEU B C 1
ATOM 3131 O O . LEU B 1 162 ? -3.648 -7.363 -8.859 1 96.69 162 LEU B O 1
ATOM 3135 N N . SER B 1 163 ? -3.355 -7.852 -6.812 1 95.88 163 SER B N 1
ATOM 3136 C CA . SER B 1 163 ? -2.391 -6.859 -6.355 1 95.88 163 SER B CA 1
ATOM 3137 C C . SER B 1 163 ? -1.312 -7.5 -5.484 1 95.88 163 SER B C 1
ATOM 3139 O O . SER B 1 163 ? -1.614 -8.32 -4.613 1 95.88 163 SER B O 1
ATOM 3141 N N . LEU B 1 164 ? -0.071 -7.133 -5.773 1 95.38 164 LEU B N 1
ATOM 3142 C CA . LEU B 1 164 ? 1.022 -7.766 -5.047 1 95.38 164 LEU B CA 1
ATOM 3143 C C . LEU B 1 164 ? 1.816 -6.734 -4.25 1 95.38 164 LEU B C 1
ATOM 3145 O O . LEU B 1 164 ? 1.987 -5.598 -4.695 1 95.38 164 LEU B O 1
ATOM 3149 N N . PHE B 1 165 ? 2.27 -7.113 -3.053 1 92.19 165 PHE B N 1
ATOM 3150 C CA . PHE B 1 165 ? 3.166 -6.402 -2.148 1 92.19 165 PHE B CA 1
ATOM 3151 C C . PHE B 1 165 ? 4.316 -7.305 -1.71 1 92.19 165 PHE B C 1
ATOM 3153 O O . PHE B 1 165 ? 4.238 -7.957 -0.667 1 92.19 165 PHE B O 1
ATOM 3160 N N . ALA B 1 166 ? 5.367 -7.32 -2.543 1 91.31 166 ALA B N 1
ATOM 3161 C CA . ALA B 1 166 ? 6.434 -8.297 -2.359 1 91.31 166 ALA B CA 1
ATOM 3162 C C . ALA B 1 166 ? 5.875 -9.719 -2.35 1 91.31 166 ALA B C 1
ATOM 3164 O O . ALA B 1 166 ? 5.371 -10.203 -3.367 1 91.31 166 ALA B O 1
ATOM 3165 N N . ASP B 1 167 ? 5.859 -10.32 -1.168 1 91.62 167 ASP B N 1
ATOM 3166 C CA . ASP B 1 167 ? 5.449 -11.719 -1.115 1 91.62 167 ASP B CA 1
ATOM 3167 C C . ASP B 1 167 ? 3.969 -11.844 -0.76 1 91.62 167 ASP B C 1
ATOM 3169 O O . ASP B 1 167 ? 3.389 -12.93 -0.863 1 91.62 167 ASP B O 1
ATOM 3173 N N . ASN B 1 168 ? 3.373 -10.688 -0.382 1 93.81 168 ASN B N 1
ATOM 3174 C CA . ASN B 1 168 ? 1.947 -10.695 -0.075 1 93.81 168 ASN B CA 1
ATOM 3175 C C . ASN B 1 168 ? 1.104 -10.414 -1.314 1 93.81 168 ASN B C 1
ATOM 3177 O O . ASN B 1 168 ? 1.536 -9.68 -2.209 1 93.81 168 ASN B O 1
ATOM 3181 N N . MET B 1 169 ? -0.119 -11.023 -1.327 1 95.38 169 MET B N 1
ATOM 3182 C CA . MET B 1 169 ? -0.981 -10.82 -2.488 1 95.38 169 MET B CA 1
ATOM 3183 C C . MET B 1 169 ? -2.426 -10.586 -2.059 1 95.38 169 MET B C 1
ATOM 3185 O O . MET B 1 169 ? -2.895 -11.195 -1.091 1 95.38 169 MET B O 1
ATOM 3189 N N . ILE B 1 170 ? -3.072 -9.719 -2.727 1 96.81 170 ILE B N 1
ATOM 3190 C CA . ILE B 1 170 ? -4.523 -9.578 -2.658 1 96.81 170 ILE B CA 1
ATOM 3191 C C . ILE B 1 170 ? -5.148 -10.086 -3.953 1 96.81 170 ILE B C 1
ATOM 3193 O O . ILE B 1 170 ? -4.754 -9.672 -5.047 1 96.81 170 ILE B O 1
ATOM 3197 N N . LEU B 1 171 ? -6.062 -11.016 -3.828 1 97.56 171 LEU B N 1
ATOM 3198 C CA . LEU B 1 171 ? -6.766 -11.57 -4.98 1 97.56 171 LEU B CA 1
ATOM 3199 C C . LEU B 1 171 ? -8.219 -11.109 -5.008 1 97.56 171 LEU B C 1
ATOM 3201 O O . LEU B 1 171 ? -8.875 -11.055 -3.965 1 97.56 171 LEU B O 1
ATOM 3205 N N . TYR B 1 172 ? -8.633 -10.68 -6.117 1 98.12 172 TYR B N 1
ATOM 3206 C CA . TYR B 1 172 ? -10.008 -10.266 -6.375 1 98.12 172 TYR B CA 1
ATOM 3207 C C . TYR B 1 172 ? -10.742 -11.289 -7.238 1 98.12 172 TYR B C 1
ATOM 3209 O O . TYR B 1 172 ? -10.438 -11.438 -8.422 1 98.12 172 TYR B O 1
ATOM 3217 N N . ILE B 1 173 ? -11.727 -11.938 -6.703 1 97.56 173 ILE B N 1
ATOM 3218 C CA . ILE B 1 173 ? -12.312 -13.094 -7.383 1 97.56 173 ILE B CA 1
ATOM 3219 C C . ILE B 1 173 ? -13.812 -12.883 -7.559 1 97.56 173 ILE B C 1
ATOM 3221 O O . ILE B 1 173 ? -14.516 -12.531 -6.605 1 97.56 173 ILE B O 1
ATOM 3225 N N . GLU B 1 174 ? -14.242 -12.992 -8.734 1 96.56 174 GLU B N 1
ATOM 3226 C CA . GLU B 1 174 ? -15.664 -13.086 -9.055 1 96.56 174 GLU B CA 1
ATOM 3227 C C . GLU B 1 174 ? -16.109 -14.539 -9.156 1 96.56 174 GLU B C 1
ATOM 3229 O O . GLU B 1 174 ? -15.383 -15.383 -9.688 1 96.56 174 GLU B O 1
ATOM 3234 N N . ASN B 1 175 ? -17.297 -14.883 -8.625 1 93.69 175 ASN B N 1
ATOM 3235 C CA . ASN B 1 175 ? -17.859 -16.234 -8.617 1 93.69 175 ASN B CA 1
ATOM 3236 C C . ASN B 1 175 ? -16.875 -17.234 -8.023 1 93.69 175 ASN B C 1
ATOM 3238 O O . ASN B 1 175 ? -16.438 -18.172 -8.711 1 93.69 175 ASN B O 1
ATOM 3242 N N . PRO B 1 176 ? -16.578 -17.078 -6.762 1 94.81 176 PRO B N 1
ATOM 3243 C CA . PRO B 1 176 ? -15.531 -17.891 -6.109 1 94.81 176 PRO B CA 1
ATOM 3244 C C . PRO B 1 176 ? -15.789 -19.391 -6.234 1 94.81 176 PRO B C 1
ATOM 3246 O O . PRO B 1 176 ? -14.836 -20.172 -6.289 1 94.81 176 PRO B O 1
ATOM 3249 N N . LYS B 1 177 ? -16.953 -19.844 -6.273 1 91.19 177 LYS B N 1
ATOM 3250 C CA . LYS B 1 177 ? -17.266 -21.266 -6.414 1 91.19 177 LYS B CA 1
ATOM 3251 C C . LYS B 1 177 ? -16.594 -21.859 -7.648 1 91.19 177 LYS B C 1
ATOM 3253 O O . LYS B 1 177 ? -16.125 -23 -7.617 1 91.19 177 LYS B O 1
ATOM 3258 N N . GLU B 1 178 ? -16.531 -21.078 -8.648 1 93.56 178 GLU B N 1
ATOM 3259 C CA . GLU B 1 178 ? -15.977 -21.547 -9.914 1 93.56 178 GLU B CA 1
ATOM 3260 C C . GLU B 1 178 ? -14.484 -21.266 -10.008 1 93.56 178 GLU B C 1
ATOM 3262 O O . GLU B 1 178 ? -13.742 -22.031 -10.625 1 93.56 178 GLU B O 1
ATOM 3267 N N . SER B 1 179 ? -14.016 -20.203 -9.391 1 95.69 179 SER B N 1
ATOM 3268 C CA . SER B 1 179 ? -12.664 -19.688 -9.609 1 95.69 179 SER B CA 1
ATOM 3269 C C . SER B 1 179 ? -11.695 -20.234 -8.57 1 95.69 179 SER B C 1
ATOM 3271 O O . SER B 1 179 ? -10.5 -20.391 -8.852 1 95.69 179 SER B O 1
ATOM 3273 N N . LEU B 1 180 ? -12.125 -20.547 -7.426 1 94.44 180 LEU B N 1
ATOM 3274 C CA . LEU B 1 180 ? -11.266 -20.844 -6.285 1 94.44 180 LEU B CA 1
ATOM 3275 C C . LEU B 1 180 ? -10.469 -22.109 -6.523 1 94.44 180 LEU B C 1
ATOM 3277 O O . LEU B 1 180 ? -9.273 -22.172 -6.207 1 94.44 180 LEU B O 1
ATOM 3281 N N . GLY B 1 181 ? -11.141 -23.125 -6.961 1 94.12 181 GLY B N 1
ATOM 3282 C CA . GLY B 1 181 ? -10.445 -24.375 -7.227 1 94.12 181 GLY B CA 1
ATOM 3283 C C . GLY B 1 181 ? -9.234 -24.219 -8.133 1 94.12 181 GLY B C 1
ATOM 3284 O O . GLY B 1 181 ? -8.148 -24.688 -7.816 1 94.12 181 GLY B O 1
ATOM 3285 N N . LYS B 1 182 ? -9.469 -23.562 -9.234 1 96.88 182 LYS B N 1
ATOM 3286 C CA . LYS B 1 182 ? -8.398 -23.344 -10.203 1 96.88 182 LYS B CA 1
ATOM 3287 C C . LYS B 1 182 ? -7.309 -22.453 -9.617 1 96.88 182 LYS B C 1
ATOM 3289 O O . LYS B 1 182 ? -6.121 -22.672 -9.875 1 96.88 182 LYS B O 1
ATOM 3294 N N . LEU B 1 183 ? -7.715 -21.422 -8.875 1 96.62 183 LEU B N 1
ATOM 3295 C CA . LEU B 1 183 ? -6.754 -20.531 -8.227 1 96.62 183 LEU B CA 1
ATOM 3296 C C . LEU B 1 183 ? -5.82 -21.328 -7.309 1 96.62 183 LEU B C 1
ATOM 3298 O O . LEU B 1 183 ? -4.598 -21.203 -7.418 1 96.62 183 LEU B O 1
ATOM 3302 N N . LEU B 1 184 ? -6.387 -22.172 -6.465 1 94.81 184 LEU B N 1
ATOM 3303 C CA . LEU B 1 184 ? -5.598 -22.953 -5.516 1 94.81 184 LEU B CA 1
ATOM 3304 C C . LEU B 1 184 ? -4.711 -23.953 -6.242 1 94.81 184 LEU B C 1
ATOM 3306 O O . LEU B 1 184 ? -3.564 -24.172 -5.844 1 94.81 184 LEU B O 1
ATOM 3310 N N . GLU B 1 185 ? -5.23 -24.516 -7.223 1 96.56 185 GLU B N 1
ATOM 3311 C CA . GLU B 1 185 ? -4.445 -25.438 -8.039 1 96.56 185 GLU B CA 1
ATOM 3312 C C . GLU B 1 185 ? -3.236 -24.734 -8.656 1 96.56 185 GLU B C 1
ATOM 3314 O O . GLU B 1 185 ? -2.129 -25.281 -8.648 1 96.56 185 GLU B O 1
ATOM 3319 N N . THR B 1 186 ? -3.479 -23.562 -9.211 1 97.56 186 THR B N 1
ATOM 3320 C CA . THR B 1 186 ? -2.418 -22.766 -9.828 1 97.56 186 THR B CA 1
ATOM 3321 C C . THR B 1 186 ? -1.331 -22.438 -8.81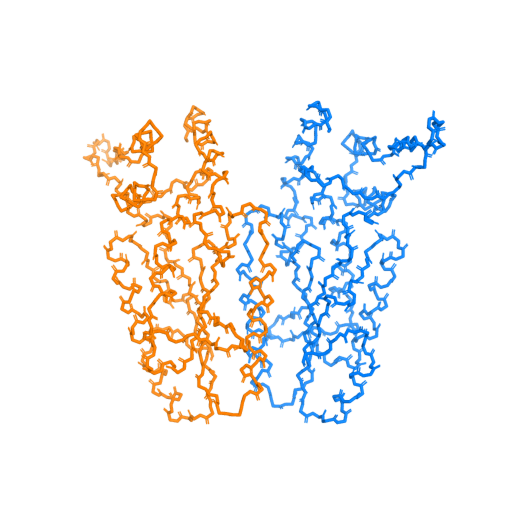2 1 97.56 186 THR B C 1
ATOM 3323 O O . THR B 1 186 ? -0.142 -22.609 -9.086 1 97.56 186 THR B O 1
ATOM 3326 N N . ILE B 1 187 ? -1.736 -21.984 -7.645 1 96.44 187 ILE B N 1
ATOM 3327 C CA . ILE B 1 187 ? -0.789 -21.625 -6.598 1 96.44 187 ILE B CA 1
ATOM 3328 C C . ILE B 1 187 ? -0.033 -22.875 -6.133 1 96.44 187 ILE B C 1
ATOM 3330 O O . ILE B 1 187 ? 1.187 -22.828 -5.953 1 96.44 187 ILE B O 1
ATOM 3334 N N . ASN B 1 188 ? -0.722 -23.969 -5.973 1 95.31 188 ASN B N 1
ATOM 3335 C CA . ASN B 1 188 ? -0.104 -25.219 -5.516 1 95.31 188 ASN B CA 1
ATOM 3336 C C . ASN B 1 188 ? 0.907 -25.734 -6.531 1 95.31 188 ASN B C 1
ATOM 3338 O O . ASN B 1 188 ? 1.978 -26.219 -6.156 1 95.31 188 ASN B O 1
ATOM 3342 N N . SER B 1 189 ? 0.542 -25.734 -7.746 1 97.12 189 SER B N 1
ATOM 3343 C CA . SER B 1 189 ? 1.455 -26.156 -8.797 1 97.12 189 SER B CA 1
ATOM 3344 C C . SER B 1 189 ? 2.734 -25.328 -8.797 1 97.12 189 SER B C 1
ATOM 3346 O O . SER B 1 189 ? 3.832 -25.875 -8.945 1 97.12 189 SER B O 1
ATOM 3348 N N . TYR B 1 190 ? 2.547 -24.031 -8.695 1 96.81 190 TYR B N 1
ATOM 3349 C CA . TYR B 1 190 ? 3.693 -23.141 -8.602 1 96.81 190 TYR B CA 1
ATOM 3350 C C . TYR B 1 190 ? 4.516 -23.438 -7.352 1 96.81 190 TYR B C 1
ATOM 3352 O O . TYR B 1 190 ? 5.746 -23.453 -7.398 1 96.81 190 TYR B O 1
ATOM 3360 N N . SER B 1 191 ? 3.85 -23.609 -6.242 1 95.5 191 SER B N 1
ATOM 3361 C CA . SER B 1 191 ? 4.492 -23.875 -4.961 1 95.5 191 SER B CA 1
ATOM 3362 C C . SER B 1 191 ? 5.414 -25.078 -5.047 1 95.5 191 SER B C 1
ATOM 3364 O O . SER B 1 191 ? 6.508 -25.078 -4.473 1 95.5 191 SER B O 1
ATOM 3366 N N . LYS B 1 192 ? 5.109 -26.094 -5.758 1 94.81 192 LYS B N 1
ATOM 3367 C CA . LYS B 1 192 ? 5.859 -27.344 -5.867 1 94.81 192 LYS B CA 1
ATOM 3368 C C . LYS B 1 192 ? 7.207 -27.125 -6.547 1 94.81 192 LYS B C 1
ATOM 3370 O O . LYS B 1 192 ? 8.188 -27.797 -6.234 1 94.81 192 LYS B O 1
ATOM 3375 N N . VAL B 1 193 ? 7.258 -26.109 -7.344 1 94.88 193 VAL B N 1
ATOM 3376 C CA . VAL B 1 193 ? 8.477 -25.953 -8.133 1 94.88 193 VAL B CA 1
ATOM 3377 C C . VAL B 1 193 ? 9.258 -24.75 -7.648 1 94.88 193 VAL B C 1
ATOM 3379 O O . VAL B 1 193 ? 10.492 -24.719 -7.73 1 94.88 193 VAL B O 1
ATOM 3382 N N . ALA B 1 194 ? 8.531 -23.75 -7.152 1 95.12 194 ALA B N 1
ATOM 3383 C CA . ALA B 1 194 ? 9.195 -22.484 -6.832 1 95.12 194 ALA B CA 1
ATOM 3384 C C . ALA B 1 194 ? 9.352 -22.328 -5.324 1 95.12 194 ALA B C 1
ATOM 3386 O O . ALA B 1 194 ? 10.141 -21.484 -4.863 1 95.12 194 ALA B O 1
ATOM 3387 N N . GLY B 1 195 ? 8.602 -23.016 -4.547 1 92.62 195 GLY B N 1
ATOM 3388 C CA . GLY B 1 195 ? 8.758 -23 -3.104 1 92.62 195 GLY B CA 1
ATOM 3389 C C . GLY B 1 195 ? 7.836 -22.016 -2.408 1 92.62 195 GLY B C 1
ATOM 3390 O O . GLY B 1 195 ? 7.902 -21.844 -1.19 1 92.62 195 GLY B O 1
ATOM 3391 N N . TYR B 1 196 ? 6.957 -21.328 -3.158 1 92.62 196 TYR B N 1
ATOM 3392 C CA . TYR B 1 196 ? 6.02 -20.375 -2.58 1 92.62 196 TYR B CA 1
ATOM 3393 C C . TYR B 1 196 ? 4.895 -21.094 -1.838 1 92.62 196 TYR B C 1
ATOM 3395 O O . TYR B 1 196 ? 4.102 -21.812 -2.447 1 92.62 196 TYR B O 1
ATOM 3403 N N . LYS B 1 197 ? 4.812 -20.922 -0.602 1 93.12 197 LYS B N 1
ATOM 3404 C CA . LYS B 1 197 ? 3.785 -21.562 0.219 1 93.12 197 LYS B CA 1
ATOM 3405 C C . LYS B 1 197 ? 2.914 -20.516 0.915 1 93.12 197 LYS B C 1
ATOM 3407 O O . LYS B 1 197 ? 3.428 -19.547 1.488 1 93.12 197 LYS B O 1
ATOM 3412 N N . ILE B 1 198 ? 1.649 -20.766 0.873 1 93.94 198 ILE B N 1
ATOM 3413 C CA . ILE B 1 198 ? 0.697 -19.875 1.526 1 93.94 198 ILE B CA 1
ATOM 3414 C C . ILE B 1 198 ? 0.736 -20.094 3.037 1 93.94 198 ILE B C 1
ATOM 3416 O O . ILE B 1 198 ? 0.755 -21.234 3.504 1 93.94 198 ILE B O 1
ATOM 3420 N N . ASN B 1 199 ? 0.883 -19.047 3.787 1 94.44 199 ASN B N 1
ATOM 3421 C CA . ASN B 1 199 ? 0.654 -19.094 5.227 1 94.44 199 ASN B CA 1
ATOM 3422 C C . ASN B 1 199 ? -0.834 -19.047 5.562 1 94.44 199 ASN B C 1
ATOM 3424 O O . ASN B 1 199 ? -1.414 -17.953 5.66 1 94.44 199 ASN B O 1
ATOM 3428 N N . ILE B 1 200 ? -1.411 -20.172 5.746 1 90.88 200 ILE B N 1
ATOM 3429 C CA . ILE B 1 200 ? -2.857 -20.297 5.883 1 90.88 200 ILE B CA 1
ATOM 3430 C C . ILE B 1 200 ? -3.33 -19.562 7.129 1 90.88 200 ILE B C 1
ATOM 3432 O O . ILE B 1 200 ? -4.418 -18.984 7.137 1 90.88 200 ILE B O 1
ATOM 3436 N N . HIS B 1 201 ? -2.506 -19.516 8.125 1 91.56 201 HIS B N 1
ATOM 3437 C CA . HIS B 1 201 ? -2.898 -18.906 9.398 1 91.56 201 HIS B CA 1
ATOM 3438 C C . HIS B 1 201 ? -2.898 -17.391 9.312 1 91.56 201 HIS B C 1
ATOM 3440 O O . HIS B 1 201 ? -3.604 -16.719 10.07 1 91.56 201 HIS B O 1
ATOM 3446 N N . LYS B 1 202 ? -2.111 -16.891 8.398 1 92.81 202 LYS B N 1
ATOM 3447 C CA . LYS B 1 202 ? -2 -15.445 8.281 1 92.81 202 LYS B CA 1
ATOM 3448 C C . LYS B 1 202 ? -2.775 -14.93 7.074 1 92.81 202 LYS B C 1
ATOM 3450 O O . LYS B 1 202 ? -2.814 -13.719 6.824 1 92.81 202 LYS B O 1
ATOM 3455 N N . SER B 1 203 ? -3.326 -15.836 6.297 1 93.94 203 SER B N 1
ATOM 3456 C CA . SER B 1 203 ? -4.129 -15.469 5.137 1 93.94 203 SER B CA 1
ATOM 3457 C C . SER B 1 203 ? -5.613 -15.422 5.484 1 93.94 203 SER B C 1
ATOM 3459 O O . SER B 1 203 ? -6.078 -16.172 6.348 1 93.94 203 SER B O 1
ATOM 3461 N N . VAL B 1 204 ? -6.32 -14.477 4.879 1 94.31 204 VAL B N 1
ATOM 3462 C CA . VAL B 1 204 ? -7.723 -14.266 5.215 1 94.31 204 VAL B CA 1
ATOM 3463 C C . VAL B 1 204 ? -8.531 -14.047 3.938 1 94.31 204 VAL B C 1
ATOM 3465 O O . VAL B 1 204 ? -8.055 -13.414 2.992 1 94.31 204 VAL B O 1
ATOM 3468 N N . ALA B 1 205 ? -9.727 -14.562 3.912 1 94.31 205 ALA B N 1
ATOM 3469 C CA . ALA B 1 205 ? -10.664 -14.352 2.812 1 94.31 205 ALA B CA 1
ATOM 3470 C C . ALA B 1 205 ? -11.875 -13.547 3.271 1 94.31 205 ALA B C 1
ATOM 3472 O O . ALA B 1 205 ? -12.367 -13.742 4.383 1 94.31 205 ALA B O 1
ATOM 3473 N N . PHE B 1 206 ? -12.289 -12.641 2.502 1 94 206 PHE B N 1
ATOM 3474 C CA . PHE B 1 206 ? -13.492 -11.852 2.705 1 94 206 PHE B CA 1
ATOM 3475 C C . PHE B 1 206 ? -14.555 -12.211 1.674 1 94 206 PHE B C 1
ATOM 3477 O O . PHE B 1 206 ? -14.359 -12.008 0.474 1 94 206 PHE B O 1
ATOM 3484 N N . LEU B 1 207 ? -15.672 -12.734 2.199 1 93.25 207 LEU B N 1
ATOM 3485 C CA . LEU B 1 207 ? -16.734 -13.188 1.313 1 93.25 207 LEU B CA 1
ATOM 3486 C C . LEU B 1 207 ? -17.828 -12.125 1.191 1 93.25 207 LEU B C 1
ATOM 3488 O O . LEU B 1 207 ? -18.25 -11.539 2.191 1 93.25 207 LEU B O 1
ATOM 3492 N N . TYR B 1 208 ? -18.188 -11.797 -0.027 1 93.75 208 TYR B N 1
ATOM 3493 C CA . TYR B 1 208 ? -19.281 -10.898 -0.34 1 93.75 208 TYR B CA 1
ATOM 3494 C C . TYR B 1 208 ? -20.375 -11.625 -1.115 1 93.75 208 TYR B C 1
ATOM 3496 O O . TYR B 1 208 ? -20.281 -11.797 -2.332 1 93.75 208 TYR B O 1
ATOM 3504 N N . THR B 1 209 ? -21.344 -12.078 -0.421 1 91.75 209 THR B N 1
ATOM 3505 C CA . THR B 1 209 ? -22.438 -12.805 -1.047 1 91.75 209 THR B CA 1
ATOM 3506 C C . THR B 1 209 ? -23.766 -12.516 -0.334 1 91.75 209 THR B C 1
ATOM 3508 O O . THR B 1 209 ? -23.766 -12.148 0.843 1 91.75 209 THR B O 1
ATOM 3511 N N . ASN B 1 210 ? -24.844 -12.539 -1.14 1 87.62 210 ASN B N 1
ATOM 3512 C CA . ASN B 1 210 ? -26.188 -12.383 -0.584 1 87.62 210 ASN B CA 1
ATOM 3513 C C . ASN B 1 210 ? -26.844 -13.734 -0.312 1 87.62 210 ASN B C 1
ATOM 3515 O O . ASN B 1 210 ? -27.969 -13.797 0.2 1 87.62 210 ASN B O 1
ATOM 3519 N N . ASN B 1 211 ? -26.172 -14.797 -0.676 1 88 211 ASN B N 1
ATOM 3520 C CA . ASN B 1 211 ? -26.719 -16.141 -0.565 1 88 211 ASN B CA 1
ATOM 3521 C C . ASN B 1 211 ? -26.094 -16.906 0.601 1 88 211 ASN B C 1
ATOM 3523 O O . ASN B 1 211 ? -24.922 -17.266 0.558 1 88 211 ASN B O 1
ATOM 3527 N N . GLU B 1 212 ? -26.906 -17.188 1.611 1 85.94 212 GLU B N 1
ATOM 3528 C CA . GLU B 1 212 ? -26.438 -17.844 2.824 1 85.94 212 GLU B CA 1
ATOM 3529 C C . GLU B 1 212 ? -25.922 -19.25 2.52 1 85.94 212 GLU B C 1
ATOM 3531 O O . GLU B 1 212 ? -24.953 -19.703 3.129 1 85.94 212 GLU B O 1
ATOM 3536 N N . LEU B 1 213 ? -26.656 -19.906 1.652 1 85.62 213 LEU B N 1
ATOM 3537 C CA . LEU B 1 213 ? -26.234 -21.25 1.286 1 85.62 213 LEU B CA 1
ATOM 3538 C C . LEU B 1 213 ? -24.859 -21.234 0.643 1 85.62 213 LEU B C 1
ATOM 3540 O O . LEU B 1 213 ? -24 -22.062 0.978 1 85.62 213 LEU B O 1
ATOM 3544 N N . THR B 1 214 ? -24.703 -20.312 -0.253 1 84.44 214 THR B N 1
ATOM 3545 C CA . THR B 1 214 ? -23.406 -20.156 -0.904 1 84.44 214 THR B CA 1
ATOM 3546 C C . THR B 1 214 ? -22.328 -19.797 0.116 1 84.44 214 THR B C 1
ATOM 3548 O O . THR B 1 214 ? -21.203 -20.281 0.025 1 84.44 214 THR B O 1
ATOM 3551 N N . GLU B 1 215 ? -22.641 -19 0.999 1 87.06 215 GLU B N 1
ATOM 3552 C CA . GLU B 1 215 ? -21.703 -18.609 2.049 1 87.06 215 GLU B CA 1
ATOM 3553 C C . GLU B 1 215 ? -21.234 -19.812 2.842 1 87.06 215 GLU B C 1
ATOM 3555 O O . GLU B 1 215 ? -20.031 -19.969 3.096 1 87.06 215 GLU B O 1
ATOM 3560 N N . LYS B 1 216 ? -22.109 -20.688 3.221 1 86.88 216 LYS B N 1
ATOM 3561 C CA . LYS B 1 216 ? -21.781 -21.891 3.998 1 86.88 216 LYS B CA 1
ATOM 3562 C C . LYS B 1 216 ? -20.906 -22.844 3.195 1 86.88 216 LYS B C 1
ATOM 3564 O O . LYS B 1 216 ? -19.938 -23.406 3.725 1 86.88 216 LYS B O 1
ATOM 3569 N N . GLU B 1 217 ? -21.219 -22.969 1.979 1 86.69 217 GLU B N 1
ATOM 3570 C CA . GLU B 1 217 ? -20.453 -23.859 1.11 1 86.69 217 GLU B CA 1
ATOM 3571 C C . GLU B 1 217 ? -19.016 -23.375 0.942 1 86.69 217 GLU B C 1
ATOM 3573 O O . GLU B 1 217 ? -18.078 -24.172 0.995 1 86.69 217 GLU B O 1
ATOM 3578 N N . LEU B 1 218 ? -18.969 -22.109 0.757 1 87 218 LEU B N 1
ATOM 3579 C CA . LEU B 1 218 ? -17.641 -21.531 0.516 1 87 218 LEU B CA 1
ATOM 3580 C C . LEU B 1 218 ? -16.797 -21.547 1.79 1 87 218 LEU B C 1
ATOM 3582 O O . LEU B 1 218 ? -15.586 -21.75 1.735 1 87 218 LEU B O 1
ATOM 3586 N N . LYS B 1 219 ? -17.375 -21.359 2.883 1 84.56 219 LYS B N 1
ATOM 3587 C CA . LYS B 1 219 ? -16.672 -21.391 4.16 1 84.56 219 LYS B CA 1
ATOM 3588 C C . LYS B 1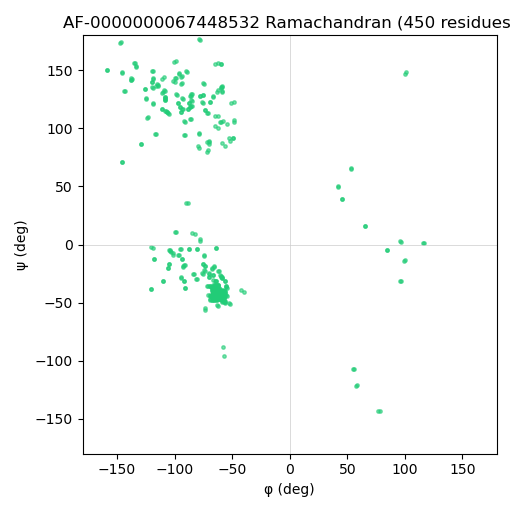 219 ? -16.031 -22.75 4.398 1 84.56 219 LYS B C 1
ATOM 3590 O O . LYS B 1 219 ? -14.945 -22.828 4.977 1 84.56 219 LYS B O 1
ATOM 3595 N N . ASN B 1 220 ? -16.562 -23.734 3.83 1 82.81 220 ASN B N 1
ATOM 3596 C CA . ASN B 1 220 ? -16.062 -25.094 4.027 1 82.81 220 ASN B CA 1
ATOM 3597 C C . ASN B 1 220 ? -15.047 -25.484 2.951 1 82.81 220 ASN B C 1
ATOM 3599 O O . ASN B 1 220 ? -14.312 -26.453 3.105 1 82.81 220 ASN B O 1
ATOM 3603 N N . SER B 1 221 ? -15.008 -24.703 1.973 1 80 221 SER B N 1
ATOM 3604 C CA . SER B 1 221 ? -14.211 -25.109 0.822 1 80 221 SER B CA 1
ATOM 3605 C C . SER B 1 221 ? -12.859 -24.391 0.805 1 80 221 SER B C 1
ATOM 3607 O O . SER B 1 221 ? -11.984 -24.734 0.004 1 80 221 SER B O 1
ATOM 3609 N N . ILE B 1 222 ? -12.664 -23.453 1.636 1 80.69 222 ILE B N 1
ATOM 3610 C CA . ILE B 1 222 ? -11.43 -22.688 1.552 1 80.69 222 ILE B CA 1
ATOM 3611 C C . ILE B 1 222 ? -10.586 -22.938 2.803 1 80.69 222 ILE B C 1
ATOM 3613 O O . ILE B 1 222 ? -11.117 -23.016 3.91 1 80.69 222 ILE B O 1
ATOM 3617 N N . PRO B 1 223 ? -9.328 -23.125 2.516 1 81.75 223 PRO B N 1
ATOM 3618 C CA . PRO B 1 223 ? -8.438 -23.422 3.637 1 81.75 223 PRO B CA 1
ATOM 3619 C C . PRO B 1 223 ? -8.07 -22.172 4.438 1 81.75 223 PRO B C 1
ATOM 3621 O O . PRO B 1 223 ? -7.258 -22.25 5.367 1 81.75 223 PRO B O 1
ATOM 3624 N N . PHE B 1 224 ? -8.609 -21.047 4.102 1 83.12 224 PHE B N 1
ATOM 3625 C CA . PHE B 1 224 ? -8.289 -19.797 4.77 1 83.12 224 PHE B CA 1
ATOM 3626 C C . PHE B 1 224 ? -9.344 -19.453 5.809 1 83.12 224 PHE B C 1
ATOM 3628 O O . PHE B 1 224 ? -10.484 -19.922 5.727 1 83.12 224 PHE B O 1
ATOM 3635 N N . THR B 1 225 ? -8.883 -18.625 6.734 1 84.94 225 THR B N 1
ATOM 3636 C CA . THR B 1 225 ? -9.852 -18.031 7.637 1 84.94 225 THR B CA 1
ATOM 3637 C C . THR B 1 225 ? -10.773 -17.078 6.879 1 84.94 225 THR B C 1
ATOM 3639 O O . THR B 1 225 ? -10.32 -16.312 6.031 1 84.94 225 THR B O 1
ATOM 3642 N N . ILE B 1 226 ? -11.977 -17.281 7.039 1 83.75 226 ILE B N 1
ATOM 3643 C CA . ILE B 1 226 ? -12.945 -16.344 6.484 1 83.75 226 ILE B CA 1
ATOM 3644 C C . ILE B 1 226 ? -13.312 -15.312 7.543 1 83.75 226 ILE B C 1
ATOM 3646 O O . ILE B 1 226 ? -13.703 -15.664 8.656 1 83.75 226 ILE B O 1
ATOM 3650 N N . ALA B 1 227 ? -13.148 -14 7.156 1 79.44 227 ALA B N 1
ATOM 3651 C CA . ALA B 1 227 ? -13.391 -12.906 8.094 1 79.44 227 ALA B CA 1
ATOM 3652 C C . ALA B 1 227 ? -14.883 -12.695 8.312 1 79.44 227 ALA B C 1
ATOM 3654 O O . ALA B 1 227 ? -15.695 -12.961 7.43 1 79.44 227 ALA B O 1
#

Foldseek 3Di:
DPPVVLVVLVVLLVVCLVCLPVLADLLEQALNPPRDCVVVVVVVVVLVVVQVPDDFHFKKKKKWDWDLLQFQFFQVLLLVLCVVVPDDDPSSVVVCVVQWAPQPQPCDPNDRPGRPRSRGGDDPPRSNSLSSQSSSCSVLVVCQVPDPQFFARDDPPDGFAWHHHRLMIMGIGGNCVRHVVVNVVSQVVSCVVGVTHTPQAPMEMEGRGPDPVVVVVVCVVDSHHYD/DDPVVLVVLVVLLVVCLVCLPVLADLLEQALNPPRDCVVVVVVVVVLVVVQVPDDFHFKKKKKWDWDLLQFQFFQVLLLVLCVVVPDDDPSSVVVCVVQWAPQPQPCDPNDRPGRPRSRGGDDPVRSNSLSSQSSSCSVLVVCQVPDPQFFARDDPPDGFAWHHHRLMIMGIGGNCVRHVVVNVVSQVVSCVVGVTHTPQAPMEMEGRGPDPVVVVVVCVVDSHHYD

Organism: Equus caballus (NCBI:txid9796)